Protein AF-A0A0N4TWK0-F1 (afdb_monomer_lite)

Structure (mmCIF, N/CA/C/O backbone):
data_AF-A0A0N4TWK0-F1
#
_entry.id   AF-A0A0N4TWK0-F1
#
loop_
_atom_site.group_PDB
_atom_site.id
_atom_site.type_symbol
_atom_site.label_atom_id
_atom_site.label_alt_id
_atom_site.label_comp_id
_atom_site.label_asym_id
_atom_site.label_entity_id
_atom_site.label_seq_id
_atom_site.pdbx_PDB_ins_code
_atom_site.Cartn_x
_atom_site.Cartn_y
_atom_site.Cartn_z
_atom_site.occupancy
_atom_site.B_iso_or_equiv
_atom_site.auth_seq_id
_atom_site.auth_comp_id
_atom_site.auth_asym_id
_atom_site.auth_atom_id
_atom_site.pdbx_PDB_model_num
ATOM 1 N N . MET A 1 1 ? 7.733 -33.627 -10.574 1.00 34.53 1 MET A N 1
ATOM 2 C CA . MET A 1 1 ? 6.488 -32.819 -10.598 1.00 34.53 1 MET A CA 1
ATOM 3 C C . MET A 1 1 ? 6.122 -32.398 -9.174 1.00 34.53 1 MET A C 1
ATOM 5 O O . MET A 1 1 ? 5.536 -33.191 -8.451 1.00 34.53 1 MET A O 1
ATOM 9 N N . LYS A 1 2 ? 6.483 -31.184 -8.729 1.00 32.28 2 LYS A N 1
ATOM 10 C CA . LYS A 1 2 ? 6.033 -30.673 -7.419 1.00 32.28 2 LYS A CA 1
ATOM 11 C C . LYS A 1 2 ? 4.524 -30.392 -7.483 1.00 32.28 2 LYS A C 1
ATOM 13 O O . LYS A 1 2 ? 4.065 -29.680 -8.377 1.00 32.28 2 LYS A O 1
ATOM 18 N N . ARG A 1 3 ? 3.755 -31.015 -6.581 1.00 33.47 3 ARG A N 1
ATOM 19 C CA . ARG A 1 3 ? 2.298 -30.852 -6.441 1.00 33.47 3 ARG A CA 1
ATOM 20 C C . ARG A 1 3 ? 1.958 -29.363 -6.306 1.00 33.47 3 ARG A C 1
ATOM 22 O O . ARG A 1 3 ? 2.588 -28.634 -5.549 1.00 33.47 3 ARG A O 1
ATOM 29 N N . ARG A 1 4 ? 0.963 -28.929 -7.079 1.00 46.09 4 ARG A N 1
ATOM 30 C CA . ARG A 1 4 ? 0.419 -27.567 -7.100 1.00 46.09 4 ARG A CA 1
ATOM 31 C C . ARG A 1 4 ? -0.109 -27.190 -5.710 1.00 46.09 4 ARG A C 1
ATOM 33 O O . ARG A 1 4 ? -1.138 -27.724 -5.310 1.00 46.09 4 ARG A O 1
ATOM 40 N N . GLN A 1 5 ? 0.504 -26.226 -5.030 1.00 43.12 5 GLN A N 1
ATOM 41 C CA . GLN A 1 5 ? -0.206 -25.459 -4.005 1.00 43.12 5 GLN A CA 1
ATOM 42 C C . GLN A 1 5 ? -1.083 -24.439 -4.732 1.00 43.12 5 GLN A C 1
ATOM 44 O O . GLN A 1 5 ? -0.651 -23.367 -5.155 1.00 43.12 5 GLN A O 1
ATOM 49 N N . GLN A 1 6 ? -2.325 -24.827 -5.007 1.00 49.03 6 GLN A N 1
ATOM 50 C CA . GLN A 1 6 ? -3.328 -23.874 -5.448 1.00 49.03 6 GLN A CA 1
ATOM 51 C C . GLN A 1 6 ? -3.687 -23.043 -4.220 1.00 49.03 6 GLN A C 1
ATOM 53 O O . GLN A 1 6 ? -4.387 -23.560 -3.365 1.00 49.03 6 GLN A O 1
ATOM 58 N N . ILE A 1 7 ? -3.220 -21.791 -4.136 1.00 51.78 7 ILE A N 1
ATOM 59 C CA . ILE A 1 7 ? -3.575 -20.890 -3.027 1.00 51.78 7 ILE A CA 1
ATOM 60 C C . ILE A 1 7 ? -5.103 -20.857 -2.907 1.00 51.78 7 ILE A C 1
ATOM 62 O O . ILE A 1 7 ? -5.789 -20.337 -3.807 1.00 51.78 7 ILE A O 1
ATOM 66 N N . LYS A 1 8 ? -5.609 -21.471 -1.833 1.00 58.78 8 LYS A N 1
ATOM 67 C CA . LYS A 1 8 ? -7.019 -21.483 -1.448 1.00 58.78 8 LYS A CA 1
ATOM 68 C C . LYS A 1 8 ? -7.297 -20.242 -0.609 1.00 58.78 8 LYS A C 1
ATOM 70 O O . LYS A 1 8 ? -6.448 -19.801 0.155 1.00 58.78 8 LYS A O 1
ATOM 75 N N . MET A 1 9 ? -8.479 -19.667 -0.797 1.00 63.75 9 MET A N 1
ATOM 76 C CA . MET A 1 9 ? -9.002 -18.619 0.075 1.00 63.75 9 MET A CA 1
ATOM 77 C C . MET A 1 9 ? -10.105 -19.245 0.911 1.00 63.75 9 MET A C 1
ATOM 79 O O . MET A 1 9 ? -10.997 -19.885 0.348 1.00 63.75 9 MET A O 1
ATOM 83 N N . PHE A 1 10 ? -10.055 -19.072 2.223 1.00 69.38 10 PHE A N 1
ATOM 84 C CA . PHE A 1 10 ? -11.092 -19.573 3.116 1.00 69.38 10 PHE A CA 1
ATOM 85 C C . PHE A 1 10 ? -11.290 -18.623 4.293 1.00 69.38 10 PHE A C 1
ATOM 87 O O . PHE A 1 10 ? -10.383 -17.902 4.707 1.00 69.38 10 PHE A O 1
ATOM 94 N N . TRP A 1 11 ? -12.511 -18.602 4.819 1.00 71.38 11 TRP A N 1
ATOM 95 C CA . TRP A 1 11 ? -12.805 -17.870 6.043 1.00 71.38 11 TRP A CA 1
ATOM 96 C C . TRP A 1 11 ? -12.375 -18.721 7.232 1.00 71.38 11 TRP A C 1
ATOM 98 O O . TRP A 1 11 ? -12.972 -19.770 7.476 1.00 71.38 11 TRP A O 1
ATOM 108 N N . ARG A 1 12 ? -11.373 -18.263 7.984 1.00 72.00 12 ARG A N 1
ATOM 109 C CA . ARG A 1 12 ? -11.047 -18.827 9.292 1.00 72.00 12 ARG A CA 1
ATOM 110 C C . ARG A 1 12 ? -11.942 -18.163 10.331 1.00 72.00 12 ARG A C 1
ATOM 112 O O . ARG A 1 12 ? -11.973 -16.936 10.460 1.00 72.00 12 ARG A O 1
ATOM 119 N N . ARG A 1 13 ? -12.703 -18.986 11.052 1.00 67.06 13 ARG A N 1
ATOM 120 C CA . ARG A 1 13 ? -13.385 -18.557 12.272 1.00 67.06 13 ARG A CA 1
ATOM 121 C C . ARG A 1 13 ? -12.356 -18.613 13.398 1.00 67.06 13 ARG A C 1
ATOM 123 O O . ARG A 1 13 ? -11.704 -19.639 13.563 1.00 67.06 13 ARG A O 1
ATOM 130 N N . LEU A 1 14 ? -12.189 -17.508 14.109 1.00 62.88 14 LEU A N 1
ATOM 131 C CA . LEU A 1 14 ? -11.386 -17.476 15.327 1.00 62.88 14 LEU A CA 1
ATOM 132 C C . LEU A 1 14 ? -12.254 -17.963 16.498 1.00 62.88 14 LEU A C 1
ATOM 134 O O . LEU A 1 14 ? -13.479 -17.812 16.448 1.00 62.88 14 LEU A O 1
ATOM 138 N N . HIS A 1 15 ? -11.650 -18.613 17.493 1.00 50.81 15 HIS A N 1
ATOM 139 C CA . HIS A 1 15 ? -12.390 -19.198 18.613 1.00 50.81 15 HIS A CA 1
ATOM 140 C C . HIS A 1 15 ? -13.058 -18.093 19.449 1.00 50.81 15 HIS A C 1
ATOM 142 O O . HIS A 1 15 ? -12.397 -17.204 19.970 1.00 50.81 15 HIS A O 1
ATOM 148 N N . GLY A 1 16 ? -14.388 -18.139 19.528 1.00 53.16 16 GLY A N 1
ATOM 149 C CA . GLY A 1 16 ? -15.238 -17.219 20.281 1.00 53.16 16 GLY A CA 1
ATOM 150 C C . GLY A 1 16 ? -16.706 -17.497 19.952 1.00 53.16 16 GLY A C 1
ATOM 151 O O . GLY A 1 16 ? -17.049 -17.674 18.780 1.00 53.16 16 GLY A O 1
ATOM 152 N N . GLU A 1 17 ? -17.565 -17.576 20.968 1.00 47.41 17 GLU A N 1
ATOM 153 C CA . GLU A 1 17 ? -18.959 -18.045 20.840 1.00 47.41 17 GLU A CA 1
ATOM 154 C C . GLU A 1 17 ? -19.829 -17.171 19.903 1.00 47.41 17 GLU A C 1
ATOM 156 O O . GLU A 1 17 ? -20.803 -17.653 19.328 1.00 47.41 17 GLU A O 1
ATOM 161 N N . ASP A 1 18 ? -19.415 -15.929 19.611 1.00 54.53 18 ASP A N 1
ATOM 162 C CA . ASP A 1 18 ? -20.313 -14.893 19.077 1.00 54.53 18 ASP A CA 1
ATOM 163 C C . ASP A 1 18 ? -20.178 -14.518 17.582 1.00 54.53 18 ASP A C 1
ATOM 165 O O . ASP A 1 18 ? -20.725 -13.503 17.155 1.00 54.53 18 ASP A O 1
ATOM 169 N N . ASN A 1 19 ? -19.471 -15.264 16.720 1.00 56.84 19 ASN A N 1
ATOM 170 C CA . ASN A 1 19 ? -19.312 -14.908 15.282 1.00 56.84 19 ASN A CA 1
ATOM 171 C C . ASN A 1 19 ? -18.739 -13.483 14.997 1.00 56.84 19 ASN A C 1
ATOM 173 O O . ASN A 1 19 ? -18.768 -13.041 13.842 1.00 56.84 19 ASN A O 1
ATOM 177 N N . LYS A 1 20 ? -18.215 -12.770 16.009 1.00 61.78 20 LYS A N 1
ATOM 178 C CA . LYS A 1 20 ? -17.863 -11.334 15.944 1.00 61.78 20 LYS A CA 1
ATOM 179 C C . LYS A 1 20 ? -16.683 -11.018 15.029 1.00 61.78 20 LYS A C 1
ATOM 181 O O . LYS A 1 20 ? -16.696 -9.958 14.405 1.00 61.78 20 LYS A O 1
ATOM 186 N N . LEU A 1 21 ? -15.703 -11.921 14.916 1.00 67.00 21 LEU A N 1
ATOM 187 C CA . LEU A 1 21 ? -14.577 -11.777 13.993 1.00 67.00 21 LEU A CA 1
ATOM 188 C C . LEU A 1 21 ? -14.409 -12.981 13.065 1.00 67.00 21 LEU A C 1
ATOM 190 O O . LEU A 1 21 ? -14.491 -14.140 13.474 1.00 67.00 21 LEU A O 1
ATOM 194 N N . LYS A 1 22 ? -14.151 -12.693 11.787 1.00 74.12 22 LYS A N 1
ATOM 195 C CA . LYS A 1 22 ? -13.750 -13.685 10.781 1.00 74.12 22 LYS A CA 1
ATOM 196 C C . LYS A 1 22 ? -12.597 -13.123 9.963 1.00 74.12 22 LYS A C 1
ATOM 198 O O . LYS A 1 22 ? -12.701 -12.016 9.437 1.00 74.12 22 LYS A O 1
ATOM 203 N N . LEU A 1 23 ? -11.540 -13.910 9.808 1.00 72.31 23 LEU A N 1
ATOM 204 C CA . LEU A 1 23 ? -10.396 -13.580 8.965 1.00 72.31 23 LEU A CA 1
ATOM 205 C C . LEU A 1 23 ? -10.541 -14.289 7.622 1.00 72.31 23 LEU A C 1
ATOM 207 O O . LEU A 1 23 ? -10.849 -15.482 7.571 1.00 72.31 23 LEU A O 1
ATOM 211 N N . LEU A 1 24 ? -10.308 -13.567 6.532 1.00 70.69 24 LEU A N 1
ATOM 212 C CA . LEU A 1 24 ? -10.142 -14.191 5.230 1.00 70.69 24 LEU A CA 1
ATOM 213 C C . LEU A 1 24 ? -8.666 -14.523 5.028 1.00 70.69 24 LEU A C 1
ATOM 215 O O . LEU A 1 24 ? -7.847 -13.625 4.840 1.00 70.69 24 LEU A O 1
ATOM 219 N N . MET A 1 25 ? -8.345 -15.812 5.076 1.00 65.44 25 MET A N 1
ATOM 220 C CA . MET A 1 25 ? -6.983 -16.303 4.916 1.00 65.44 25 MET A CA 1
ATOM 221 C C . MET A 1 25 ? -6.718 -16.734 3.478 1.00 65.44 25 MET A C 1
ATOM 223 O O . MET A 1 25 ? -7.593 -17.274 2.789 1.00 65.44 25 MET A O 1
ATOM 227 N N . PHE A 1 26 ? -5.478 -16.517 3.054 1.00 59.41 26 PHE A N 1
ATOM 228 C CA . PHE A 1 26 ? -4.853 -17.294 1.993 1.00 59.41 26 PHE A CA 1
ATOM 229 C C . PHE A 1 26 ? -4.193 -18.526 2.630 1.00 59.41 26 PHE A C 1
ATOM 231 O O . PHE A 1 26 ? -3.963 -18.535 3.832 1.00 59.41 26 PHE A O 1
ATOM 238 N N . ASP A 1 27 ? -3.919 -19.560 1.839 1.00 54.56 27 ASP A N 1
ATOM 239 C CA . ASP A 1 27 ? -3.209 -20.791 2.240 1.00 54.56 27 ASP A CA 1
ATOM 240 C C . ASP A 1 27 ? -1.726 -20.506 2.586 1.00 54.56 27 ASP A C 1
ATOM 242 O O . ASP A 1 27 ? -0.813 -20.919 1.874 1.00 54.56 27 ASP A O 1
ATOM 246 N N . VAL A 1 28 ? -1.514 -19.665 3.599 1.00 61.34 28 VAL A N 1
ATOM 247 C CA . VAL A 1 28 ? -0.245 -19.143 4.111 1.00 61.34 28 VAL A CA 1
ATOM 248 C C . VAL A 1 28 ? -0.360 -19.119 5.633 1.00 61.34 28 VAL A C 1
ATOM 250 O O . VAL A 1 28 ? -1.385 -18.674 6.160 1.00 61.34 28 VAL A O 1
ATOM 253 N N . ASP A 1 29 ? 0.683 -19.575 6.321 1.00 68.00 29 ASP A N 1
ATOM 254 C CA . ASP A 1 29 ? 0.773 -19.468 7.775 1.00 68.00 29 ASP A CA 1
ATOM 255 C C . ASP A 1 29 ? 0.982 -17.997 8.151 1.00 68.00 29 ASP A C 1
ATOM 257 O O . ASP A 1 29 ? 1.952 -17.358 7.745 1.00 68.00 29 ASP A O 1
ATOM 261 N N . ASP A 1 30 ? 0.002 -17.440 8.859 1.00 81.75 30 ASP A N 1
ATOM 262 C CA . ASP A 1 30 ? -0.072 -16.027 9.245 1.00 81.75 30 ASP A CA 1
ATOM 263 C C . ASP A 1 30 ? -0.300 -15.937 10.761 1.00 81.75 30 ASP A C 1
ATOM 265 O O . ASP A 1 30 ? -1.287 -15.372 11.237 1.00 81.75 30 ASP A O 1
ATOM 269 N N . GLU A 1 31 ? 0.545 -16.650 11.511 1.00 85.88 31 GLU A N 1
ATOM 270 C CA . GLU A 1 31 ? 0.375 -16.899 12.947 1.00 85.88 31 GLU A CA 1
ATOM 271 C C . GLU A 1 31 ? 0.405 -15.610 13.768 1.00 85.88 31 GLU A C 1
ATOM 273 O O . GLU A 1 31 ? -0.496 -15.390 14.570 1.00 85.88 31 GLU A O 1
ATOM 278 N N . ASP A 1 32 ? 1.352 -14.718 13.486 1.00 88.62 32 ASP A N 1
ATOM 279 C CA . ASP A 1 32 ? 1.481 -13.398 14.113 1.00 88.62 32 ASP A CA 1
ATOM 280 C C . ASP A 1 32 ? 0.237 -12.521 13.887 1.00 88.62 32 ASP A C 1
ATOM 282 O O . ASP A 1 32 ? -0.230 -11.821 14.787 1.00 88.62 32 ASP A O 1
ATOM 286 N N . PHE A 1 33 ? -0.354 -12.575 12.689 1.00 90.62 33 PHE A N 1
ATOM 287 C CA . PHE A 1 33 ? -1.591 -11.847 12.403 1.00 90.62 33 PHE A CA 1
ATOM 288 C C . PHE A 1 33 ? -2.790 -12.460 13.134 1.00 90.62 33 PHE A C 1
ATOM 290 O O . PHE A 1 33 ? -3.684 -11.744 13.585 1.00 90.62 33 PHE A O 1
ATOM 297 N N . VAL A 1 34 ? -2.828 -13.789 13.246 1.00 88.50 34 VAL A N 1
ATOM 298 C CA . VAL A 1 34 ? -3.872 -14.507 13.988 1.00 88.50 34 VAL A CA 1
ATOM 299 C C . VAL A 1 34 ? -3.774 -14.218 15.484 1.00 88.50 34 VAL A C 1
ATOM 301 O O . VAL A 1 34 ? -4.807 -13.974 16.101 1.00 88.50 34 VAL A O 1
ATOM 304 N N . GLU A 1 35 ? -2.568 -14.186 16.047 1.00 89.81 35 GLU A N 1
ATOM 305 C CA . GLU A 1 35 ? -2.310 -13.809 17.438 1.00 89.81 35 GLU A CA 1
ATOM 306 C C . GLU A 1 35 ? -2.790 -12.379 17.717 1.00 89.81 35 GLU A C 1
ATOM 308 O O . GLU A 1 35 ? -3.603 -12.170 18.613 1.00 89.81 35 GLU A O 1
ATOM 313 N N . ASN A 1 36 ? -2.447 -11.417 16.853 1.00 93.12 36 ASN A N 1
ATOM 314 C CA . ASN A 1 36 ? -2.944 -10.041 16.962 1.00 93.12 36 ASN A CA 1
ATOM 315 C C . ASN A 1 36 ? -4.485 -9.947 16.945 1.00 93.12 36 ASN A C 1
ATOM 317 O O . ASN A 1 36 ? -5.079 -9.124 17.643 1.00 93.12 36 ASN A O 1
ATOM 321 N N . LEU A 1 37 ? -5.160 -10.786 16.150 1.00 90.69 37 LEU A N 1
ATOM 322 C CA . LEU A 1 37 ? -6.623 -10.837 16.148 1.00 90.69 37 LEU A CA 1
ATOM 323 C C . LEU A 1 37 ? -7.207 -11.536 17.381 1.00 90.69 37 LEU A C 1
ATOM 325 O O . LEU A 1 37 ? -8.333 -11.210 17.763 1.00 90.69 37 LEU A O 1
ATOM 329 N N . ASN A 1 38 ? -6.483 -12.473 17.995 1.00 89.62 38 ASN A N 1
ATOM 330 C CA . ASN A 1 38 ? -6.883 -13.064 19.270 1.00 89.62 38 ASN A CA 1
ATOM 331 C C . ASN A 1 38 ? -6.816 -12.013 20.390 1.00 89.62 38 ASN A C 1
ATOM 333 O O . ASN A 1 38 ? -7.802 -11.862 21.106 1.00 89.62 38 ASN A O 1
ATOM 337 N N . ASP A 1 39 ? -5.773 -11.177 20.439 1.00 90.69 39 ASP A N 1
ATOM 338 C CA . ASP A 1 39 ? -5.701 -10.041 21.377 1.00 90.69 39 ASP A CA 1
ATOM 339 C C . ASP A 1 39 ? -6.897 -9.084 21.221 1.00 90.69 39 ASP A C 1
ATOM 341 O O . ASP A 1 39 ? -7.466 -8.582 22.195 1.00 90.69 39 ASP A O 1
ATOM 345 N N . CYS A 1 40 ? -7.308 -8.824 19.973 1.00 90.62 40 CYS A N 1
ATOM 346 C CA . CYS A 1 40 ? -8.503 -8.033 19.676 1.00 90.62 40 CYS A CA 1
ATOM 347 C C . CYS A 1 40 ? -9.787 -8.714 20.183 1.00 90.62 40 CYS A C 1
ATOM 349 O O . CYS A 1 40 ? -10.709 -8.037 20.643 1.00 90.62 40 CYS A O 1
ATOM 351 N N . LEU A 1 41 ? -9.886 -10.040 20.066 1.00 87.75 41 LEU A N 1
ATOM 352 C CA . LEU A 1 41 ? -11.044 -10.802 20.532 1.00 87.75 41 LEU A CA 1
ATOM 353 C C . LEU A 1 41 ? -11.170 -10.767 22.051 1.00 87.75 41 LEU A C 1
ATOM 355 O O . LEU A 1 41 ? -12.268 -10.531 22.556 1.00 87.75 41 LEU A O 1
ATOM 359 N N . GLU A 1 42 ? -10.061 -10.952 22.760 1.00 89.81 42 GLU A N 1
ATOM 360 C CA . GLU A 1 42 ? -10.007 -10.845 24.218 1.00 89.81 42 GLU A CA 1
ATOM 361 C C . GLU A 1 42 ? -10.424 -9.442 24.678 1.00 89.81 42 GLU A C 1
ATOM 363 O O . GLU A 1 42 ? -11.289 -9.292 25.543 1.00 89.81 42 GLU A O 1
ATOM 368 N N . ALA A 1 43 ? -9.921 -8.394 24.016 1.00 91.94 43 ALA A N 1
ATOM 369 C CA . ALA A 1 43 ? -10.348 -7.020 24.271 1.00 91.94 43 ALA A CA 1
ATOM 370 C C . ALA A 1 43 ? -11.869 -6.842 24.113 1.00 91.94 43 ALA A C 1
ATOM 372 O O . ALA A 1 43 ? -12.525 -6.231 24.961 1.00 91.94 43 ALA A O 1
ATOM 373 N N . PHE A 1 44 ? -12.460 -7.429 23.070 1.00 88.56 44 PHE A N 1
ATOM 374 C CA . PHE A 1 44 ? -13.901 -7.340 22.824 1.00 88.56 44 PHE A CA 1
ATOM 375 C C . PHE A 1 44 ? -14.725 -8.057 23.899 1.00 88.56 44 PHE A C 1
ATOM 377 O O . PHE A 1 44 ? -15.813 -7.583 24.236 1.00 88.56 44 PHE A O 1
ATOM 384 N N . GLN A 1 45 ? -14.224 -9.171 24.444 1.00 88.00 45 GLN A N 1
ATOM 385 C CA . GLN A 1 45 ? -14.856 -9.889 25.558 1.00 88.00 45 GLN A CA 1
ATOM 386 C C . GLN A 1 45 ? -14.872 -9.041 26.837 1.00 88.00 45 GLN A C 1
ATOM 388 O O . GLN A 1 45 ? -15.864 -9.046 27.562 1.00 88.00 45 GLN A O 1
ATOM 393 N N . CYS A 1 46 ? -13.840 -8.225 27.055 1.00 91.56 46 CYS A N 1
ATOM 394 C CA . CYS A 1 46 ? -13.767 -7.255 28.150 1.00 91.56 46 CYS A CA 1
ATOM 395 C C . CYS A 1 46 ? -14.430 -5.898 27.835 1.00 91.56 46 CYS A C 1
ATOM 397 O O . CYS A 1 46 ? -14.182 -4.913 28.529 1.00 91.56 46 CYS A O 1
ATOM 399 N N . ASN A 1 47 ? -15.279 -5.820 26.801 1.00 91.50 47 ASN A N 1
ATOM 400 C CA . ASN A 1 47 ? -15.980 -4.601 26.375 1.00 91.50 47 ASN A CA 1
ATOM 401 C C . ASN A 1 47 ? -15.047 -3.433 25.969 1.00 91.50 47 ASN A C 1
ATOM 403 O O . ASN A 1 47 ? -15.442 -2.264 25.993 1.00 91.50 47 ASN A O 1
ATOM 407 N N . ILE A 1 48 ? -13.814 -3.741 25.555 1.00 93.19 48 ILE A N 1
ATOM 408 C CA . ILE A 1 48 ? -12.861 -2.784 24.989 1.00 93.19 48 ILE A CA 1
ATOM 409 C C . ILE A 1 48 ? -13.045 -2.775 23.471 1.00 93.19 48 ILE A C 1
ATOM 411 O O . ILE A 1 48 ? -12.681 -3.712 22.767 1.00 93.19 48 ILE A O 1
ATOM 415 N N . HIS A 1 49 ? -13.618 -1.689 22.953 1.00 93.06 49 HIS A N 1
ATOM 416 C CA . HIS A 1 49 ? -13.955 -1.554 21.530 1.00 93.06 49 HIS A CA 1
ATOM 417 C C . HIS A 1 49 ? -12.961 -0.670 20.763 1.00 93.06 49 HIS A C 1
ATOM 419 O O . HIS A 1 49 ? -12.224 0.103 21.384 1.00 93.06 49 HIS A O 1
ATOM 425 N N . PRO A 1 50 ? -12.931 -0.722 19.419 1.00 95.75 50 PRO A N 1
ATOM 426 C CA . PRO A 1 50 ? -12.125 0.190 18.616 1.00 95.75 50 PRO A CA 1
ATOM 427 C C . PRO A 1 50 ? -12.543 1.656 18.807 1.00 95.75 50 PRO A C 1
ATOM 429 O O . PRO A 1 50 ? -13.696 1.942 19.121 1.00 95.75 50 PRO A O 1
ATOM 432 N N . ILE A 1 51 ? -11.619 2.593 18.588 1.00 95.19 51 ILE A N 1
ATOM 433 C CA . ILE A 1 51 ? -11.872 4.042 18.672 1.00 95.19 51 ILE A CA 1
ATOM 434 C C . ILE A 1 51 ? -11.810 4.657 17.275 1.00 95.19 51 ILE A C 1
ATOM 436 O O . ILE A 1 51 ? -10.883 4.377 16.519 1.00 95.19 51 ILE A O 1
ATOM 440 N N . LEU A 1 52 ? -12.774 5.518 16.941 1.00 93.19 52 LEU A N 1
ATOM 441 C CA . LEU A 1 52 ? -12.786 6.262 15.681 1.00 93.19 52 LEU A CA 1
ATOM 442 C C . LEU A 1 52 ? -11.590 7.221 15.595 1.00 93.19 52 LEU A C 1
ATOM 444 O O . LEU A 1 52 ? -11.350 8.020 16.499 1.00 93.19 52 LEU A O 1
ATOM 448 N N . ILE A 1 53 ? -10.888 7.190 14.468 1.00 91.50 53 ILE A N 1
ATOM 449 C CA . ILE A 1 53 ? -9.817 8.127 14.143 1.00 91.50 53 ILE A CA 1
ATOM 450 C C . ILE A 1 53 ? -10.454 9.434 13.635 1.00 91.50 53 ILE A C 1
ATOM 452 O O . ILE A 1 53 ? -11.148 9.424 12.607 1.00 91.50 53 ILE A O 1
ATOM 456 N N . PRO A 1 54 ? -10.248 10.574 14.326 1.00 82.19 54 PRO A N 1
ATOM 457 C CA . PRO A 1 54 ? -10.895 11.832 13.957 1.00 82.19 54 PRO A CA 1
ATOM 458 C C . PRO A 1 54 ? -10.371 12.380 12.622 1.00 82.19 54 PRO A C 1
ATOM 460 O O . PRO A 1 54 ? -11.152 12.874 11.803 1.00 82.19 54 PRO A O 1
ATOM 463 N N . SER A 1 55 ? -9.074 12.227 12.354 1.00 75.06 55 SER A N 1
ATOM 464 C CA . SER A 1 55 ? -8.421 12.636 11.107 1.00 75.06 55 SER A CA 1
ATOM 465 C C . SER A 1 55 ? -8.783 11.728 9.917 1.00 75.06 55 SER A C 1
ATOM 467 O O . SER A 1 55 ? -9.322 10.631 10.074 1.00 75.06 55 SER A O 1
ATOM 469 N N . GLY A 1 56 ? -8.549 12.209 8.692 1.00 69.38 56 GLY A N 1
ATO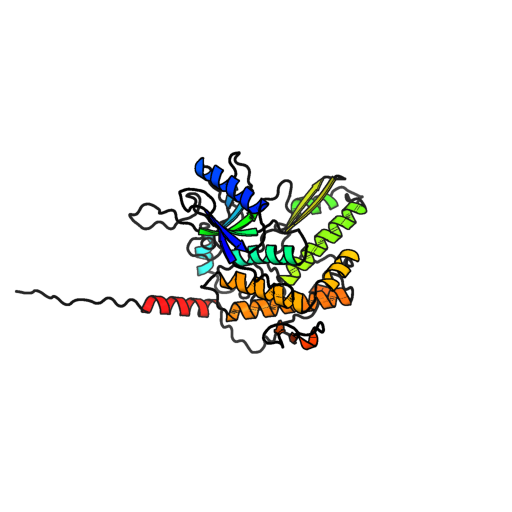M 470 C CA . GLY A 1 56 ? -8.833 11.474 7.450 1.00 69.38 56 GLY A CA 1
ATOM 471 C C . GLY A 1 56 ? -10.276 11.599 6.939 1.00 69.38 56 GLY A C 1
ATOM 472 O O . GLY A 1 56 ? -11.144 12.195 7.576 1.00 69.38 56 GLY A O 1
ATOM 473 N N . SER A 1 57 ? -10.545 11.040 5.755 1.00 61.94 57 SER A N 1
ATOM 474 C CA . SER A 1 57 ? -11.823 11.207 5.032 1.00 61.94 57 SER A CA 1
ATOM 475 C C . SER A 1 57 ? -12.788 10.013 5.115 1.00 61.94 57 SER A C 1
ATOM 477 O O . SER A 1 57 ? -13.953 10.138 4.728 1.00 61.94 57 SER A O 1
ATOM 479 N N . SER A 1 58 ? -12.323 8.873 5.625 1.00 73.81 58 SER A N 1
ATOM 480 C CA . SER A 1 58 ? -13.079 7.627 5.793 1.00 73.81 58 SER A CA 1
ATOM 481 C C . SER A 1 58 ? -13.358 7.326 7.269 1.00 73.81 58 SER A C 1
ATOM 483 O O . SER A 1 58 ? -12.712 7.890 8.157 1.00 73.81 58 SER A O 1
ATOM 485 N N . GLY A 1 59 ? -14.294 6.412 7.538 1.00 85.12 59 GLY A N 1
ATOM 486 C CA . GLY A 1 59 ? -14.380 5.730 8.829 1.00 85.12 59 GLY A CA 1
ATOM 487 C C . GLY A 1 59 ? -13.156 4.833 9.008 1.00 85.12 59 GLY A C 1
ATOM 488 O O . GLY A 1 59 ? -13.012 3.829 8.316 1.00 85.12 59 GLY A O 1
ATOM 489 N N . SER A 1 60 ? -12.237 5.228 9.886 1.00 92.75 60 SER A N 1
ATOM 490 C CA . SER A 1 60 ? -11.042 4.455 10.242 1.00 92.75 60 SER A CA 1
ATOM 491 C C . SER A 1 60 ? -10.988 4.324 11.756 1.00 92.75 60 SER A C 1
ATOM 493 O O . SER A 1 60 ? -11.285 5.290 12.455 1.00 92.75 60 SER A O 1
ATOM 495 N N . TYR A 1 61 ? -10.620 3.153 12.264 1.00 95.75 61 TYR A N 1
ATOM 496 C CA . TYR A 1 61 ? -10.702 2.836 13.687 1.00 95.75 61 TYR A CA 1
ATOM 497 C C . TYR A 1 61 ? -9.387 2.268 14.209 1.00 95.75 61 TYR A C 1
ATOM 499 O O . TYR A 1 61 ? -8.856 1.327 13.620 1.00 95.75 61 TYR A O 1
ATOM 507 N N . PHE A 1 62 ? -8.898 2.779 15.339 1.00 97.19 62 PHE A N 1
ATOM 508 C CA . PHE A 1 62 ? -7.846 2.119 16.108 1.00 97.19 62 PHE A CA 1
ATOM 509 C C . PHE A 1 62 ? -8.438 0.937 16.868 1.00 97.19 62 PHE A C 1
ATOM 511 O O . PHE A 1 62 ? -9.298 1.110 17.731 1.00 97.19 62 PHE A O 1
ATOM 518 N N . VAL A 1 63 ? -7.968 -0.263 16.549 1.00 96.62 63 VAL A N 1
ATOM 519 C CA . VAL A 1 63 ? -8.274 -1.500 17.271 1.00 96.62 63 VAL A CA 1
ATOM 520 C C . VAL A 1 63 ? -7.321 -1.622 18.452 1.00 96.62 63 VAL A C 1
ATOM 522 O O . VAL A 1 63 ? -6.147 -1.266 18.335 1.00 96.62 63 VAL A O 1
ATOM 525 N N . ARG A 1 64 ? -7.829 -2.091 19.594 1.00 95.69 64 ARG A N 1
ATOM 526 C CA . ARG A 1 64 ? -7.116 -2.090 20.874 1.00 95.69 64 ARG A CA 1
ATOM 527 C C . ARG A 1 64 ? -7.048 -3.484 21.482 1.00 95.69 64 ARG A C 1
ATOM 529 O O . ARG A 1 64 ? -7.973 -4.265 21.282 1.00 95.69 64 ARG A O 1
ATOM 536 N N . ASN A 1 65 ? -5.981 -3.754 22.228 1.00 94.25 65 ASN A N 1
ATOM 537 C CA . ASN A 1 65 ? -5.859 -4.945 23.068 1.00 94.25 65 ASN A CA 1
ATOM 538 C C . ASN A 1 65 ? -6.426 -4.707 24.484 1.00 94.25 65 ASN A C 1
ATOM 540 O O . ASN A 1 65 ? -6.938 -3.624 24.785 1.00 94.25 65 ASN A O 1
ATOM 544 N N . LEU A 1 66 ? -6.302 -5.709 25.363 1.00 94.12 66 LEU A N 1
ATOM 545 C CA . LEU A 1 66 ? -6.756 -5.658 26.760 1.00 94.12 66 LEU A CA 1
ATOM 546 C C . LEU A 1 66 ? -6.161 -4.494 27.565 1.00 94.12 66 LEU A C 1
ATOM 548 O O . LEU A 1 66 ? -6.835 -3.922 28.416 1.00 94.12 66 LEU A O 1
ATOM 552 N N . GLN A 1 67 ? -4.918 -4.103 27.281 1.00 94.44 67 GLN A N 1
ATOM 553 C CA . GLN A 1 67 ? -4.247 -2.981 27.949 1.00 94.44 67 GLN A CA 1
ATOM 554 C C . GLN A 1 67 ? -4.633 -1.617 27.347 1.00 94.44 67 GLN A C 1
ATOM 556 O O . GLN A 1 67 ? -4.100 -0.585 27.747 1.00 94.44 67 GLN A O 1
ATOM 561 N N . GLY A 1 68 ? -5.529 -1.589 26.355 1.00 91.81 68 GLY A N 1
ATOM 562 C CA . GLY A 1 68 ? -5.943 -0.375 25.654 1.00 91.81 68 GLY A CA 1
ATOM 563 C C . GLY A 1 68 ? -4.933 0.135 24.621 1.00 91.81 68 GLY A C 1
ATOM 564 O O . GLY A 1 68 ? -5.171 1.180 24.011 1.00 91.81 68 GLY A O 1
ATOM 565 N N . ARG A 1 69 ? -3.834 -0.591 24.380 1.00 95.56 69 ARG A N 1
ATOM 566 C CA . ARG A 1 69 ? -2.823 -0.249 23.372 1.00 95.56 69 ARG A CA 1
ATOM 567 C C . ARG A 1 69 ? -3.380 -0.489 21.973 1.00 95.56 69 ARG A C 1
ATOM 569 O O . ARG A 1 69 ? -4.068 -1.478 21.734 1.00 95.56 69 ARG A O 1
ATOM 576 N N . HIS A 1 70 ? -3.066 0.404 21.037 1.00 96.94 70 HIS A N 1
ATOM 577 C CA . HIS A 1 70 ? -3.443 0.234 19.634 1.00 96.94 70 HIS A CA 1
ATOM 578 C C . HIS A 1 70 ? -2.670 -0.936 19.016 1.00 96.94 70 HIS A C 1
ATOM 580 O O . HIS A 1 70 ? -1.447 -0.952 19.086 1.00 96.94 70 HIS A O 1
ATOM 586 N N . ILE A 1 71 ? -3.377 -1.882 18.401 1.00 96.81 71 ILE A N 1
ATOM 587 C CA . ILE A 1 71 ? -2.801 -3.091 17.785 1.00 96.81 71 ILE A CA 1
ATOM 588 C C . ILE A 1 71 ? -3.090 -3.205 16.288 1.00 96.81 71 ILE A C 1
ATOM 590 O O . ILE A 1 71 ? -2.378 -3.905 15.569 1.00 96.81 71 ILE A O 1
ATOM 594 N N . GLY A 1 72 ? -4.088 -2.472 15.794 1.00 96.81 72 GLY A N 1
ATOM 595 C CA . GLY A 1 72 ? -4.430 -2.443 14.380 1.00 96.81 72 GLY A CA 1
ATOM 596 C C . GLY A 1 72 ? -5.230 -1.209 13.988 1.00 96.81 72 GLY A C 1
ATOM 597 O O . GLY A 1 72 ? -5.750 -0.478 14.831 1.00 96.81 72 GLY A O 1
ATOM 598 N N . VAL A 1 73 ? -5.341 -0.989 12.684 1.00 97.25 73 VAL A N 1
ATOM 599 C CA . VAL A 1 73 ? -6.222 -0.000 12.068 1.00 97.25 73 VAL A CA 1
ATOM 600 C C . VAL A 1 73 ? -7.227 -0.740 11.200 1.00 97.25 73 VAL A C 1
ATOM 602 O O . VAL A 1 73 ? -6.852 -1.442 10.259 1.00 97.25 73 VAL A O 1
ATOM 605 N N . PHE A 1 74 ? -8.511 -0.568 11.500 1.00 96.75 74 PHE A N 1
ATOM 606 C CA . PHE A 1 74 ? -9.600 -1.155 10.732 1.00 96.75 74 PHE A CA 1
ATOM 607 C C . PHE A 1 74 ? -10.341 -0.094 9.921 1.00 96.75 74 PHE A C 1
ATOM 609 O O . PHE A 1 74 ? -10.766 0.927 10.464 1.00 96.75 74 PHE A O 1
ATOM 616 N N . LYS A 1 75 ? -10.519 -0.351 8.622 1.00 94.94 75 LYS A N 1
ATOM 617 C CA . LYS A 1 75 ? -11.261 0.513 7.692 1.00 94.94 75 LYS A CA 1
ATOM 618 C C . LYS A 1 75 ? -12.418 -0.282 7.064 1.00 94.94 75 LYS A C 1
ATOM 620 O O . LYS A 1 75 ? -12.172 -1.067 6.141 1.00 94.94 75 LYS A O 1
ATOM 625 N N . PRO A 1 76 ? -13.658 -0.157 7.574 1.00 94.06 76 PRO A N 1
ATOM 626 C CA . PRO A 1 76 ? -14.812 -0.858 7.018 1.00 94.06 76 PRO A CA 1
ATOM 627 C C . PRO A 1 76 ? -15.202 -0.325 5.631 1.00 94.06 76 PRO A C 1
ATOM 629 O O . PRO A 1 76 ? -15.253 0.882 5.401 1.00 94.06 76 PRO A O 1
ATOM 632 N N . LYS A 1 77 ? -15.541 -1.242 4.712 1.00 91.31 77 LYS A N 1
ATOM 633 C CA . LYS A 1 77 ? -15.941 -0.941 3.323 1.00 91.31 77 LYS A CA 1
ATOM 634 C C . LYS A 1 77 ? -17.103 0.054 3.255 1.00 91.31 77 LYS A C 1
ATOM 636 O O . LYS A 1 77 ? -17.140 0.916 2.380 1.00 91.31 77 LYS A O 1
ATOM 641 N N . ASP A 1 78 ? -18.090 -0.096 4.134 1.00 87.06 78 ASP A N 1
ATOM 642 C CA . ASP A 1 78 ? -19.324 0.691 4.106 1.00 87.06 78 ASP A CA 1
ATOM 643 C C . ASP A 1 78 ? -19.182 2.088 4.731 1.00 87.06 78 ASP A C 1
ATOM 645 O O . ASP A 1 78 ? -20.132 2.863 4.676 1.00 87.06 78 ASP A O 1
ATOM 649 N N . GLU A 1 79 ? -18.002 2.446 5.242 1.00 85.50 79 GLU A N 1
ATOM 650 C CA . GLU A 1 79 ? -17.696 3.783 5.773 1.00 85.50 79 GLU A CA 1
ATOM 651 C C . GLU A 1 79 ? -16.579 4.495 4.986 1.00 85.50 79 GLU A C 1
ATOM 653 O O . GLU A 1 79 ? -16.050 5.527 5.412 1.00 85.50 79 GLU A O 1
ATOM 658 N N . GLU A 1 80 ? -16.209 3.965 3.815 1.00 80.12 80 GLU A N 1
ATOM 659 C CA . GLU A 1 80 ? -15.271 4.607 2.892 1.00 80.12 80 GLU A CA 1
ATOM 660 C C . GLU A 1 80 ? -15.773 5.993 2.422 1.00 80.12 80 GLU A C 1
ATOM 662 O O . GLU A 1 80 ? -16.965 6.325 2.526 1.00 80.12 80 GLU A O 1
ATOM 667 N N . PRO A 1 81 ? -14.892 6.850 1.870 1.00 63.53 81 PRO A N 1
ATOM 668 C CA . PRO A 1 81 ? -15.326 8.071 1.205 1.00 63.53 81 PRO A CA 1
ATOM 669 C C . PRO A 1 81 ? -16.334 7.689 0.110 1.00 63.53 81 PRO A C 1
ATOM 671 O O . PRO A 1 81 ? -16.084 6.773 -0.670 1.00 63.53 81 PRO A O 1
ATOM 674 N N . PHE A 1 82 ? -17.488 8.363 0.073 1.00 61.75 82 PHE A N 1
ATOM 675 C CA . PHE A 1 82 ? -18.633 8.083 -0.819 1.00 61.75 82 PHE A CA 1
ATOM 676 C C . PHE A 1 82 ? -19.522 6.875 -0.476 1.00 61.75 82 PHE A C 1
ATOM 678 O O . PHE A 1 82 ? -20.524 6.666 -1.172 1.00 61.75 82 PHE A O 1
ATOM 685 N N . ALA A 1 83 ? -19.226 6.119 0.582 1.00 62.69 83 ALA A N 1
ATOM 686 C CA . ALA A 1 83 ? -20.129 5.083 1.070 1.00 62.69 83 ALA A CA 1
ATOM 687 C C . ALA A 1 83 ? -21.414 5.682 1.671 1.00 62.69 83 ALA A C 1
ATOM 689 O O . ALA A 1 83 ? -21.419 6.821 2.142 1.00 62.69 83 ALA A O 1
ATOM 690 N N . GLU A 1 84 ? -22.515 4.925 1.626 1.00 58.72 84 GLU A N 1
ATOM 691 C CA . GLU A 1 84 ? -23.825 5.363 2.141 1.00 58.72 84 GLU A CA 1
ATOM 692 C C . GLU A 1 84 ? -23.792 5.652 3.648 1.00 58.72 84 GLU A C 1
ATOM 694 O O . GLU A 1 84 ? -24.520 6.521 4.118 1.00 58.72 84 GLU A O 1
ATOM 699 N N . ASN A 1 85 ? -22.897 4.982 4.379 1.00 59.94 85 ASN A N 1
ATOM 700 C CA . ASN A 1 85 ? -22.805 5.032 5.834 1.00 59.94 85 ASN A CA 1
ATOM 701 C C . ASN A 1 85 ? -21.540 5.761 6.326 1.00 59.94 85 ASN A C 1
ATOM 703 O O . ASN A 1 85 ? -21.051 5.472 7.414 1.00 59.94 85 ASN A O 1
ATOM 707 N N . ASN A 1 86 ? -20.970 6.686 5.543 1.00 63.84 86 ASN A N 1
ATOM 708 C CA . ASN A 1 86 ? -19.806 7.449 5.999 1.00 63.84 86 ASN A CA 1
ATOM 709 C C . ASN A 1 86 ? -20.196 8.367 7.185 1.00 63.84 86 ASN A C 1
ATOM 711 O O . ASN A 1 86 ? -21.042 9.248 7.008 1.00 63.84 86 ASN A O 1
ATOM 715 N N . PRO A 1 87 ? -19.574 8.214 8.370 1.00 55.59 87 PRO A N 1
ATOM 716 C CA . PRO A 1 87 ? -19.937 8.976 9.567 1.00 55.59 87 PRO A CA 1
ATOM 717 C C . PRO A 1 87 ? -19.536 10.461 9.497 1.00 55.59 87 PRO A C 1
ATOM 719 O O . PRO A 1 87 ? -20.002 11.271 10.298 1.00 55.59 87 PRO A O 1
ATOM 722 N N . LYS A 1 88 ? -18.677 10.854 8.546 1.00 59.88 88 LYS A N 1
ATOM 723 C CA . LYS A 1 88 ? -18.185 12.228 8.383 1.00 59.88 88 LYS A CA 1
ATOM 724 C C . LYS A 1 88 ? -19.138 13.021 7.466 1.00 59.88 88 LYS A C 1
ATOM 726 O O . LYS A 1 88 ? -18.917 13.177 6.265 1.00 59.88 88 LYS A O 1
ATOM 731 N N . TRP A 1 89 ? -20.209 13.544 8.075 1.00 48.56 89 TRP A N 1
ATOM 732 C CA . TRP A 1 89 ? -21.328 14.311 7.482 1.00 48.56 89 TRP A CA 1
ATOM 733 C C . TRP A 1 89 ? -20.976 15.477 6.515 1.00 48.56 89 TRP A C 1
ATOM 735 O O . TRP A 1 89 ? -21.711 15.660 5.539 1.00 48.56 89 TRP A O 1
ATOM 745 N N . PRO A 1 90 ? -19.869 16.244 6.660 1.00 51.50 90 PRO A N 1
ATOM 746 C CA . PRO A 1 90 ? -19.640 17.444 5.837 1.00 51.50 90 PRO A CA 1
ATOM 747 C C . PRO A 1 90 ? -19.457 17.211 4.324 1.00 51.50 90 PRO A C 1
ATOM 749 O O . PRO A 1 90 ? -19.504 18.166 3.552 1.00 51.50 90 PRO A O 1
ATOM 752 N N . LYS A 1 91 ? -19.264 15.966 3.857 1.00 49.50 91 LYS A N 1
ATOM 753 C CA . LYS A 1 91 ? -19.033 15.671 2.427 1.00 49.50 91 LYS A CA 1
ATOM 754 C C . LYS A 1 91 ? -20.236 15.112 1.666 1.00 49.50 91 LYS A C 1
ATOM 756 O O . LYS A 1 91 ? -20.185 15.061 0.436 1.00 49.50 91 LYS A O 1
ATOM 761 N N . PHE A 1 92 ? -21.340 14.770 2.338 1.00 46.78 92 PHE A N 1
ATOM 762 C CA . PHE A 1 92 ? -22.604 14.460 1.651 1.00 46.78 92 PHE A CA 1
ATOM 763 C C . PHE A 1 92 ? -23.106 15.678 0.851 1.00 46.78 92 PHE A C 1
ATOM 765 O O . PHE A 1 92 ? -23.504 15.541 -0.304 1.00 46.78 92 PHE A O 1
ATOM 772 N N . LEU A 1 93 ? -22.965 16.882 1.419 1.00 42.28 93 LEU A N 1
ATOM 773 C CA . LEU A 1 93 ? -23.272 18.152 0.751 1.00 42.28 93 LEU A CA 1
ATOM 774 C C . LEU A 1 93 ? -22.307 18.441 -0.418 1.00 42.28 93 LEU A C 1
ATOM 776 O O . LEU A 1 93 ? -22.718 18.883 -1.489 1.00 42.28 93 LEU A O 1
ATOM 780 N N . GLN A 1 94 ? -21.022 18.114 -0.248 1.00 47.72 94 GLN A N 1
ATOM 781 C CA . GLN A 1 94 ? -19.978 18.308 -1.263 1.00 47.72 94 GLN A CA 1
ATOM 782 C C . GLN A 1 94 ? -20.154 17.372 -2.479 1.00 47.72 94 GLN A C 1
ATOM 784 O O . GLN A 1 94 ? -19.870 17.763 -3.610 1.00 47.72 94 GLN A O 1
ATOM 789 N N . ARG A 1 95 ? -20.701 16.164 -2.261 1.00 45.97 95 ARG A N 1
ATOM 790 C CA . ARG A 1 95 ? -21.122 15.206 -3.304 1.00 45.97 95 ARG A CA 1
ATOM 791 C C . ARG A 1 95 ? -22.290 15.723 -4.154 1.00 45.97 95 ARG A C 1
ATOM 793 O O . ARG A 1 95 ? -22.401 15.330 -5.311 1.00 45.97 95 ARG A O 1
ATOM 800 N N . PHE A 1 96 ? -23.139 16.588 -3.598 1.00 41.56 96 PHE A N 1
ATOM 801 C CA . PHE A 1 96 ? -24.265 17.204 -4.306 1.00 41.56 96 PHE A CA 1
ATOM 802 C C . PHE A 1 96 ? -23.888 18.505 -5.037 1.00 41.56 96 PHE A C 1
ATOM 804 O O . PHE A 1 96 ? -24.456 18.783 -6.087 1.00 41.56 96 PHE A O 1
ATOM 811 N N . LEU A 1 97 ? -22.921 19.277 -4.524 1.00 41.56 97 LEU A N 1
ATOM 812 C CA . LEU A 1 97 ? -22.615 20.633 -5.013 1.00 41.56 97 LEU A CA 1
ATOM 813 C C . LEU A 1 97 ? -21.408 20.743 -5.971 1.00 41.56 97 LEU A C 1
ATOM 815 O O . LEU A 1 97 ? -21.198 21.808 -6.544 1.00 41.56 97 LEU A O 1
ATOM 819 N N . CYS A 1 98 ? -20.605 19.689 -6.179 1.00 43.16 98 CYS A N 1
ATOM 820 C CA . CYS A 1 98 ? -19.345 19.779 -6.941 1.00 43.16 98 CYS A CA 1
ATOM 821 C C . CYS A 1 98 ? -19.191 18.677 -8.013 1.00 43.16 98 CYS A C 1
ATOM 823 O O . CYS A 1 98 ? -18.345 17.789 -7.912 1.00 43.16 98 CYS A O 1
ATOM 825 N N . PHE A 1 99 ? -20.001 18.742 -9.077 1.00 36.53 99 PHE A N 1
ATOM 826 C CA . PHE A 1 99 ? -20.058 17.741 -10.162 1.00 36.53 99 PHE A CA 1
ATOM 827 C C . PHE A 1 99 ? -18.819 17.698 -11.090 1.00 36.53 99 PHE A C 1
ATOM 829 O O . PHE A 1 99 ? -18.735 16.815 -11.944 1.00 36.53 99 PHE A O 1
ATOM 836 N N . CYS A 1 100 ? -17.857 18.620 -10.937 1.00 37.38 100 CYS A N 1
ATOM 837 C CA . CYS A 1 100 ? -16.840 18.886 -11.967 1.00 37.38 100 CYS A CA 1
ATOM 838 C C . CYS A 1 100 ? -15.371 18.791 -11.506 1.00 37.38 100 CYS A C 1
ATOM 840 O O . CYS A 1 100 ? -14.493 18.784 -12.363 1.00 37.38 100 CYS A O 1
ATOM 842 N N . CYS A 1 101 ? -15.067 18.703 -10.201 1.00 38.41 101 CYS A N 1
ATOM 843 C CA . CYS A 1 101 ? -13.679 18.889 -9.728 1.00 38.41 101 CYS A CA 1
ATOM 844 C C . CYS A 1 101 ? -13.146 17.862 -8.719 1.00 38.41 101 CYS A C 1
ATOM 846 O O . CYS A 1 101 ? -11.962 17.917 -8.405 1.00 38.41 101 CYS A O 1
ATOM 848 N N . TYR A 1 102 ? -13.944 16.915 -8.213 1.00 37.94 102 TYR A N 1
ATOM 849 C CA . TYR A 1 102 ? -13.457 15.997 -7.176 1.00 37.94 102 TYR A CA 1
ATOM 850 C C . TYR A 1 102 ? -13.917 14.557 -7.390 1.00 37.94 102 TYR A C 1
ATOM 852 O O . TYR A 1 102 ? -15.079 14.199 -7.225 1.00 37.94 102 TYR A O 1
ATOM 860 N N . GLY A 1 103 ? -12.946 13.719 -7.741 1.00 47.72 103 GLY A N 1
ATOM 861 C CA . GLY A 1 103 ? -13.093 12.279 -7.874 1.00 47.72 103 GLY A CA 1
ATOM 862 C C . GLY A 1 103 ? -11.985 11.735 -8.760 1.00 47.72 103 GLY A C 1
ATOM 863 O O . GLY A 1 103 ? -11.851 12.134 -9.916 1.00 47.72 103 GLY A O 1
ATOM 864 N N . ARG A 1 104 ? -11.185 10.801 -8.241 1.00 63.22 104 ARG A N 1
ATOM 865 C CA . ARG A 1 104 ? -10.243 10.042 -9.068 1.00 63.22 104 ARG A CA 1
ATOM 866 C C . ARG A 1 104 ? -11.056 9.106 -9.956 1.00 63.22 104 ARG A C 1
ATOM 868 O O . ARG A 1 104 ? -11.257 7.944 -9.626 1.00 63.22 104 ARG A O 1
ATOM 875 N N . SER A 1 105 ? -11.540 9.622 -11.088 1.00 66.69 105 SER A N 1
ATOM 876 C CA . SER A 1 105 ? -12.370 8.902 -12.071 1.00 66.69 105 SER A CA 1
ATOM 877 C C . SER A 1 105 ? -11.679 7.667 -12.664 1.00 66.69 105 SER A C 1
ATOM 879 O O . SER A 1 105 ? -12.276 6.915 -13.429 1.00 66.69 105 SER A O 1
ATOM 881 N N . CYS A 1 106 ? -10.407 7.456 -12.333 1.00 81.19 106 CYS A N 1
ATOM 882 C CA . CYS A 1 106 ? -9.629 6.278 -12.654 1.00 81.19 106 CYS A CA 1
ATOM 883 C C . CYS A 1 106 ? -9.697 5.170 -11.586 1.00 81.19 106 CYS A C 1
ATOM 885 O O . CYS A 1 106 ? -9.129 4.112 -11.831 1.00 81.19 106 CYS A O 1
ATOM 887 N N . LEU A 1 107 ? -10.366 5.353 -10.444 1.00 85.06 107 LEU A N 1
ATOM 888 C CA . LEU A 1 107 ? -10.505 4.338 -9.389 1.00 85.06 107 LEU A CA 1
ATOM 889 C C . LEU A 1 107 ? -11.902 3.697 -9.391 1.00 85.06 107 LEU A C 1
ATOM 891 O O . LEU A 1 107 ? -12.890 4.316 -9.788 1.00 85.06 107 LEU A O 1
ATOM 895 N N . ILE A 1 108 ? -11.980 2.439 -8.947 1.00 83.69 108 ILE A N 1
ATOM 896 C CA . ILE A 1 108 ? -13.259 1.761 -8.688 1.00 83.69 108 ILE A CA 1
ATOM 897 C C . ILE A 1 108 ? -13.782 2.254 -7.326 1.00 83.69 108 ILE A C 1
ATOM 899 O O . ILE A 1 108 ? -13.023 2.212 -6.358 1.00 83.69 108 ILE A O 1
ATOM 903 N N . PRO A 1 109 ? -15.037 2.728 -7.224 1.00 80.69 109 PRO A N 1
ATOM 904 C CA . PRO A 1 109 ? -15.598 3.182 -5.951 1.00 80.69 109 PRO A CA 1
ATOM 905 C C . PRO A 1 109 ? -15.769 2.019 -4.962 1.00 80.69 109 PRO A C 1
ATOM 907 O O . PRO A 1 109 ? -16.057 0.901 -5.385 1.00 80.69 109 PRO A O 1
ATOM 910 N N . LEU A 1 110 ? -15.660 2.303 -3.656 1.00 81.81 110 LEU A N 1
ATOM 911 C CA . LEU A 1 110 ? -15.850 1.336 -2.556 1.00 81.81 110 LEU A CA 1
ATOM 912 C C . LEU A 1 110 ? -14.920 0.111 -2.619 1.00 81.81 110 LEU A C 1
ATOM 914 O O . LEU A 1 110 ? -15.301 -0.999 -2.243 1.00 81.81 110 LEU A O 1
ATOM 918 N N . ASN A 1 111 ? -13.717 0.313 -3.157 1.00 87.75 111 ASN A N 1
ATOM 919 C CA . ASN A 1 111 ? -12.698 -0.716 -3.351 1.00 87.75 111 ASN A CA 1
ATOM 920 C C . ASN A 1 111 ? -11.417 -0.413 -2.552 1.00 87.75 111 ASN A C 1
ATOM 922 O O . ASN A 1 111 ? -10.381 -1.037 -2.799 1.00 87.75 111 ASN A O 1
ATOM 926 N N . GLY A 1 112 ? -11.460 0.554 -1.629 1.00 92.00 112 GLY A N 1
ATOM 927 C CA . GLY A 1 112 ? -10.289 1.012 -0.889 1.00 92.00 112 GLY A CA 1
ATOM 928 C C . GLY A 1 112 ? -9.700 -0.079 -0.006 1.00 92.00 112 GLY A C 1
ATOM 929 O O . GLY A 1 112 ? -8.506 -0.353 -0.087 1.00 92.00 112 GLY A O 1
ATOM 930 N N . TYR A 1 113 ? -10.536 -0.802 0.737 1.00 94.31 113 TYR A N 1
ATOM 931 C CA . TYR A 1 113 ? -10.084 -1.913 1.578 1.00 94.31 113 TYR A CA 1
ATOM 932 C C . TYR A 1 113 ? -9.370 -3.027 0.784 1.00 94.31 113 TYR A C 1
ATOM 934 O O . TYR A 1 113 ? -8.412 -3.630 1.267 1.00 94.31 113 TYR A O 1
ATOM 942 N N . LEU A 1 114 ? -9.797 -3.292 -0.458 1.00 95.75 114 LEU A N 1
ATOM 943 C CA . LEU A 1 114 ? -9.116 -4.243 -1.340 1.00 95.75 114 LEU A CA 1
ATOM 944 C C . LEU A 1 114 ? -7.778 -3.694 -1.830 1.00 95.75 114 LEU A C 1
ATOM 946 O O . LEU A 1 114 ? -6.824 -4.458 -1.954 1.00 95.75 114 LEU A O 1
ATOM 950 N N . SER A 1 115 ? -7.706 -2.390 -2.099 1.00 96.44 115 SER A N 1
ATOM 951 C CA . SER A 1 115 ? -6.470 -1.699 -2.472 1.00 96.44 115 SER A CA 1
ATOM 952 C C . SER A 1 115 ? -5.422 -1.769 -1.353 1.00 96.44 115 SER A C 1
ATOM 954 O O . SER A 1 115 ? -4.272 -2.105 -1.626 1.00 96.44 115 SER A O 1
ATOM 956 N N . GLU A 1 116 ? -5.831 -1.563 -0.097 1.00 97.12 116 GLU A N 1
ATOM 957 C CA . GLU A 1 116 ? -4.975 -1.696 1.096 1.00 97.12 116 GLU A CA 1
ATOM 958 C C . GLU A 1 116 ? -4.361 -3.098 1.211 1.00 97.12 116 GLU A C 1
ATOM 960 O O . GLU A 1 116 ? -3.145 -3.267 1.318 1.00 97.12 116 GLU A O 1
ATOM 965 N N . VAL A 1 117 ? -5.202 -4.131 1.116 1.00 97.12 117 VAL A N 1
ATOM 966 C CA . VAL A 1 117 ? -4.759 -5.531 1.214 1.00 97.12 117 VAL A CA 1
ATOM 967 C C . VAL A 1 117 ? -3.896 -5.922 0.013 1.00 97.12 117 VAL A C 1
ATOM 969 O O . VAL A 1 117 ? -2.914 -6.645 0.161 1.00 97.12 117 VAL A O 1
ATOM 972 N N . ALA A 1 118 ? -4.217 -5.420 -1.182 1.00 97.75 118 ALA A N 1
ATOM 973 C CA . ALA A 1 118 ? -3.417 -5.663 -2.375 1.00 97.75 118 ALA A CA 1
ATOM 974 C C . ALA A 1 118 ? -2.033 -5.006 -2.292 1.00 97.75 118 ALA A C 1
ATOM 976 O O . ALA A 1 118 ? -1.079 -5.574 -2.815 1.00 97.75 118 ALA A O 1
ATOM 977 N N . ALA A 1 119 ? -1.899 -3.850 -1.635 1.00 98.25 119 ALA A N 1
ATOM 978 C CA . ALA A 1 119 ? -0.601 -3.224 -1.403 1.00 98.25 119 ALA A CA 1
ATOM 979 C C . ALA A 1 119 ? 0.279 -4.077 -0.476 1.00 98.25 119 ALA A C 1
ATOM 981 O O . ALA A 1 119 ? 1.426 -4.337 -0.824 1.00 98.25 119 ALA A O 1
ATOM 982 N N . SER A 1 120 ? -0.275 -4.598 0.627 1.00 97.62 120 SER A N 1
ATOM 983 C CA . SER A 1 120 ? 0.434 -5.548 1.504 1.00 97.62 120 SER A CA 1
ATOM 984 C C . SER A 1 120 ? 0.810 -6.840 0.768 1.00 97.62 120 SER A C 1
ATOM 986 O O . SER A 1 120 ? 1.928 -7.322 0.915 1.00 97.62 120 SER A O 1
ATOM 988 N N . LEU A 1 121 ? -0.068 -7.361 -0.095 1.00 96.94 121 LEU A N 1
ATOM 989 C CA . LEU A 1 121 ? 0.248 -8.516 -0.940 1.00 96.94 121 LEU A CA 1
ATOM 990 C C . LEU A 1 121 ? 1.398 -8.219 -1.919 1.00 96.94 121 LEU A C 1
ATOM 992 O O . LEU A 1 121 ? 2.281 -9.051 -2.110 1.00 96.94 121 LEU A O 1
ATOM 996 N N . VAL A 1 122 ? 1.392 -7.054 -2.574 1.00 98.25 122 VAL A N 1
ATOM 997 C CA . VAL A 1 122 ? 2.473 -6.654 -3.490 1.00 98.25 122 VAL A CA 1
ATOM 998 C C . VAL A 1 122 ? 3.788 -6.487 -2.728 1.00 98.25 122 VAL A C 1
ATOM 1000 O O . VAL A 1 122 ? 4.806 -6.980 -3.205 1.00 98.25 122 VAL A O 1
ATOM 1003 N N . ASP A 1 123 ? 3.764 -5.862 -1.551 1.00 98.31 123 ASP A N 1
ATOM 1004 C CA . ASP A 1 123 ? 4.924 -5.705 -0.669 1.00 98.31 123 ASP A CA 1
ATOM 1005 C C . ASP A 1 123 ? 5.575 -7.053 -0.317 1.00 98.31 123 ASP A C 1
ATOM 1007 O O . ASP A 1 123 ? 6.771 -7.233 -0.561 1.00 98.31 123 ASP A O 1
ATOM 1011 N N . GLU A 1 124 ? 4.777 -8.029 0.130 1.00 95.81 124 GLU A N 1
ATOM 1012 C CA . GLU A 1 124 ? 5.238 -9.383 0.465 1.00 95.81 124 GLU A CA 1
ATOM 1013 C C . GLU A 1 124 ? 5.836 -10.098 -0.755 1.00 95.81 124 GLU A C 1
ATOM 1015 O O . GLU A 1 124 ? 6.897 -10.721 -0.677 1.00 95.81 124 GLU A O 1
ATOM 1020 N N . ARG A 1 125 ? 5.183 -9.994 -1.921 1.00 96.44 125 ARG A N 1
ATOM 1021 C CA . ARG A 1 125 ? 5.644 -10.654 -3.154 1.00 96.44 125 ARG A CA 1
ATOM 1022 C C . ARG A 1 125 ? 6.918 -10.040 -3.717 1.00 96.44 125 ARG A C 1
ATOM 1024 O O . ARG A 1 125 ? 7.701 -10.768 -4.319 1.00 96.44 125 ARG A O 1
ATOM 1031 N N . PHE A 1 126 ? 7.124 -8.741 -3.521 1.00 97.19 126 PHE A N 1
ATOM 1032 C CA . PHE A 1 126 ? 8.362 -8.042 -3.869 1.00 97.19 126 PHE A CA 1
ATOM 1033 C C . PHE A 1 126 ? 9.429 -8.090 -2.766 1.00 97.19 126 PHE A C 1
ATOM 1035 O O . PHE A 1 126 ? 10.558 -7.648 -3.000 1.00 97.19 126 PHE A O 1
ATOM 1042 N N . GLN A 1 127 ? 9.091 -8.634 -1.591 1.00 96.38 127 GLN A N 1
ATOM 1043 C CA . GLN A 1 127 ? 9.963 -8.687 -0.416 1.00 96.38 127 GLN A CA 1
ATOM 1044 C C . GLN A 1 127 ? 10.484 -7.291 -0.040 1.00 96.38 127 GLN A C 1
ATOM 1046 O O . GLN A 1 127 ? 11.684 -7.070 0.157 1.00 96.38 127 GLN A O 1
ATOM 1051 N N . LEU A 1 128 ? 9.580 -6.307 -0.042 1.00 97.56 128 LEU A N 1
ATOM 1052 C CA . LEU A 1 128 ? 9.907 -4.926 0.308 1.00 97.56 128 LEU A CA 1
ATOM 1053 C C . LEU A 1 128 ? 9.889 -4.752 1.828 1.00 97.56 128 LEU A C 1
ATOM 1055 O O . LEU A 1 128 ? 10.849 -4.194 2.365 1.00 97.56 128 LEU A O 1
ATOM 1059 N N . TYR A 1 129 ? 8.880 -5.318 2.497 1.00 97.06 129 TYR A N 1
ATOM 1060 C CA . TYR A 1 129 ? 8.700 -5.306 3.949 1.00 97.06 129 TYR A CA 1
ATOM 1061 C C . TYR A 1 129 ? 8.618 -3.888 4.521 1.00 97.06 129 TYR A C 1
ATOM 1063 O O . TYR A 1 129 ? 9.248 -3.577 5.527 1.00 97.06 129 TYR A O 1
ATOM 1071 N N . ILE A 1 130 ? 7.873 -3.017 3.838 1.00 97.69 130 ILE A N 1
ATOM 1072 C CA . ILE A 1 130 ? 7.616 -1.633 4.262 1.00 97.69 130 ILE A CA 1
ATOM 1073 C C . ILE A 1 130 ? 6.130 -1.373 4.514 1.00 97.69 130 ILE A C 1
ATOM 1075 O O . ILE A 1 130 ? 5.785 -0.365 5.118 1.00 97.69 130 ILE A O 1
ATOM 1079 N N . VAL A 1 131 ? 5.227 -2.241 4.053 1.00 98.12 131 VAL A N 1
ATOM 1080 C CA . VAL A 1 131 ? 3.793 -2.130 4.350 1.00 98.12 131 VAL A CA 1
ATOM 1081 C C . VAL A 1 131 ? 3.481 -2.959 5.592 1.00 98.12 131 VAL A C 1
ATOM 1083 O O . VAL A 1 131 ? 3.683 -4.176 5.557 1.00 98.12 131 VAL A O 1
ATOM 1086 N N . PRO A 1 132 ? 2.939 -2.366 6.672 1.00 97.62 132 PRO A N 1
ATOM 1087 C CA . PRO A 1 132 ? 2.440 -3.148 7.794 1.00 97.62 132 PRO A CA 1
ATOM 1088 C C . PRO A 1 132 ? 1.407 -4.163 7.304 1.00 97.62 132 PRO A C 1
ATOM 1090 O O . PRO A 1 132 ? 0.516 -3.836 6.507 1.00 97.62 132 PRO A O 1
ATOM 1093 N N . LYS A 1 133 ? 1.536 -5.410 7.759 1.00 95.75 133 LYS A N 1
ATOM 1094 C CA . LYS A 1 133 ? 0.732 -6.525 7.255 1.00 95.75 133 LYS A CA 1
ATOM 1095 C C . LYS A 1 133 ? -0.756 -6.181 7.293 1.00 95.75 133 LYS A C 1
ATOM 1097 O O . LYS A 1 133 ? -1.281 -5.738 8.315 1.00 95.75 133 LYS A O 1
ATOM 1102 N N . THR A 1 134 ? -1.424 -6.346 6.154 1.00 96.56 134 THR A N 1
ATOM 1103 C CA . THR A 1 134 ? -2.823 -5.945 5.978 1.00 96.56 134 THR A CA 1
ATOM 1104 C C . THR A 1 134 ? -3.643 -7.089 5.389 1.00 96.56 134 THR A C 1
ATOM 1106 O O . THR A 1 134 ? -3.254 -7.685 4.381 1.00 96.56 134 THR A O 1
ATOM 1109 N N . ARG A 1 135 ? -4.796 -7.399 5.997 1.00 95.00 135 ARG A N 1
ATOM 1110 C CA . ARG A 1 135 ? -5.704 -8.487 5.578 1.00 95.00 135 ARG A CA 1
ATOM 1111 C C . ARG A 1 135 ? -7.162 -8.044 5.544 1.00 95.00 135 ARG A C 1
ATOM 1113 O O . ARG A 1 135 ? -7.528 -7.004 6.084 1.00 95.00 135 ARG A O 1
ATOM 1120 N N . ILE A 1 136 ? -8.005 -8.855 4.904 1.00 94.62 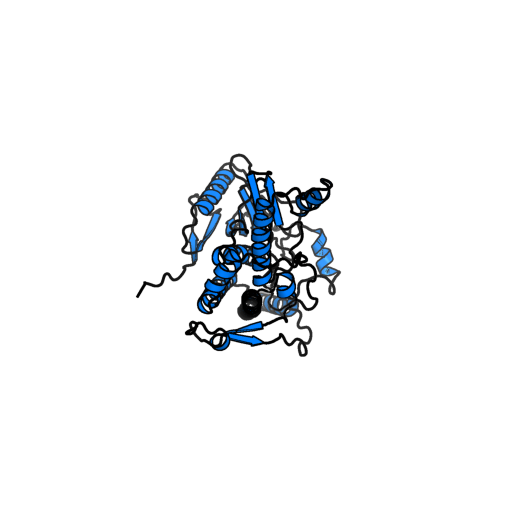136 ILE A N 1
ATOM 1121 C CA . ILE A 1 136 ? -9.460 -8.669 4.934 1.00 94.62 136 ILE A CA 1
ATOM 1122 C C . ILE A 1 136 ? -10.008 -9.322 6.197 1.00 94.62 136 ILE A C 1
ATOM 1124 O O . ILE A 1 136 ? -9.903 -10.537 6.379 1.00 94.62 136 ILE A O 1
ATOM 1128 N N . VAL A 1 137 ? -10.668 -8.520 7.022 1.00 93.25 137 VAL A N 1
ATOM 1129 C CA . VAL A 1 137 ? -11.304 -8.968 8.260 1.00 93.25 137 VAL A CA 1
ATOM 1130 C C . VAL A 1 137 ? -12.777 -8.580 8.228 1.00 93.25 137 VAL A C 1
ATOM 1132 O O . VAL A 1 137 ? -13.157 -7.529 7.708 1.00 93.25 137 VAL A O 1
ATOM 1135 N N . LYS A 1 138 ? -13.627 -9.453 8.764 1.00 92.62 138 LYS A N 1
ATOM 1136 C CA . LYS A 1 138 ? -14.988 -9.111 9.168 1.00 92.62 138 LYS A CA 1
ATOM 1137 C C . LYS A 1 138 ? -15.005 -8.927 10.669 1.00 92.62 138 LYS A C 1
ATOM 1139 O O . LYS A 1 138 ? -14.598 -9.844 11.372 1.00 92.62 138 LYS A O 1
ATOM 1144 N N . MET A 1 139 ? -15.488 -7.785 11.130 1.00 89.75 139 MET A N 1
ATOM 1145 C CA . MET A 1 139 ? -15.514 -7.436 12.544 1.00 89.75 139 MET A CA 1
ATOM 1146 C C . MET A 1 139 ? -16.832 -6.749 12.898 1.00 89.75 139 MET A C 1
ATOM 1148 O O . MET A 1 139 ? -17.317 -5.905 12.148 1.00 89.75 139 MET A O 1
ATOM 1152 N N . ALA A 1 140 ? -17.410 -7.116 14.037 1.00 90.38 140 ALA A N 1
ATOM 1153 C CA . ALA A 1 140 ? -18.574 -6.470 14.632 1.00 90.38 140 ALA A CA 1
ATOM 1154 C C . ALA A 1 140 ? -18.163 -5.757 15.922 1.00 90.38 140 ALA A C 1
ATOM 1156 O O . ALA A 1 140 ? -17.647 -6.389 16.840 1.00 90.38 140 ALA A O 1
ATOM 1157 N N . SER A 1 141 ? -18.420 -4.456 16.003 1.00 91.19 141 SER A N 1
ATOM 1158 C CA . SER A 1 141 ? -18.260 -3.677 17.232 1.00 91.19 141 SER A CA 1
ATOM 1159 C C . SER A 1 141 ? -19.334 -2.590 17.301 1.00 91.19 141 SER A C 1
ATOM 1161 O O . SER A 1 141 ? -19.618 -1.997 16.257 1.00 91.19 141 SER A O 1
ATOM 1163 N N . PRO A 1 142 ? -19.913 -2.294 18.482 1.00 90.50 142 PRO A N 1
ATOM 1164 C CA . PRO A 1 142 ? -20.820 -1.161 18.686 1.00 90.50 142 PRO A CA 1
ATOM 1165 C C . PRO A 1 142 ? -20.178 0.207 18.409 1.00 90.50 142 PRO A C 1
ATOM 1167 O O . PRO A 1 142 ? -20.906 1.179 18.238 1.00 90.50 142 PRO A O 1
ATOM 1170 N N . ALA A 1 143 ? -18.844 0.297 18.347 1.00 89.69 143 ALA A N 1
ATOM 1171 C CA . ALA A 1 143 ? -18.144 1.539 18.021 1.00 89.69 143 ALA A CA 1
ATOM 1172 C C . ALA A 1 143 ? -18.250 1.941 16.537 1.00 89.69 143 ALA A C 1
ATOM 1174 O O . ALA A 1 143 ? -17.977 3.092 16.191 1.00 89.69 143 ALA A O 1
ATOM 1175 N N . PHE A 1 144 ? -18.622 1.011 15.651 1.00 91.25 144 PHE A N 1
ATOM 1176 C CA . PHE A 1 144 ? -18.786 1.310 14.227 1.00 91.25 144 PHE A CA 1
ATOM 1177 C C . PHE A 1 144 ? -20.088 2.054 13.946 1.00 91.25 144 PHE A C 1
ATOM 1179 O O . PHE A 1 144 ? -21.045 1.994 14.720 1.00 91.25 144 PHE A O 1
ATOM 1186 N N . PHE A 1 145 ? -20.147 2.743 12.809 1.00 87.06 145 PHE A N 1
ATOM 1187 C CA . PHE A 1 145 ? -21.351 3.465 12.431 1.00 87.06 145 PHE A CA 1
ATOM 1188 C C . PHE A 1 145 ? -22.390 2.515 11.815 1.00 87.06 145 PHE A C 1
ATOM 1190 O O . PHE A 1 145 ? -22.174 1.963 10.739 1.00 87.06 145 PHE A O 1
ATOM 1197 N N . TYR A 1 146 ? -23.550 2.345 12.452 1.00 85.75 146 TYR A N 1
ATOM 1198 C CA . TYR A 1 146 ? -24.667 1.574 11.889 1.00 85.75 146 TYR A CA 1
ATOM 1199 C C . TYR A 1 146 ? -25.851 2.493 11.578 1.00 85.75 146 TYR A C 1
ATOM 1201 O O . TYR A 1 146 ? -26.248 3.281 12.444 1.00 85.75 146 TYR A O 1
ATOM 1209 N N . PRO A 1 147 ? -26.456 2.394 10.380 1.00 77.62 147 PRO A N 1
ATOM 1210 C CA . PRO A 1 147 ? -27.628 3.189 10.045 1.00 77.62 147 PRO A CA 1
ATOM 1211 C C . PRO A 1 147 ? -28.791 2.828 10.979 1.00 77.62 147 PRO A C 1
ATOM 1213 O O . PRO A 1 147 ? -29.165 1.661 11.113 1.00 77.62 147 PRO A O 1
ATOM 1216 N N . ARG A 1 148 ? -29.383 3.835 11.629 1.00 69.38 148 ARG A N 1
ATOM 1217 C CA . ARG A 1 148 ? -30.571 3.652 12.473 1.00 69.38 148 ARG A CA 1
ATOM 1218 C C . ARG A 1 148 ? -31.811 3.545 11.588 1.00 69.38 148 ARG A C 1
ATOM 1220 O O . ARG A 1 148 ? -32.107 4.469 10.835 1.00 69.38 148 ARG A O 1
ATOM 1227 N N . ARG A 1 149 ? -32.564 2.449 11.698 1.00 64.56 149 ARG A N 1
ATOM 1228 C CA . ARG A 1 149 ? -33.951 2.410 11.208 1.00 64.56 149 ARG A CA 1
ATOM 1229 C C . ARG A 1 149 ? -34.854 3.036 12.268 1.00 64.56 149 ARG A C 1
ATOM 1231 O O . ARG A 1 149 ? -34.673 2.781 13.460 1.00 64.56 149 ARG A O 1
ATOM 1238 N N . CYS A 1 150 ? -35.805 3.866 11.841 1.00 54.50 150 CYS A N 1
ATOM 1239 C CA . CYS A 1 150 ? -36.829 4.399 12.734 1.00 54.50 150 CYS A CA 1
ATOM 1240 C C . CYS A 1 150 ? -37.510 3.234 13.470 1.00 54.50 150 CYS A C 1
ATOM 1242 O O . CYS A 1 150 ? -37.910 2.257 12.839 1.00 54.50 150 CYS A O 1
ATOM 1244 N N . CYS A 1 151 ? -37.610 3.344 14.796 1.00 63.03 151 CYS A N 1
ATOM 1245 C CA . CYS A 1 151 ? -38.327 2.408 15.669 1.00 63.03 151 CYS A CA 1
ATOM 1246 C C . CYS A 1 151 ? -37.708 1.003 15.866 1.00 63.03 151 CYS A C 1
ATOM 1248 O O . CYS A 1 151 ? -38.399 0.124 16.374 1.00 63.03 151 CYS A O 1
ATOM 1250 N N . SER A 1 152 ? -36.421 0.772 15.563 1.00 62.69 152 SER A N 1
ATOM 1251 C CA . SER A 1 152 ? -35.731 -0.487 15.919 1.00 62.69 152 SER A CA 1
ATOM 1252 C C . SER A 1 152 ? -34.430 -0.258 16.695 1.00 62.69 152 SER A C 1
ATOM 1254 O O . SER A 1 152 ? -33.720 0.715 16.438 1.00 62.69 152 SER A O 1
ATOM 1256 N N . LYS A 1 153 ? -34.065 -1.188 17.594 1.00 60.59 153 LYS A N 1
ATOM 1257 C CA . LYS A 1 153 ? -32.717 -1.229 18.196 1.00 60.59 153 LYS A CA 1
ATOM 1258 C C . LYS A 1 153 ? -31.658 -1.310 17.085 1.00 60.59 153 LYS A C 1
ATOM 1260 O O . LYS A 1 153 ? -31.859 -2.023 16.104 1.00 60.59 153 LYS A O 1
ATOM 1265 N N . SER A 1 154 ? -30.547 -0.583 17.232 1.00 65.00 154 SER A N 1
ATOM 1266 C CA . SER A 1 154 ? -29.413 -0.672 16.305 1.00 65.00 154 SER A CA 1
ATOM 1267 C C . SER A 1 154 ? -28.817 -2.078 16.359 1.00 65.00 154 SER A C 1
ATOM 1269 O O . SER A 1 154 ? -28.172 -2.441 17.340 1.00 65.00 154 SER A O 1
ATOM 1271 N N . GLU A 1 155 ? -29.050 -2.870 15.318 1.00 78.94 155 GLU A N 1
ATOM 1272 C CA . GLU A 1 155 ? -28.467 -4.201 15.191 1.00 78.94 155 GLU A CA 1
ATOM 1273 C C . GLU A 1 155 ? -26.986 -4.080 14.810 1.00 78.94 155 GLU A C 1
ATOM 1275 O O . GLU A 1 155 ? -26.638 -3.462 13.802 1.00 78.94 155 GLU A O 1
ATOM 1280 N N . VAL A 1 156 ? -26.109 -4.653 15.636 1.00 84.62 156 VAL A N 1
ATOM 1281 C CA . VAL A 1 156 ? -24.669 -4.713 15.373 1.00 84.62 156 VAL A CA 1
ATOM 1282 C C . VAL A 1 156 ? -24.403 -5.942 14.512 1.00 84.62 156 VAL A C 1
ATOM 1284 O O . VAL A 1 156 ? -24.596 -7.070 14.960 1.00 84.62 156 VAL A O 1
ATOM 1287 N N . PHE A 1 157 ? -23.931 -5.733 13.285 1.00 86.88 157 PHE A N 1
ATOM 1288 C CA . PHE A 1 157 ? -23.582 -6.813 12.361 1.00 86.88 157 PHE A CA 1
ATOM 1289 C C . PHE A 1 157 ? -22.114 -6.725 11.911 1.00 86.88 157 PHE A C 1
ATOM 1291 O O . PHE A 1 157 ? -21.553 -5.631 11.855 1.00 86.88 157 PHE A O 1
ATOM 1298 N N . PRO A 1 158 ? -21.462 -7.853 11.560 1.00 90.31 158 PRO A N 1
ATOM 1299 C CA . PRO A 1 158 ? -20.072 -7.829 11.116 1.00 90.31 158 PRO A CA 1
ATOM 1300 C C . PRO A 1 158 ? -19.880 -7.028 9.826 1.00 90.31 158 PRO A C 1
ATOM 1302 O O . PRO A 1 158 ? -20.476 -7.336 8.790 1.00 90.31 158 PRO A O 1
ATOM 1305 N N . LYS A 1 159 ? -18.977 -6.051 9.870 1.00 91.56 159 LYS A N 1
ATOM 1306 C CA . LYS A 1 159 ? -18.547 -5.250 8.724 1.00 91.56 159 LYS A CA 1
ATOM 1307 C C . LYS A 1 159 ? -17.281 -5.831 8.122 1.00 91.56 159 LYS A C 1
ATOM 1309 O O . LYS A 1 159 ? -16.370 -6.209 8.851 1.00 91.56 159 LYS A O 1
ATOM 1314 N N . ILE A 1 160 ? -17.219 -5.909 6.795 1.00 93.25 160 ILE A N 1
ATOM 1315 C CA . ILE A 1 160 ? -16.001 -6.285 6.067 1.00 93.25 160 ILE A CA 1
ATOM 1316 C C . ILE A 1 160 ? -15.126 -5.049 5.857 1.00 93.25 160 ILE A C 1
ATOM 1318 O O . ILE A 1 160 ? -15.637 -3.983 5.518 1.00 93.25 160 ILE A O 1
ATOM 1322 N N . GLY A 1 161 ? -13.820 -5.192 6.030 1.00 94.88 161 GLY A N 1
ATOM 1323 C CA . GLY A 1 161 ? -12.872 -4.104 5.833 1.00 94.88 161 GLY A CA 1
ATOM 1324 C C . GLY A 1 161 ? -11.433 -4.588 5.781 1.00 94.88 161 GLY A C 1
ATOM 1325 O O . GLY A 1 161 ? -11.155 -5.785 5.908 1.00 94.88 161 GLY A O 1
ATOM 1326 N N . SER A 1 162 ? -10.518 -3.646 5.588 1.00 96.75 162 SER A N 1
ATOM 1327 C CA . SER A 1 162 ? -9.083 -3.893 5.698 1.00 96.75 162 SER A CA 1
ATOM 1328 C C . SER A 1 162 ? -8.666 -3.717 7.149 1.00 96.75 162 SER A C 1
ATOM 1330 O O . SER A 1 162 ? -9.027 -2.721 7.776 1.00 96.75 162 SER A O 1
ATOM 1332 N N . TYR A 1 163 ? -7.892 -4.667 7.655 1.00 97.19 163 TYR A N 1
ATOM 1333 C CA . TYR A 1 163 ? -7.241 -4.607 8.954 1.00 97.19 163 TYR A CA 1
ATOM 1334 C C . TYR A 1 163 ? -5.736 -4.572 8.726 1.00 97.19 163 TYR A C 1
ATOM 1336 O O . TYR A 1 163 ? -5.181 -5.527 8.183 1.00 97.19 163 TYR A O 1
ATOM 1344 N N . GLN A 1 164 ? -5.101 -3.471 9.110 1.00 97.75 164 GLN A N 1
ATOM 1345 C CA . GLN A 1 164 ? -3.661 -3.256 9.012 1.00 97.75 164 GLN A CA 1
ATOM 1346 C C . GLN A 1 164 ? -3.050 -3.286 10.411 1.00 97.75 164 GLN A C 1
ATOM 1348 O O . GLN A 1 164 ? -3.587 -2.643 11.311 1.00 97.75 164 GLN A O 1
ATOM 1353 N N . LEU A 1 165 ? -1.946 -4.009 10.603 1.00 97.38 165 LEU A N 1
ATOM 1354 C CA . LEU A 1 165 ? -1.234 -4.009 11.883 1.00 97.38 165 LEU A CA 1
ATOM 1355 C C . LEU A 1 165 ? -0.753 -2.597 12.244 1.00 97.38 165 LEU A C 1
ATOM 1357 O O . LEU A 1 165 ? -0.280 -1.849 11.385 1.00 97.38 165 LEU A O 1
ATOM 1361 N N . PHE A 1 166 ? -0.867 -2.236 13.521 1.00 97.00 166 PHE A N 1
ATOM 1362 C CA . PHE A 1 166 ? -0.379 -0.953 14.017 1.00 97.00 166 PHE A CA 1
ATOM 1363 C C . PHE A 1 166 ? 1.138 -1.012 14.247 1.00 97.00 166 PHE A C 1
ATOM 1365 O O . PHE A 1 166 ? 1.644 -1.966 14.835 1.00 97.00 166 PHE A O 1
ATOM 1372 N N . VAL A 1 167 ? 1.868 0.023 13.821 1.00 96.00 167 VAL A N 1
ATOM 1373 C CA . VAL A 1 167 ? 3.324 0.123 14.011 1.00 96.00 167 VAL A C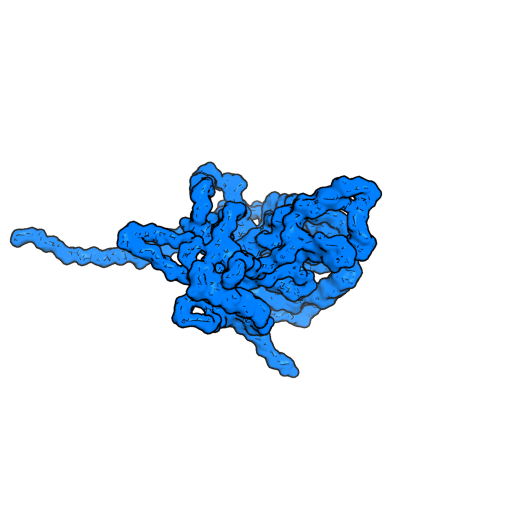A 1
ATOM 1374 C C . VAL A 1 167 ? 3.676 1.147 15.089 1.00 96.00 167 VAL A C 1
ATOM 1376 O O . VAL A 1 167 ? 3.229 2.291 15.059 1.00 96.00 167 VAL A O 1
ATOM 1379 N N . HIS A 1 168 ? 4.492 0.743 16.064 1.00 95.56 168 HIS A N 1
ATOM 1380 C CA . HIS A 1 168 ? 4.848 1.575 17.217 1.00 95.56 168 HIS A CA 1
ATOM 1381 C C . HIS A 1 168 ? 6.208 2.263 17.066 1.00 95.56 168 HIS A C 1
ATOM 1383 O O . HIS A 1 168 ? 7.168 1.675 16.566 1.00 95.56 168 HIS A O 1
ATOM 1389 N N . GLY A 1 169 ? 6.308 3.495 17.575 1.00 95.19 169 GLY A N 1
ATOM 1390 C CA . GLY A 1 169 ? 7.539 4.295 17.526 1.00 95.19 169 GLY A CA 1
ATOM 1391 C C . GLY A 1 169 ? 7.797 4.966 16.173 1.00 95.19 169 GLY A C 1
ATOM 1392 O O . GLY A 1 169 ? 8.876 5.500 15.954 1.00 95.19 169 GLY A O 1
ATOM 1393 N N . TYR A 1 170 ? 6.816 4.933 15.274 1.00 96.50 170 TYR A N 1
ATOM 1394 C CA . TYR A 1 170 ? 6.862 5.604 13.982 1.00 96.50 170 TYR A CA 1
ATOM 1395 C C . TYR A 1 170 ? 6.232 6.996 14.079 1.00 96.50 170 TYR A C 1
ATOM 1397 O O . TYR A 1 170 ? 5.228 7.177 14.770 1.00 96.50 170 TYR A O 1
ATOM 1405 N N . LYS A 1 171 ? 6.801 7.960 13.355 1.00 94.44 171 LYS A N 1
ATOM 1406 C CA . LYS A 1 171 ? 6.259 9.312 13.171 1.00 94.44 171 LYS A CA 1
ATOM 1407 C C . LYS A 1 171 ? 6.031 9.582 11.682 1.00 94.44 171 LYS A C 1
ATOM 1409 O O . LYS A 1 171 ? 6.754 9.007 10.870 1.00 94.44 171 LYS A O 1
ATOM 1414 N N . PRO A 1 172 ? 5.060 10.420 11.292 1.00 92.81 172 PRO A N 1
ATOM 1415 C CA . PRO A 1 172 ? 4.919 10.872 9.910 1.00 92.81 172 PRO A CA 1
ATOM 1416 C C . PRO A 1 172 ? 6.236 11.402 9.336 1.00 92.81 172 PRO A C 1
ATOM 1418 O O . PRO A 1 172 ? 7.009 12.054 10.037 1.00 92.81 172 PRO A O 1
ATOM 1421 N N . ALA A 1 173 ? 6.498 11.148 8.055 1.00 90.88 173 ALA A N 1
ATOM 1422 C CA . ALA A 1 173 ? 7.727 11.610 7.414 1.00 90.88 173 ALA A CA 1
ATOM 1423 C C . ALA A 1 173 ? 7.888 13.135 7.468 1.00 90.88 173 ALA A C 1
ATOM 1425 O O . ALA A 1 173 ? 9.011 13.611 7.620 1.00 90.88 173 ALA A O 1
ATOM 1426 N N . TYR A 1 174 ? 6.789 13.896 7.402 1.00 88.38 174 TYR A N 1
ATOM 1427 C CA . TYR A 1 174 ? 6.844 15.356 7.523 1.00 88.38 174 TYR A CA 1
ATOM 1428 C C . TYR A 1 174 ? 7.350 15.833 8.903 1.00 88.38 174 TYR A C 1
ATOM 1430 O O . TYR A 1 174 ? 7.877 16.934 8.984 1.00 88.38 174 TYR A O 1
ATOM 1438 N N . ASP A 1 175 ? 7.227 15.033 9.972 1.00 89.25 175 ASP A N 1
ATOM 1439 C CA . ASP A 1 175 ? 7.752 15.384 11.304 1.00 89.25 175 ASP A CA 1
ATOM 1440 C C . ASP A 1 175 ? 9.257 15.095 11.423 1.00 89.25 175 ASP A C 1
ATOM 1442 O O . ASP A 1 175 ? 9.951 15.690 12.246 1.00 89.25 175 ASP A O 1
ATOM 1446 N N . VAL A 1 176 ? 9.764 14.137 10.642 1.00 87.81 176 VAL A N 1
ATOM 1447 C CA . VAL A 1 176 ? 11.134 13.621 10.777 1.00 87.81 176 VAL A CA 1
ATOM 1448 C C . VAL A 1 176 ? 12.076 14.272 9.769 1.00 87.81 176 VAL A C 1
ATOM 1450 O O . VAL A 1 176 ? 13.140 14.748 10.153 1.00 87.81 176 VAL A O 1
ATOM 1453 N N . VAL A 1 177 ? 11.681 14.327 8.492 1.00 83.19 177 VAL A N 1
ATOM 1454 C CA . VAL A 1 177 ? 12.551 14.777 7.393 1.00 83.19 177 VAL A CA 1
ATOM 1455 C C . VAL A 1 177 ? 12.971 16.247 7.538 1.00 83.19 177 VAL A C 1
ATOM 1457 O O . VAL A 1 177 ? 14.169 16.501 7.465 1.00 83.19 177 VAL A O 1
ATOM 1460 N N . PRO A 1 178 ? 12.078 17.220 7.816 1.00 79.31 178 PRO A N 1
ATOM 1461 C CA . PRO A 1 178 ? 12.506 18.601 8.052 1.00 79.31 178 PRO A CA 1
ATOM 1462 C C . PRO A 1 178 ? 13.423 18.719 9.270 1.00 79.31 178 PRO A C 1
ATOM 1464 O O . PRO A 1 178 ? 14.381 19.485 9.253 1.00 79.31 178 PRO A O 1
ATOM 1467 N N . GLY A 1 179 ? 13.181 17.918 10.314 1.00 69.75 179 GLY A N 1
ATOM 1468 C CA . GLY A 1 179 ? 14.053 17.847 11.487 1.00 69.75 179 GLY A CA 1
ATOM 1469 C C . GLY A 1 179 ? 15.494 17.467 11.139 1.00 69.75 179 GLY A C 1
ATOM 1470 O O . GLY A 1 179 ? 16.409 17.894 11.835 1.00 69.75 179 GLY A O 1
ATOM 1471 N N . TRP A 1 180 ? 15.715 16.738 10.040 1.00 74.44 180 TRP A N 1
ATOM 1472 C CA . TRP A 1 180 ? 17.058 16.451 9.544 1.00 74.44 180 TRP A CA 1
ATOM 1473 C C . TRP A 1 180 ? 17.740 17.649 8.875 1.00 74.44 180 TRP A C 1
ATOM 1475 O O . TRP A 1 180 ? 18.961 17.757 8.922 1.00 74.44 180 TRP A O 1
ATOM 1485 N N . GLU A 1 181 ? 16.970 18.571 8.300 1.00 64.75 181 GLU A N 1
ATOM 1486 C CA . GLU A 1 181 ? 17.483 19.786 7.655 1.00 64.75 181 GLU A CA 1
ATOM 1487 C C . GLU A 1 181 ? 17.787 20.902 8.676 1.00 64.75 181 GLU A C 1
ATOM 1489 O O . GLU A 1 181 ? 18.748 21.654 8.507 1.00 64.75 181 GLU A O 1
ATOM 1494 N N . PHE A 1 182 ? 17.014 20.994 9.769 1.00 54.03 182 PHE A N 1
ATOM 1495 C CA . PHE A 1 182 ? 17.144 22.051 10.788 1.00 54.03 182 PHE A CA 1
ATOM 1496 C C . PHE A 1 182 ? 18.330 21.895 11.757 1.00 54.03 182 PHE A C 1
ATOM 1498 O O . PHE A 1 182 ? 18.679 22.868 12.424 1.00 54.03 182 PHE A O 1
ATOM 1505 N N . ILE A 1 183 ? 18.974 20.724 11.843 1.00 57.28 183 ILE A N 1
ATOM 1506 C CA . ILE A 1 183 ? 20.066 20.466 12.810 1.00 57.28 183 ILE A CA 1
ATOM 1507 C C . ILE A 1 183 ? 21.345 21.275 12.508 1.00 57.28 183 ILE A C 1
ATOM 1509 O O . ILE A 1 183 ? 22.225 21.365 13.356 1.00 57.28 183 ILE A O 1
ATOM 1513 N N . GLY A 1 184 ? 21.419 21.971 11.369 1.00 48.88 184 GLY A N 1
ATOM 1514 C CA . GLY A 1 184 ? 22.481 22.936 11.100 1.00 48.88 184 GLY A CA 1
ATOM 1515 C C . GLY A 1 184 ? 23.827 22.263 10.820 1.00 48.88 184 GLY A C 1
ATOM 1516 O O . GLY A 1 184 ? 24.557 21.846 11.710 1.00 48.88 184 GLY A O 1
ATOM 1517 N N . THR A 1 185 ? 24.204 22.250 9.543 1.00 46.41 185 THR A N 1
ATOM 1518 C CA . THR A 1 185 ? 25.558 21.988 9.005 1.00 46.41 185 THR A CA 1
ATOM 1519 C C . THR A 1 185 ? 26.103 20.559 8.957 1.00 46.41 185 THR A C 1
ATOM 1521 O O . THR A 1 185 ? 27.115 20.371 8.292 1.00 46.41 185 THR A O 1
ATOM 1524 N N . ASN A 1 186 ? 25.429 19.535 9.483 1.00 56.41 186 ASN A N 1
ATOM 1525 C CA . ASN A 1 186 ? 25.770 18.138 9.184 1.00 56.41 186 ASN A CA 1
ATOM 1526 C C . ASN A 1 186 ? 24.498 17.327 8.932 1.00 56.41 186 ASN A C 1
ATOM 1528 O O . ASN A 1 186 ? 23.538 17.443 9.688 1.00 56.41 186 ASN A O 1
ATOM 1532 N N . ASP A 1 187 ? 24.492 16.526 7.862 1.00 64.50 187 ASP A N 1
ATOM 1533 C CA . ASP A 1 187 ? 23.471 15.492 7.670 1.00 64.50 187 ASP A CA 1
ATOM 1534 C C . ASP A 1 187 ? 23.410 14.645 8.953 1.00 64.50 187 ASP A C 1
ATOM 1536 O O . ASP A 1 187 ? 24.445 14.094 9.340 1.00 64.50 187 ASP A O 1
ATOM 1540 N N . PRO A 1 188 ? 22.257 14.568 9.644 1.00 74.25 188 PRO A N 1
ATOM 1541 C CA . PRO A 1 188 ? 22.149 13.843 10.908 1.00 74.25 188 PRO A CA 1
ATOM 1542 C C . PRO A 1 188 ? 22.295 12.335 10.730 1.00 74.25 188 PRO A C 1
ATOM 1544 O O . PRO A 1 188 ? 22.383 11.626 11.728 1.00 74.25 188 PRO A O 1
ATOM 1547 N N . LEU A 1 189 ? 22.261 11.843 9.489 1.00 85.06 189 LEU A N 1
ATOM 1548 C CA . LEU A 1 189 ? 22.441 10.441 9.175 1.00 85.06 189 LEU A CA 1
ATOM 1549 C C . LEU A 1 189 ? 23.920 10.138 8.943 1.00 85.06 189 LEU A C 1
ATOM 1551 O O . LEU A 1 189 ? 24.588 10.729 8.085 1.00 85.06 189 LEU A O 1
ATOM 1555 N N . THR A 1 190 ? 24.407 9.114 9.633 1.00 89.38 190 THR A N 1
ATOM 1556 C CA . THR A 1 190 ? 25.664 8.452 9.289 1.00 89.38 190 THR A CA 1
ATOM 1557 C C . THR A 1 190 ? 25.617 7.920 7.850 1.00 89.38 190 THR A C 1
ATOM 1559 O O . THR A 1 190 ? 24.557 7.716 7.248 1.00 89.38 190 THR A O 1
ATOM 1562 N N . SER A 1 191 ? 26.779 7.626 7.263 1.00 88.81 191 SER A N 1
ATOM 1563 C CA . SER A 1 191 ? 26.853 7.040 5.915 1.00 88.81 191 SER A CA 1
ATOM 1564 C C . SER A 1 191 ? 26.074 5.719 5.796 1.00 88.81 191 SER A C 1
ATOM 1566 O O . SER A 1 191 ? 25.472 5.444 4.752 1.00 88.81 191 SER A O 1
ATOM 1568 N N . LEU A 1 192 ? 26.038 4.928 6.874 1.00 91.19 192 LEU A N 1
ATOM 1569 C CA . LEU A 1 192 ? 25.282 3.682 6.961 1.00 91.19 192 LEU A CA 1
ATOM 1570 C C . LEU A 1 192 ? 23.769 3.935 6.992 1.00 91.19 192 LEU A C 1
ATOM 1572 O O . LEU A 1 192 ? 23.028 3.315 6.226 1.00 91.19 192 LEU A O 1
ATOM 1576 N N . GLU A 1 193 ? 23.308 4.865 7.829 1.00 92.31 193 GLU A N 1
ATOM 1577 C CA . GLU A 1 193 ? 21.893 5.238 7.926 1.00 92.31 193 GLU A CA 1
ATOM 1578 C C . GLU A 1 193 ? 21.387 5.856 6.625 1.00 92.31 193 GLU A C 1
ATOM 1580 O O . GLU A 1 193 ? 20.305 5.498 6.161 1.00 92.31 193 GLU A O 1
ATOM 1585 N N . ARG A 1 194 ? 22.197 6.692 5.965 1.00 89.12 194 ARG A N 1
ATOM 1586 C CA . ARG A 1 194 ? 21.873 7.255 4.650 1.00 89.12 194 ARG A CA 1
ATOM 1587 C C . ARG A 1 194 ? 21.683 6.155 3.608 1.00 89.12 194 ARG A C 1
ATOM 1589 O O . ARG A 1 194 ? 20.710 6.181 2.851 1.00 89.12 194 ARG A O 1
ATOM 1596 N N . LYS A 1 195 ? 22.571 5.152 3.582 1.00 91.62 195 LYS A N 1
ATOM 1597 C CA . LYS A 1 195 ? 22.429 3.992 2.686 1.00 91.62 195 LYS A CA 1
ATOM 1598 C C . LYS A 1 195 ? 21.165 3.191 3.011 1.00 91.62 195 LYS A C 1
ATOM 1600 O O . LYS A 1 195 ? 20.437 2.799 2.100 1.00 91.62 195 LYS A O 1
ATOM 1605 N N . ARG A 1 196 ? 20.868 2.977 4.295 1.00 94.38 196 ARG A N 1
ATOM 1606 C CA . ARG A 1 196 ? 19.653 2.276 4.735 1.00 94.38 196 ARG A CA 1
ATOM 1607 C C . ARG A 1 196 ? 18.384 3.030 4.331 1.00 94.38 196 ARG A C 1
ATOM 1609 O O . ARG A 1 196 ? 17.484 2.427 3.745 1.00 94.38 196 ARG A O 1
ATOM 1616 N N . PHE A 1 197 ? 18.332 4.336 4.585 1.00 93.06 197 PHE A N 1
ATOM 1617 C CA . PHE A 1 197 ? 17.228 5.203 4.185 1.00 93.06 197 PHE A CA 1
ATOM 1618 C C . PHE A 1 197 ? 17.018 5.165 2.673 1.00 93.06 197 PHE A C 1
ATOM 1620 O O . PHE A 1 197 ? 15.892 4.963 2.226 1.00 93.06 197 PHE A O 1
ATOM 1627 N N . LEU A 1 198 ? 18.095 5.265 1.885 1.00 92.00 198 LEU A N 1
ATOM 1628 C CA . LEU A 1 198 ? 18.038 5.173 0.427 1.00 92.00 198 LEU A CA 1
ATOM 1629 C C . LEU A 1 198 ? 17.364 3.873 -0.036 1.00 92.00 198 LEU A C 1
ATOM 1631 O O . LEU A 1 198 ? 16.448 3.917 -0.857 1.00 92.00 198 LEU A O 1
ATOM 1635 N N . VAL A 1 199 ? 17.769 2.722 0.511 1.00 95.69 199 VAL A N 1
ATOM 1636 C CA . VAL A 1 199 ? 17.183 1.418 0.155 1.00 95.69 199 VAL A CA 1
ATOM 1637 C C . VAL A 1 199 ? 15.699 1.352 0.531 1.00 95.69 199 VAL A C 1
ATOM 1639 O O . VAL A 1 199 ? 14.879 0.897 -0.268 1.00 95.69 199 VAL A O 1
ATOM 1642 N N . LEU A 1 200 ? 15.324 1.813 1.728 1.00 96.25 200 LEU A N 1
ATOM 1643 C CA . LEU A 1 200 ? 13.928 1.829 2.180 1.00 96.25 200 LEU A CA 1
ATOM 1644 C C . LEU A 1 200 ? 13.063 2.778 1.340 1.00 96.25 200 LEU A C 1
ATOM 1646 O O . LEU A 1 200 ? 11.950 2.428 0.942 1.00 96.25 200 LEU A O 1
ATOM 1650 N N . PHE A 1 201 ? 13.600 3.945 0.996 1.00 93.31 201 PHE A N 1
ATOM 1651 C CA . PHE A 1 201 ? 12.944 4.904 0.122 1.00 93.31 201 PHE A CA 1
ATOM 1652 C C . PHE A 1 201 ? 12.744 4.324 -1.282 1.00 93.31 201 PHE A C 1
ATOM 1654 O O . PHE A 1 201 ? 11.651 4.406 -1.840 1.00 93.31 201 PHE A O 1
ATOM 1661 N N . GLN A 1 202 ? 13.753 3.654 -1.846 1.00 94.50 202 GLN A N 1
ATOM 1662 C CA . GLN A 1 202 ? 13.642 2.976 -3.140 1.00 94.50 202 GLN A CA 1
ATOM 1663 C C . GLN A 1 202 ? 12.599 1.857 -3.127 1.00 94.50 202 GLN A C 1
ATOM 1665 O O . GLN A 1 202 ? 11.813 1.749 -4.071 1.00 94.50 202 GLN A O 1
ATOM 1670 N N . LYS A 1 203 ? 12.521 1.067 -2.049 1.00 96.94 203 LYS A N 1
ATOM 1671 C CA . LYS A 1 203 ? 11.444 0.083 -1.851 1.00 96.94 203 LYS A CA 1
ATOM 1672 C C . LYS A 1 203 ? 10.063 0.747 -1.897 1.00 96.94 203 LYS A C 1
ATOM 1674 O O . LYS A 1 203 ? 9.176 0.252 -2.592 1.00 96.94 203 LYS A O 1
ATOM 1679 N N . MET A 1 204 ? 9.895 1.898 -1.243 1.00 94.94 204 MET A N 1
ATOM 1680 C CA . MET A 1 204 ? 8.651 2.676 -1.307 1.00 94.94 204 MET A CA 1
ATOM 1681 C C . MET A 1 204 ? 8.361 3.172 -2.729 1.00 94.94 204 MET A C 1
ATOM 1683 O O . MET A 1 204 ? 7.227 3.053 -3.198 1.00 94.94 204 MET A O 1
ATOM 1687 N N . CYS A 1 205 ? 9.384 3.642 -3.453 1.00 93.25 205 CYS A N 1
ATOM 1688 C CA . CYS A 1 205 ? 9.258 4.041 -4.857 1.00 93.25 205 CYS A CA 1
ATOM 1689 C C . CYS A 1 205 ? 8.709 2.914 -5.727 1.00 93.25 205 CYS A C 1
ATOM 1691 O O . CYS A 1 205 ? 7.786 3.128 -6.515 1.00 93.25 205 CYS A O 1
ATOM 1693 N N . ILE A 1 206 ? 9.263 1.713 -5.568 1.00 95.75 206 ILE A N 1
ATOM 1694 C CA . ILE A 1 206 ? 8.852 0.521 -6.307 1.00 95.75 206 ILE A CA 1
ATOM 1695 C C . ILE A 1 206 ? 7.388 0.199 -6.020 1.00 95.75 206 ILE A C 1
ATOM 1697 O O . ILE A 1 206 ? 6.605 0.058 -6.962 1.00 95.75 206 ILE A O 1
ATOM 1701 N N . LEU A 1 207 ? 7.007 0.131 -4.740 1.00 97.31 207 LEU A N 1
ATOM 1702 C CA . LEU A 1 207 ? 5.638 -0.176 -4.334 1.00 97.31 207 LEU A CA 1
ATOM 1703 C C . LEU A 1 207 ? 4.642 0.804 -4.964 1.00 97.31 207 LEU A C 1
ATOM 1705 O O . LEU A 1 207 ? 3.755 0.393 -5.714 1.00 97.31 207 LEU A O 1
ATOM 1709 N N . ASP A 1 208 ? 4.822 2.102 -4.720 1.00 94.56 208 ASP A N 1
ATOM 1710 C CA . ASP A 1 208 ? 3.913 3.153 -5.181 1.00 94.56 208 ASP A CA 1
ATOM 1711 C C . ASP A 1 208 ? 3.877 3.293 -6.707 1.00 94.56 208 ASP A C 1
ATOM 1713 O O . ASP A 1 208 ? 2.867 3.720 -7.287 1.00 94.56 208 ASP A O 1
ATOM 1717 N N . TYR A 1 209 ? 4.977 2.979 -7.394 1.00 94.88 209 TYR A N 1
ATOM 1718 C CA . TYR A 1 209 ? 5.006 2.892 -8.850 1.00 94.88 209 TYR A CA 1
ATOM 1719 C C . TYR A 1 209 ? 4.157 1.734 -9.351 1.00 94.88 209 TYR A C 1
ATOM 1721 O O . TYR A 1 209 ? 3.201 1.956 -10.095 1.00 94.88 209 TYR A O 1
ATOM 1729 N N . VAL A 1 210 ? 4.433 0.524 -8.869 1.00 96.75 210 VAL A N 1
ATOM 1730 C CA . VAL A 1 210 ? 3.798 -0.711 -9.333 1.00 96.75 210 VAL A CA 1
ATOM 1731 C C . VAL A 1 210 ? 2.293 -0.712 -9.073 1.00 96.75 210 VAL A C 1
ATOM 1733 O O . VAL A 1 210 ? 1.518 -0.992 -9.990 1.00 96.75 210 VAL A O 1
ATOM 1736 N N . ILE A 1 211 ? 1.851 -0.317 -7.874 1.00 96.44 211 ILE A N 1
ATOM 1737 C CA . ILE A 1 211 ? 0.413 -0.217 -7.560 1.00 96.44 211 ILE A CA 1
ATOM 1738 C C . ILE A 1 211 ? -0.241 1.026 -8.175 1.00 96.44 211 ILE A C 1
ATOM 1740 O O . ILE A 1 211 ? -1.459 1.192 -8.096 1.00 96.44 211 ILE A O 1
ATOM 1744 N N . ARG A 1 212 ? 0.560 1.908 -8.790 1.00 93.69 212 ARG A N 1
ATOM 1745 C CA . ARG A 1 212 ? 0.176 3.244 -9.251 1.00 93.69 212 ARG A CA 1
ATOM 1746 C C . ARG A 1 212 ? -0.606 3.985 -8.163 1.00 93.69 212 ARG A C 1
ATOM 1748 O O . ARG A 1 212 ? -1.749 4.385 -8.375 1.00 93.69 212 ARG A O 1
ATOM 1755 N N . ASN A 1 213 ? 0.024 4.153 -7.001 1.00 91.38 213 ASN A N 1
ATOM 1756 C CA . ASN A 1 213 ? -0.549 4.931 -5.911 1.00 91.38 213 ASN A CA 1
ATOM 1757 C C . ASN A 1 213 ? -0.832 6.360 -6.397 1.00 91.38 213 ASN A C 1
ATOM 1759 O O . ASN A 1 213 ? -0.028 6.948 -7.137 1.00 91.38 213 ASN A O 1
ATOM 1763 N N . THR A 1 214 ? -2.004 6.871 -6.031 1.00 87.12 214 THR A N 1
ATOM 1764 C CA . THR A 1 214 ? -2.485 8.202 -6.407 1.00 87.12 214 THR A CA 1
ATOM 1765 C C . THR A 1 214 ? -2.533 9.173 -5.227 1.00 87.12 214 THR A C 1
ATOM 1767 O O . THR A 1 214 ? -2.879 10.328 -5.452 1.00 87.12 214 THR A O 1
ATOM 1770 N N . ASP A 1 215 ? -2.184 8.725 -4.010 1.00 86.12 215 ASP A N 1
ATOM 1771 C CA . ASP A 1 215 ? -2.287 9.508 -2.765 1.00 86.12 215 ASP A CA 1
ATOM 1772 C C . ASP A 1 215 ? -1.048 9.486 -1.863 1.00 86.12 215 ASP A C 1
ATOM 1774 O O . ASP A 1 215 ? -1.158 9.651 -0.647 1.00 86.12 215 ASP A O 1
ATOM 1778 N N . ARG A 1 216 ? 0.147 9.235 -2.406 1.00 88.69 216 ARG A N 1
ATOM 1779 C CA . ARG A 1 216 ? 1.344 9.294 -1.562 1.00 88.69 216 ARG A CA 1
ATOM 1780 C C . ARG A 1 216 ? 1.686 10.752 -1.241 1.00 88.69 216 ARG A C 1
ATOM 1782 O O . ARG A 1 216 ? 2.121 11.487 -2.123 1.00 88.69 216 ARG A O 1
ATOM 1789 N N . THR A 1 217 ? 1.561 11.121 0.029 1.00 86.38 217 THR A N 1
ATOM 1790 C CA . THR A 1 217 ? 2.020 12.392 0.618 1.00 86.38 217 THR A CA 1
ATOM 1791 C C . THR A 1 217 ? 3.011 12.116 1.751 1.00 86.38 217 THR A C 1
ATOM 1793 O O . THR A 1 217 ? 3.177 10.960 2.134 1.00 86.38 217 THR A O 1
ATOM 1796 N N . MET A 1 218 ? 3.665 13.148 2.301 1.00 85.69 218 MET A N 1
ATOM 1797 C CA . MET A 1 218 ? 4.558 13.006 3.468 1.00 85.69 218 MET A CA 1
ATOM 1798 C C . MET A 1 218 ? 3.838 12.587 4.762 1.00 85.69 218 MET A C 1
ATOM 1800 O O . MET A 1 218 ? 4.492 12.131 5.695 1.00 85.69 218 MET A O 1
ATOM 1804 N N . ASP A 1 219 ? 2.508 12.673 4.799 1.00 85.06 219 ASP A N 1
ATOM 1805 C CA . ASP A 1 219 ? 1.690 12.217 5.931 1.00 85.06 219 ASP A CA 1
ATOM 1806 C C . ASP A 1 219 ? 1.433 10.705 5.889 1.00 85.06 219 ASP A C 1
ATOM 1808 O O . ASP A 1 219 ? 1.215 10.066 6.915 1.00 85.06 219 ASP A O 1
ATOM 1812 N N . ASN A 1 220 ? 1.474 10.121 4.687 1.00 88.50 220 ASN A N 1
ATOM 1813 C CA . ASN A 1 220 ? 1.040 8.747 4.441 1.00 88.50 220 ASN A CA 1
ATOM 1814 C C . ASN A 1 220 ? 2.195 7.736 4.465 1.00 88.50 220 ASN A C 1
ATOM 1816 O O . ASN A 1 220 ? 2.009 6.572 4.129 1.00 88.50 220 ASN A O 1
ATOM 1820 N N . TRP A 1 221 ? 3.405 8.134 4.837 1.00 93.44 221 TRP A N 1
ATOM 1821 C CA . TRP A 1 221 ? 4.476 7.196 5.173 1.00 93.44 221 TRP A CA 1
ATOM 1822 C C . TRP A 1 221 ? 5.161 7.670 6.439 1.00 93.44 221 TRP A C 1
ATOM 1824 O O . TRP A 1 221 ? 5.257 8.865 6.712 1.00 93.44 221 TRP A O 1
ATOM 1834 N N . LEU A 1 222 ? 5.574 6.702 7.238 1.00 95.94 222 LEU A N 1
ATOM 1835 C CA . LEU A 1 222 ? 6.089 6.930 8.566 1.00 95.94 222 LEU A CA 1
ATOM 1836 C C . LEU A 1 222 ? 7.553 6.521 8.624 1.00 95.94 222 LEU A C 1
ATOM 1838 O O . LEU A 1 222 ? 7.965 5.569 7.961 1.00 95.94 222 LEU A O 1
ATOM 1842 N N . ILE A 1 223 ? 8.311 7.204 9.469 1.00 95.62 223 ILE A N 1
ATOM 1843 C CA . ILE A 1 223 ? 9.705 6.914 9.764 1.00 95.62 223 ILE A CA 1
ATOM 1844 C C . ILE A 1 223 ? 9.819 6.603 11.256 1.00 95.62 223 ILE A C 1
ATOM 1846 O O . ILE A 1 223 ? 9.343 7.362 12.104 1.00 95.62 223 ILE A O 1
ATOM 1850 N N . ARG A 1 224 ? 10.457 5.480 11.583 1.00 95.94 224 ARG A N 1
ATOM 1851 C CA . ARG A 1 224 ? 10.968 5.198 12.926 1.00 95.94 224 ARG A CA 1
ATOM 1852 C C . ARG A 1 224 ? 12.464 5.446 12.885 1.00 95.94 224 ARG A C 1
ATOM 1854 O O . ARG A 1 224 ? 13.175 4.715 12.202 1.00 95.94 224 ARG A O 1
ATOM 1861 N N . TYR A 1 225 ? 12.913 6.477 13.588 1.00 93.62 225 TYR A N 1
ATOM 1862 C CA . TYR A 1 225 ? 14.319 6.853 13.642 1.00 93.62 225 TYR A CA 1
ATOM 1863 C C . TYR A 1 225 ? 14.774 7.000 15.091 1.00 93.62 225 TYR A C 1
ATOM 1865 O O . TYR A 1 225 ? 14.211 7.797 15.843 1.00 93.62 225 TYR A O 1
ATOM 1873 N N . ILE A 1 226 ? 15.773 6.205 15.458 1.00 91.44 226 ILE A N 1
ATOM 1874 C CA . ILE A 1 226 ? 16.539 6.293 16.697 1.00 91.44 226 ILE A CA 1
ATOM 1875 C C . ILE A 1 226 ? 18.011 6.279 16.256 1.00 91.44 226 ILE A C 1
ATOM 1877 O O . ILE A 1 226 ? 18.422 5.256 15.696 1.00 91.44 226 ILE A O 1
ATOM 1881 N N . PRO A 1 227 ? 18.763 7.385 16.432 1.00 90.00 227 PRO A N 1
ATOM 1882 C CA . PRO A 1 227 ? 20.151 7.488 15.981 1.00 90.00 227 PRO A CA 1
ATOM 1883 C C . PRO A 1 227 ? 20.994 6.298 16.437 1.00 90.00 227 PRO A C 1
ATOM 1885 O O . PRO A 1 227 ? 20.847 5.854 17.576 1.00 90.00 227 PRO A O 1
ATOM 1888 N N . ASP A 1 228 ? 21.828 5.772 15.540 1.00 88.00 228 ASP A N 1
ATOM 1889 C CA . ASP A 1 228 ? 22.732 4.634 15.772 1.00 88.00 228 ASP A CA 1
ATOM 1890 C C . ASP A 1 228 ? 22.051 3.290 16.124 1.00 88.00 228 ASP A C 1
ATOM 1892 O O . ASP A 1 228 ? 22.729 2.271 16.271 1.00 88.00 228 ASP A O 1
ATOM 1896 N N . GLU A 1 229 ? 20.716 3.238 16.209 1.00 91.19 229 GLU A N 1
ATOM 1897 C CA . GLU A 1 229 ? 19.964 2.038 16.598 1.00 91.19 229 GLU A CA 1
ATOM 1898 C C . GLU A 1 229 ? 19.015 1.558 15.494 1.00 91.19 229 GLU A C 1
ATOM 1900 O O . GLU A 1 229 ? 19.034 0.390 15.103 1.00 91.19 229 GLU A O 1
ATOM 1905 N N . THR A 1 230 ? 18.125 2.422 15.002 1.00 92.38 230 THR A N 1
ATOM 1906 C CA . THR A 1 230 ? 17.041 2.014 14.096 1.00 92.38 230 THR A CA 1
ATOM 1907 C C . THR A 1 230 ? 16.682 3.114 13.110 1.00 92.38 230 THR A C 1
ATOM 1909 O O . THR A 1 230 ? 16.421 4.251 13.491 1.00 92.38 230 THR A O 1
ATOM 1912 N N . LEU A 1 231 ? 16.547 2.739 11.837 1.00 95.06 231 LEU A N 1
ATOM 1913 C CA . LEU A 1 231 ? 15.959 3.578 10.798 1.00 95.06 231 LEU A CA 1
ATOM 1914 C C . LEU A 1 231 ? 15.061 2.713 9.916 1.00 95.06 231 LEU A C 1
ATOM 1916 O O . LEU A 1 231 ? 15.561 1.927 9.118 1.00 95.06 231 LEU A O 1
ATOM 1920 N N . ASP A 1 232 ? 13.747 2.859 10.044 1.00 96.62 232 ASP A N 1
ATOM 1921 C CA . ASP A 1 232 ? 12.765 2.087 9.280 1.00 96.62 232 ASP A CA 1
ATOM 1922 C C . ASP A 1 232 ? 11.688 2.979 8.666 1.00 96.62 232 ASP A C 1
ATOM 1924 O O . ASP A 1 232 ? 11.362 4.046 9.190 1.00 96.62 232 ASP A O 1
ATOM 1928 N N . ILE A 1 233 ? 11.110 2.512 7.556 1.00 96.62 233 ILE A N 1
ATOM 1929 C CA . ILE A 1 233 ? 9.990 3.160 6.869 1.00 96.62 233 ILE A CA 1
ATOM 1930 C C . ILE A 1 233 ? 8.778 2.235 6.899 1.00 96.62 233 ILE A C 1
ATOM 1932 O O . ILE A 1 233 ? 8.878 1.068 6.522 1.00 96.62 233 ILE A O 1
ATOM 1936 N N . ALA A 1 234 ? 7.626 2.796 7.262 1.00 97.88 234 ALA A N 1
ATOM 1937 C CA . ALA A 1 234 ? 6.328 2.161 7.100 1.00 97.88 234 ALA A CA 1
ATOM 1938 C C . ALA A 1 234 ? 5.476 2.953 6.097 1.00 97.88 234 ALA A C 1
ATOM 1940 O O . ALA A 1 234 ? 5.085 4.090 6.355 1.00 97.88 234 ALA A O 1
ATOM 1941 N N . ALA A 1 235 ? 5.162 2.357 4.951 1.00 96.69 235 ALA A N 1
ATOM 1942 C CA . ALA A 1 235 ? 4.191 2.904 4.014 1.00 96.69 235 ALA A CA 1
ATOM 1943 C C . ALA A 1 235 ? 2.779 2.536 4.489 1.00 96.69 235 ALA A C 1
ATOM 1945 O O . ALA A 1 235 ? 2.481 1.359 4.699 1.00 96.69 235 ALA A O 1
ATOM 1946 N N . ILE A 1 236 ? 1.903 3.529 4.645 1.00 95.62 236 ILE A N 1
ATOM 1947 C CA . ILE A 1 236 ? 0.517 3.335 5.094 1.00 95.62 236 ILE A CA 1
ATOM 1948 C C . ILE A 1 236 ? -0.471 3.962 4.102 1.00 95.62 236 ILE A C 1
ATOM 1950 O O . ILE A 1 236 ? -0.068 4.608 3.136 1.00 95.62 236 ILE A O 1
ATOM 1954 N N . ASP A 1 237 ? -1.765 3.736 4.323 1.00 92.88 237 ASP A N 1
ATOM 1955 C CA . ASP A 1 237 ? -2.867 4.353 3.570 1.00 92.88 237 ASP A CA 1
ATOM 1956 C C . ASP A 1 237 ? -2.801 4.159 2.038 1.00 92.88 237 ASP A C 1
ATOM 1958 O O . ASP A 1 237 ? -2.629 5.087 1.248 1.00 92.88 237 ASP A O 1
ATOM 1962 N N . HIS A 1 238 ? -2.948 2.910 1.594 1.00 94.75 238 HIS A N 1
ATOM 1963 C CA . HIS A 1 238 ? -2.944 2.522 0.180 1.00 94.75 238 HIS A CA 1
ATOM 1964 C C . HIS A 1 238 ? -4.351 2.361 -0.404 1.00 94.75 238 HIS A C 1
ATOM 1966 O O . HIS A 1 238 ? -4.520 1.740 -1.459 1.00 94.75 238 HIS A O 1
ATOM 1972 N N . GLY A 1 239 ? -5.379 2.911 0.248 1.00 91.62 239 GLY A N 1
ATOM 1973 C CA . GLY A 1 239 ? -6.778 2.805 -0.181 1.00 91.62 239 GLY A CA 1
ATOM 1974 C C . GLY A 1 239 ? -7.063 3.385 -1.571 1.00 91.62 239 GLY A C 1
ATOM 1975 O O . GLY A 1 239 ? -8.060 3.037 -2.199 1.00 91.62 239 GLY A O 1
ATOM 1976 N N . LEU A 1 240 ? -6.179 4.237 -2.096 1.00 90.50 240 LEU A N 1
ATOM 1977 C CA . LEU A 1 240 ? -6.354 4.915 -3.380 1.00 90.50 240 LEU A CA 1
ATOM 1978 C C . LEU A 1 240 ? -5.259 4.532 -4.392 1.00 90.50 240 LEU A C 1
ATOM 1980 O O . LEU A 1 240 ? -4.587 5.383 -4.982 1.00 90.50 240 LEU A O 1
ATOM 1984 N N . ALA A 1 241 ? -5.100 3.230 -4.622 1.00 93.25 241 ALA A N 1
ATOM 1985 C CA . ALA A 1 241 ? -4.215 2.660 -5.634 1.00 93.25 241 ALA A CA 1
ATOM 1986 C C . ALA A 1 241 ? -4.985 1.758 -6.622 1.00 93.25 241 ALA A C 1
ATOM 1988 O O . ALA A 1 241 ? -6.213 1.676 -6.606 1.00 93.25 241 ALA A O 1
ATOM 1989 N N . PHE A 1 242 ? -4.257 1.106 -7.532 1.00 95.69 242 PHE A N 1
ATOM 1990 C CA . PHE A 1 242 ? -4.783 0.213 -8.572 1.00 95.69 242 PHE A CA 1
ATOM 1991 C C . PHE A 1 242 ? -5.845 0.857 -9.483 1.00 95.69 242 PHE A C 1
ATOM 1993 O O . PHE A 1 242 ? -6.989 0.403 -9.536 1.00 95.69 242 PHE A O 1
ATOM 2000 N N . PRO A 1 243 ? -5.508 1.895 -10.261 1.00 93.31 243 PRO A N 1
ATOM 2001 C CA . PRO A 1 243 ? -6.475 2.544 -11.131 1.00 93.31 243 PRO A CA 1
ATOM 2002 C C . PRO A 1 243 ? -6.804 1.721 -12.389 1.00 93.31 243 PRO A C 1
ATOM 2004 O O . PRO A 1 243 ? -5.972 0.994 -12.929 1.00 93.31 243 PRO A O 1
ATOM 2007 N N . VAL A 1 244 ? -8.035 1.855 -12.898 1.00 90.81 244 VAL A N 1
ATOM 2008 C CA . VAL A 1 244 ? -8.532 1.195 -14.124 1.00 90.81 244 VAL A CA 1
ATOM 2009 C C . VAL A 1 244 ? -7.940 1.789 -15.407 1.00 90.81 244 VAL A C 1
ATOM 2011 O O . VAL A 1 244 ? -7.992 1.160 -16.464 1.00 90.81 244 VAL A O 1
ATOM 2014 N N . LYS A 1 245 ? -7.412 3.012 -15.331 1.00 88.94 245 LYS A N 1
ATOM 2015 C CA . LYS A 1 245 ? -6.705 3.740 -16.393 1.00 88.94 245 LYS A CA 1
ATOM 2016 C C . LYS A 1 245 ? -5.645 4.632 -15.751 1.00 88.94 245 LYS A C 1
ATOM 2018 O O . LYS A 1 245 ? -5.765 4.945 -14.571 1.00 88.94 245 LYS A O 1
ATOM 2023 N N . HIS A 1 246 ? -4.636 5.074 -16.496 1.00 88.12 246 HIS A N 1
ATOM 2024 C CA . HIS A 1 246 ? -3.746 6.100 -15.943 1.00 88.12 246 HIS A CA 1
ATOM 2025 C C . HIS A 1 246 ? -4.531 7.410 -15.741 1.00 88.12 246 HIS A C 1
ATOM 2027 O O . HIS A 1 246 ? -5.431 7.689 -16.537 1.00 88.12 246 HIS A O 1
ATOM 2033 N N . PRO A 1 247 ? -4.249 8.185 -14.679 1.00 80.12 247 PRO A N 1
ATOM 2034 C CA . PRO A 1 247 ? -4.853 9.505 -14.501 1.00 80.12 247 PRO A CA 1
ATOM 2035 C C . PRO A 1 247 ? -4.455 10.446 -15.656 1.00 80.12 247 PRO A C 1
ATOM 2037 O O . PRO A 1 247 ? -3.339 10.350 -16.162 1.00 80.12 247 PRO A O 1
ATOM 2040 N N . GLU A 1 248 ? -5.394 11.295 -16.093 1.00 63.00 248 GLU A N 1
ATOM 2041 C CA . GLU A 1 248 ? -5.261 12.180 -17.271 1.00 63.00 248 GLU A CA 1
ATOM 2042 C C . GLU A 1 248 ? -4.341 13.371 -16.999 1.00 63.00 248 GLU A C 1
ATOM 2044 O O . GLU A 1 248 ? -3.446 13.659 -17.787 1.00 63.00 248 GLU A O 1
ATOM 2049 N N . THR A 1 249 ? -4.492 14.008 -15.842 1.00 55.16 249 THR A N 1
ATOM 2050 C CA . THR A 1 249 ? -3.442 14.838 -15.270 1.00 55.16 249 THR A CA 1
ATOM 2051 C C . THR A 1 249 ? -2.442 13.896 -14.626 1.00 55.16 249 THR A C 1
ATOM 2053 O O . THR A 1 249 ? -2.791 13.109 -13.740 1.00 55.16 249 THR A O 1
ATOM 2056 N N . ALA A 1 250 ? -1.195 13.926 -15.100 1.00 48.44 250 ALA A N 1
ATOM 2057 C CA . ALA A 1 250 ? -0.096 13.308 -14.382 1.00 48.44 250 ALA A CA 1
ATOM 2058 C C . ALA A 1 250 ? -0.230 13.755 -12.924 1.00 48.44 250 ALA A C 1
ATOM 2060 O O . ALA A 1 250 ? -0.184 14.945 -12.635 1.00 48.44 250 ALA A O 1
ATOM 2061 N N . THR A 1 251 ? -0.499 12.841 -11.997 1.00 47.56 251 THR A N 1
ATOM 2062 C CA . THR A 1 251 ? -0.349 13.146 -10.577 1.00 47.56 251 THR A CA 1
ATOM 2063 C C . THR A 1 251 ? 1.145 13.376 -10.369 1.00 47.56 251 THR A C 1
ATOM 2065 O O . THR A 1 251 ? 1.892 12.430 -10.128 1.00 47.56 251 THR A O 1
ATOM 2068 N N . VAL A 1 252 ? 1.548 14.634 -10.582 1.00 44.91 252 VAL A N 1
ATOM 2069 C CA . VAL A 1 252 ? 2.872 15.244 -10.378 1.00 44.91 252 VAL A CA 1
ATOM 2070 C C . VAL A 1 252 ? 3.273 15.175 -8.902 1.00 44.91 252 VAL A C 1
ATOM 2072 O O . VAL A 1 252 ? 4.441 15.280 -8.560 1.00 44.91 252 VAL A O 1
ATOM 2075 N N . LEU A 1 253 ? 2.320 14.899 -8.015 1.00 46.81 253 LEU A N 1
ATOM 2076 C CA . LEU A 1 253 ? 2.559 14.667 -6.601 1.00 46.81 253 LEU A CA 1
ATOM 2077 C C . LEU A 1 253 ? 3.004 13.224 -6.387 1.00 46.81 253 LEU A C 1
ATOM 2079 O O . LEU A 1 253 ? 2.242 12.356 -5.965 1.00 46.81 253 LEU A O 1
ATOM 2083 N N . ARG A 1 254 ? 4.252 12.951 -6.745 1.00 57.19 254 ARG A N 1
ATOM 2084 C CA . ARG A 1 254 ? 4.973 11.813 -6.202 1.00 57.19 254 ARG A CA 1
ATOM 2085 C C . ARG A 1 254 ? 6.205 12.357 -5.489 1.00 57.19 254 ARG A C 1
ATOM 2087 O O . ARG A 1 254 ? 6.928 13.133 -6.105 1.00 57.19 254 ARG A O 1
ATOM 2094 N N . PRO A 1 255 ? 6.504 11.923 -4.255 1.00 51.59 255 PRO A N 1
ATOM 2095 C CA . PRO A 1 255 ? 7.704 12.352 -3.534 1.00 51.59 255 PRO A CA 1
ATOM 2096 C C . PRO A 1 255 ? 9.016 11.848 -4.172 1.00 51.59 255 PRO A C 1
ATOM 2098 O O . PRO A 1 255 ? 10.078 11.994 -3.581 1.00 51.59 255 PRO A O 1
ATOM 2101 N N . PHE A 1 256 ? 8.981 11.277 -5.384 1.00 55.06 256 PHE A N 1
ATOM 2102 C CA . PHE A 1 256 ? 10.143 10.785 -6.138 1.00 55.06 256 PHE A CA 1
ATOM 2103 C C . PHE A 1 256 ? 10.935 11.925 -6.784 1.00 55.06 256 PHE A C 1
ATOM 2105 O O . PHE A 1 256 ? 11.268 11.868 -7.964 1.00 55.06 256 PHE A O 1
ATOM 2112 N N . VAL A 1 257 ? 11.205 12.977 -6.013 1.00 56.69 257 VAL A N 1
ATOM 2113 C CA . VAL A 1 257 ? 11.986 14.139 -6.452 1.00 56.69 257 VAL A CA 1
ATOM 2114 C C . VAL A 1 257 ? 13.482 13.800 -6.467 1.00 56.69 257 VAL A C 1
ATOM 2116 O O . VAL A 1 257 ? 14.253 14.392 -7.218 1.00 56.69 257 VAL A O 1
ATOM 2119 N N . TYR A 1 258 ? 13.897 12.790 -5.697 1.00 63.28 258 TYR A N 1
ATOM 2120 C CA . TYR A 1 258 ? 15.293 12.382 -5.599 1.00 63.28 258 TYR A CA 1
ATOM 2121 C C . TYR A 1 258 ? 15.704 11.462 -6.756 1.00 63.28 258 TYR A C 1
ATOM 2123 O O . TYR A 1 258 ? 15.197 10.352 -6.924 1.00 63.28 258 TYR A O 1
ATOM 2131 N N . GLY A 1 259 ? 16.668 11.925 -7.553 1.00 69.56 259 GLY A N 1
ATOM 2132 C CA . GLY A 1 259 ? 17.231 11.205 -8.697 1.00 69.56 259 GLY A CA 1
ATOM 2133 C C . GLY A 1 259 ? 18.328 10.195 -8.352 1.00 69.56 259 GLY A C 1
ATOM 2134 O O . GLY A 1 259 ? 19.149 9.908 -9.221 1.00 69.56 259 GLY A O 1
ATOM 2135 N N . TRP A 1 260 ? 18.377 9.681 -7.118 1.00 82.56 260 TRP A N 1
ATOM 2136 C CA . TRP A 1 260 ? 19.437 8.777 -6.663 1.00 82.56 260 TRP A CA 1
ATOM 2137 C C . TRP A 1 260 ? 19.477 7.461 -7.464 1.00 82.56 260 TRP A C 1
ATOM 2139 O O . TRP A 1 260 ? 18.417 6.920 -7.795 1.00 82.56 260 TRP A O 1
ATOM 2149 N N . PRO A 1 261 ? 20.674 6.929 -7.776 1.00 88.88 261 PRO A N 1
ATOM 2150 C CA . PRO A 1 261 ? 20.812 5.646 -8.463 1.00 88.88 261 PRO A CA 1
ATOM 2151 C C . PRO A 1 261 ? 20.291 4.498 -7.593 1.00 88.88 261 PRO A C 1
ATOM 2153 O O . PRO A 1 261 ? 20.285 4.606 -6.366 1.00 88.88 261 PRO A O 1
ATOM 2156 N N . TRP A 1 262 ? 19.866 3.398 -8.220 1.00 93.19 262 TRP A N 1
ATOM 2157 C CA . TRP A 1 262 ? 19.424 2.203 -7.498 1.00 93.19 262 TRP A CA 1
ATOM 2158 C C . TRP A 1 262 ? 20.539 1.625 -6.630 1.00 93.19 262 TRP A C 1
ATOM 2160 O O . TRP A 1 262 ? 21.691 1.564 -7.056 1.00 93.19 262 TRP A O 1
ATOM 2170 N N . ASP A 1 263 ? 20.179 1.143 -5.443 1.00 96.00 263 ASP A N 1
ATOM 2171 C CA . ASP A 1 263 ? 21.031 0.204 -4.725 1.00 96.00 263 ASP A CA 1
ATOM 2172 C C . ASP A 1 263 ? 21.193 -1.076 -5.561 1.00 96.00 263 ASP A C 1
ATOM 2174 O O . ASP A 1 263 ? 20.217 -1.636 -6.071 1.00 96.00 263 ASP A O 1
ATOM 2178 N N . GLU A 1 264 ? 22.438 -1.515 -5.727 1.00 96.00 264 GLU A N 1
ATOM 2179 C CA . GLU A 1 264 ? 22.811 -2.613 -6.622 1.00 96.00 264 GLU A CA 1
ATOM 2180 C C . GLU A 1 264 ? 22.178 -3.942 -6.191 1.00 96.00 264 GLU A C 1
ATOM 2182 O O . GLU A 1 264 ? 21.548 -4.627 -6.998 1.00 96.00 264 GLU A O 1
ATOM 2187 N N . GLN A 1 265 ? 22.224 -4.257 -4.892 1.00 96.75 265 GLN A N 1
ATOM 2188 C CA . GLN A 1 265 ? 21.647 -5.493 -4.357 1.00 96.75 265 GLN A CA 1
ATOM 2189 C C . GLN A 1 265 ? 20.123 -5.509 -4.504 1.00 96.75 265 GLN A C 1
ATOM 2191 O O . GLN A 1 265 ? 19.526 -6.537 -4.841 1.00 96.75 265 GLN A O 1
ATOM 2196 N N . LEU A 1 266 ? 19.473 -4.367 -4.260 1.00 96.44 266 LEU A N 1
ATOM 2197 C CA . LEU A 1 266 ? 18.042 -4.210 -4.489 1.00 96.44 266 LEU A CA 1
ATOM 2198 C C . LEU A 1 266 ? 17.693 -4.418 -5.969 1.00 96.44 266 LEU A C 1
ATOM 2200 O O . LEU A 1 266 ? 16.766 -5.171 -6.273 1.00 96.44 266 LEU A O 1
ATOM 2204 N N . ARG A 1 267 ? 18.435 -3.781 -6.880 1.00 97.50 267 ARG A N 1
ATOM 2205 C CA . ARG A 1 267 ? 18.232 -3.869 -8.331 1.00 97.50 267 ARG A CA 1
ATOM 2206 C C . ARG A 1 267 ? 18.356 -5.304 -8.839 1.00 97.50 267 ARG A C 1
ATOM 2208 O O . ARG A 1 267 ? 17.443 -5.776 -9.520 1.00 97.50 267 ARG A O 1
ATOM 2215 N N . ASP A 1 268 ? 19.420 -6.009 -8.473 1.00 97.50 268 ASP A N 1
ATOM 2216 C CA . ASP A 1 268 ? 19.679 -7.377 -8.934 1.00 97.50 268 ASP A CA 1
ATOM 2217 C C . ASP A 1 268 ? 18.625 -8.362 -8.415 1.00 97.50 268 ASP A C 1
ATOM 2219 O O . ASP A 1 268 ? 18.086 -9.191 -9.163 1.00 97.50 268 ASP A O 1
ATOM 2223 N N . ARG A 1 269 ? 18.225 -8.214 -7.144 1.00 97.25 269 ARG A N 1
ATOM 2224 C CA . ARG A 1 269 ? 17.122 -8.997 -6.570 1.00 97.25 269 ARG A CA 1
ATOM 2225 C C . ARG A 1 269 ? 15.813 -8.763 -7.327 1.00 97.25 269 ARG A C 1
ATOM 2227 O O . ARG A 1 269 ? 15.087 -9.709 -7.617 1.00 97.25 269 ARG A O 1
ATOM 2234 N N . LEU A 1 270 ? 15.492 -7.519 -7.670 1.00 96.94 270 LEU A N 1
ATOM 2235 C CA . LEU A 1 270 ? 14.263 -7.208 -8.404 1.00 96.94 270 LEU A CA 1
ATOM 2236 C C . LEU A 1 270 ? 14.295 -7.734 -9.840 1.00 96.94 270 LEU A C 1
ATOM 2238 O O . LEU A 1 270 ? 13.290 -8.265 -10.310 1.00 96.94 270 LEU A O 1
ATOM 2242 N N . LEU A 1 271 ? 15.431 -7.619 -10.530 1.00 97.12 271 LEU A N 1
ATOM 2243 C CA . LEU A 1 271 ? 15.592 -8.135 -11.890 1.00 97.12 271 LEU A CA 1
ATOM 2244 C C . LEU A 1 271 ? 15.429 -9.657 -11.943 1.00 97.12 271 LEU A C 1
ATOM 2246 O O . LEU A 1 271 ? 14.715 -10.155 -12.814 1.00 97.12 271 LEU A O 1
ATOM 2250 N N . SER A 1 272 ? 16.012 -10.383 -10.986 1.00 96.44 272 SER A N 1
ATOM 2251 C CA . SER A 1 272 ? 15.838 -11.841 -10.876 1.00 96.44 272 SER A CA 1
ATOM 2252 C C . SER A 1 272 ? 14.399 -12.251 -10.534 1.00 96.44 272 SER A C 1
ATOM 2254 O O . SER A 1 272 ? 13.917 -13.286 -10.997 1.00 96.44 272 SER A O 1
ATOM 2256 N N . LEU A 1 273 ? 13.672 -11.421 -9.779 1.00 96.56 273 LEU A N 1
ATOM 2257 C CA . LEU A 1 273 ? 12.274 -11.664 -9.428 1.00 96.56 273 LEU A CA 1
ATOM 2258 C C . LEU A 1 273 ? 11.303 -11.397 -10.596 1.00 96.56 273 LEU A C 1
ATOM 2260 O O . LEU A 1 273 ? 10.337 -12.144 -10.775 1.00 96.56 273 LEU A O 1
ATOM 2264 N N . LEU A 1 274 ? 11.534 -10.346 -11.396 1.00 96.56 274 LEU A N 1
ATOM 2265 C CA . LEU A 1 274 ? 10.622 -9.812 -12.426 1.00 96.56 274 LEU A CA 1
ATOM 2266 C C . LEU A 1 274 ? 10.552 -10.657 -13.719 1.00 96.56 274 LEU A C 1
ATOM 2268 O O . LEU A 1 274 ? 10.720 -10.171 -14.842 1.00 96.56 274 LEU A O 1
ATOM 2272 N N . THR A 1 275 ? 10.209 -11.934 -13.577 1.00 97.75 275 THR A N 1
ATOM 2273 C CA . THR A 1 275 ? 9.923 -12.853 -14.691 1.00 97.75 275 THR A CA 1
ATOM 2274 C C . THR A 1 275 ? 8.471 -12.726 -15.182 1.00 97.75 275 THR A C 1
ATOM 2276 O O . THR A 1 275 ? 7.574 -12.365 -14.405 1.00 97.75 275 THR A O 1
ATOM 2279 N N . PRO A 1 276 ? 8.154 -13.094 -16.441 1.00 98.12 276 PRO A N 1
ATOM 2280 C CA . PRO A 1 276 ? 6.768 -13.185 -16.901 1.00 98.12 276 PRO A CA 1
ATOM 2281 C C . PRO A 1 276 ? 5.892 -14.080 -16.018 1.00 98.12 276 PRO A C 1
ATOM 2283 O O . PRO A 1 276 ? 4.714 -13.774 -15.796 1.00 98.12 276 PRO A O 1
ATOM 2286 N N . MET A 1 277 ? 6.462 -15.165 -15.480 1.00 97.81 277 MET A N 1
ATOM 2287 C CA . MET A 1 277 ? 5.780 -16.064 -14.549 1.00 97.81 277 MET A CA 1
ATOM 2288 C C . MET A 1 277 ? 5.439 -15.375 -13.223 1.00 97.81 277 MET A C 1
ATOM 2290 O O . MET A 1 277 ? 4.311 -15.518 -12.742 1.00 97.81 277 MET A O 1
ATOM 2294 N N . PHE A 1 278 ? 6.360 -14.596 -12.653 1.00 97.75 278 PHE A N 1
ATOM 2295 C CA . PHE A 1 278 ? 6.096 -13.791 -11.458 1.00 97.75 278 PHE A CA 1
ATOM 2296 C C . PHE A 1 278 ? 4.955 -12.795 -11.698 1.00 97.75 278 PHE A C 1
ATOM 2298 O O . PHE A 1 278 ? 3.952 -12.817 -10.981 1.00 97.75 278 PHE A O 1
ATOM 2305 N N . VAL A 1 279 ? 5.037 -12.007 -12.778 1.00 98.19 279 VAL A N 1
ATOM 2306 C CA . VAL A 1 279 ? 3.997 -11.034 -13.160 1.00 98.19 279 VAL A CA 1
ATOM 2307 C C . VAL A 1 279 ? 2.638 -11.714 -13.331 1.00 98.19 279 VAL A C 1
ATOM 2309 O O . VAL A 1 279 ? 1.608 -11.194 -12.890 1.00 98.19 279 VAL A O 1
ATOM 2312 N N . HIS A 1 280 ? 2.615 -12.890 -13.967 1.00 97.31 280 HIS A N 1
ATOM 2313 C CA . HIS A 1 280 ? 1.406 -13.686 -14.130 1.00 97.31 280 HIS A CA 1
ATOM 2314 C C . HIS A 1 280 ? 0.783 -14.067 -12.784 1.00 97.31 280 HIS A C 1
ATOM 2316 O O . HIS A 1 280 ? -0.405 -13.806 -12.571 1.00 97.31 280 HIS A O 1
ATOM 2322 N N . ARG A 1 281 ? 1.570 -14.678 -11.890 1.00 96.75 281 ARG A N 1
ATOM 2323 C CA . ARG A 1 281 ? 1.106 -15.151 -10.578 1.00 96.75 281 ARG A CA 1
ATOM 2324 C C . ARG A 1 281 ? 0.592 -13.995 -9.730 1.00 96.75 281 ARG A C 1
ATOM 2326 O O . ARG A 1 281 ? -0.548 -14.056 -9.277 1.00 96.75 281 ARG A O 1
ATOM 2333 N N . LEU A 1 282 ? 1.356 -12.908 -9.644 1.00 97.12 282 LEU A N 1
ATOM 2334 C CA . LEU A 1 282 ? 0.966 -11.711 -8.903 1.00 97.12 282 LEU A CA 1
ATOM 2335 C C . LEU A 1 282 ? -0.352 -11.119 -9.427 1.00 97.12 282 LEU A C 1
ATOM 2337 O O . LEU A 1 282 ? -1.280 -10.868 -8.662 1.00 97.12 282 LEU A O 1
ATOM 2341 N N . CYS A 1 283 ? -0.500 -10.987 -10.751 1.00 97.69 283 CYS A N 1
ATOM 2342 C CA . CYS A 1 283 ? -1.761 -10.536 -11.346 1.00 97.69 283 CYS A CA 1
ATOM 2343 C C . CYS A 1 283 ? -2.939 -11.467 -11.027 1.00 97.69 283 CYS A C 1
ATOM 2345 O O . CYS A 1 283 ? -4.072 -11.001 -10.917 1.00 97.69 283 CYS A O 1
ATOM 2347 N N . MET A 1 284 ? -2.710 -12.781 -10.958 1.00 95.44 284 MET A N 1
ATOM 2348 C CA . MET A 1 284 ? -3.756 -13.755 -10.649 1.00 95.44 284 MET A CA 1
ATOM 2349 C C . MET A 1 284 ? -4.183 -13.684 -9.183 1.00 95.44 284 MET A C 1
ATOM 2351 O O . MET A 1 284 ? -5.373 -13.818 -8.908 1.00 95.44 284 MET A O 1
ATOM 2355 N N . GLU A 1 285 ? -3.255 -13.444 -8.262 1.00 95.00 285 GLU A N 1
ATOM 2356 C CA . GLU A 1 285 ? -3.555 -13.258 -6.840 1.00 95.00 285 GLU A CA 1
ATOM 2357 C C . GLU A 1 285 ? -4.334 -11.965 -6.594 1.00 95.00 285 GLU A C 1
ATOM 2359 O O . GLU A 1 285 ? -5.419 -12.020 -6.019 1.00 95.00 285 GLU A O 1
ATOM 2364 N N . ILE A 1 286 ? -3.881 -10.838 -7.155 1.00 96.00 286 ILE A N 1
ATOM 2365 C CA . ILE A 1 286 ? -4.610 -9.559 -7.093 1.00 96.00 286 ILE A CA 1
ATOM 2366 C C . ILE A 1 286 ? -6.003 -9.703 -7.716 1.00 96.00 286 ILE A C 1
ATOM 2368 O O . ILE A 1 286 ? -6.996 -9.225 -7.173 1.00 96.00 286 ILE A O 1
ATOM 2372 N N . LYS A 1 287 ? -6.116 -10.411 -8.848 1.00 95.31 287 LYS A N 1
ATOM 2373 C CA . LYS A 1 287 ? -7.416 -10.667 -9.476 1.00 95.31 287 LYS A CA 1
ATOM 2374 C C . LYS A 1 287 ? -8.352 -11.450 -8.563 1.00 95.31 287 LYS A C 1
ATOM 2376 O O . LYS A 1 287 ? -9.528 -11.109 -8.489 1.00 95.31 287 LYS A O 1
ATOM 2381 N N . LYS A 1 288 ? -7.857 -12.516 -7.927 1.00 93.00 288 LYS A N 1
ATOM 2382 C CA . LYS A 1 288 ? -8.644 -13.312 -6.977 1.00 93.00 288 LYS A CA 1
ATOM 2383 C C . LYS A 1 288 ? -9.101 -12.438 -5.814 1.00 93.00 288 LYS A C 1
ATOM 2385 O O . LYS A 1 288 ? -10.287 -12.462 -5.513 1.00 93.00 288 LYS A O 1
ATOM 2390 N N . LEU A 1 289 ? -8.195 -11.633 -5.255 1.00 93.81 289 LEU A N 1
ATOM 2391 C CA . LEU A 1 289 ? -8.476 -10.680 -4.184 1.00 93.81 289 LEU A CA 1
ATOM 2392 C C . LEU A 1 289 ? -9.594 -9.703 -4.567 1.00 93.81 289 LEU A C 1
ATOM 2394 O O . LEU A 1 289 ? -10.591 -9.597 -3.864 1.00 93.81 289 LEU A O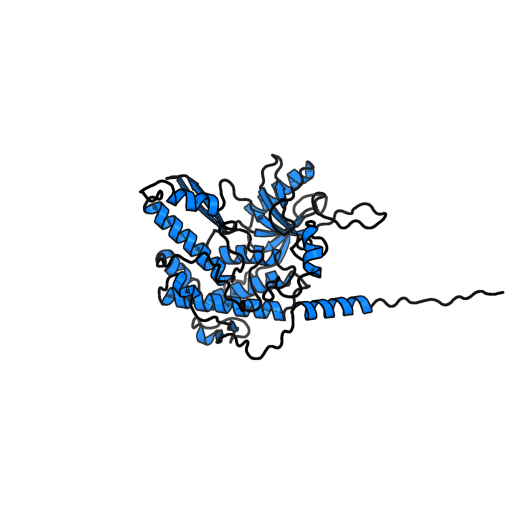 1
ATOM 2398 N N . PHE A 1 290 ? -9.493 -9.049 -5.725 1.00 93.88 290 PHE A N 1
ATOM 2399 C CA . PHE A 1 290 ? -10.501 -8.076 -6.163 1.00 93.88 290 PHE A CA 1
ATOM 2400 C C . PHE A 1 290 ? -11.849 -8.700 -6.534 1.00 93.88 290 PHE A C 1
ATOM 2402 O O . PHE A 1 290 ? -12.866 -8.009 -6.519 1.00 93.88 290 PHE A O 1
ATOM 2409 N N . MET A 1 291 ? -11.871 -9.995 -6.863 1.00 92.12 291 MET A N 1
ATOM 2410 C CA . MET A 1 291 ? -13.098 -10.751 -7.127 1.00 92.12 291 MET A CA 1
ATOM 2411 C C . MET A 1 291 ? -13.810 -11.234 -5.854 1.00 92.12 291 MET A C 1
ATOM 2413 O O . MET A 1 291 ? -14.905 -11.781 -5.967 1.00 92.12 291 MET A O 1
ATOM 2417 N N . ILE A 1 292 ? -13.224 -11.043 -4.664 1.00 89.44 292 ILE A N 1
ATOM 2418 C CA . ILE A 1 292 ? -13.899 -11.318 -3.383 1.00 89.44 292 ILE A CA 1
ATOM 2419 C C . ILE A 1 292 ? -15.122 -10.413 -3.231 1.00 89.44 292 ILE A C 1
ATOM 2421 O O . ILE A 1 292 ? -16.161 -10.838 -2.724 1.00 89.44 292 ILE A O 1
ATOM 2425 N N . ASP A 1 293 ? -15.018 -9.185 -3.733 1.00 87.38 293 ASP A N 1
ATOM 2426 C CA . ASP A 1 293 ? -16.142 -8.274 -3.808 1.00 87.38 293 ASP A CA 1
ATOM 2427 C C . ASP A 1 293 ? -16.982 -8.533 -5.062 1.00 87.38 293 ASP A C 1
ATOM 2429 O O . ASP A 1 293 ? -16.600 -8.197 -6.185 1.00 87.38 293 ASP A O 1
ATOM 2433 N N . THR A 1 294 ? -18.154 -9.132 -4.876 1.00 83.25 294 THR A N 1
ATOM 2434 C CA . THR A 1 294 ? -19.049 -9.491 -5.987 1.00 83.25 294 THR A CA 1
ATOM 2435 C C . THR A 1 294 ? -19.640 -8.277 -6.703 1.00 83.25 294 THR A C 1
ATOM 2437 O O . THR A 1 294 ? -20.093 -8.411 -7.841 1.00 83.25 294 THR A O 1
ATOM 2440 N N . THR A 1 295 ? -19.592 -7.083 -6.095 1.00 83.94 295 THR A N 1
ATOM 2441 C CA . THR A 1 295 ? -20.028 -5.849 -6.763 1.00 83.94 295 THR A CA 1
ATOM 2442 C C . THR A 1 295 ? -19.018 -5.357 -7.800 1.00 83.94 295 THR A C 1
ATOM 2444 O O . THR A 1 295 ? -19.360 -4.530 -8.648 1.00 83.94 295 THR A O 1
ATOM 2447 N N . ASN A 1 296 ? -17.779 -5.864 -7.777 1.00 82.88 296 ASN A N 1
ATOM 2448 C CA . ASN A 1 296 ? -16.739 -5.427 -8.697 1.00 82.88 296 ASN A CA 1
ATOM 2449 C C . ASN A 1 296 ? -16.924 -5.993 -10.105 1.00 82.88 296 ASN A C 1
ATOM 2451 O O . ASN A 1 296 ? -17.003 -7.199 -10.347 1.00 82.88 296 ASN A O 1
ATOM 2455 N N . ASN A 1 297 ? -16.887 -5.096 -11.089 1.00 87.19 297 ASN A N 1
ATOM 2456 C CA . ASN A 1 297 ? -16.988 -5.484 -12.484 1.00 87.19 297 ASN A CA 1
ATOM 2457 C C . ASN A 1 297 ? -15.674 -6.125 -12.975 1.00 87.19 297 ASN A C 1
ATOM 2459 O O . ASN A 1 297 ? -14.620 -5.485 -13.024 1.00 87.19 297 ASN A O 1
ATOM 2463 N N . ARG A 1 298 ? -15.750 -7.379 -13.441 1.00 90.38 298 ARG A N 1
ATOM 2464 C CA . ARG A 1 298 ? -14.611 -8.145 -13.984 1.00 90.38 298 ARG A CA 1
ATOM 2465 C C . ARG A 1 298 ? -13.870 -7.429 -15.120 1.00 90.38 298 ARG A C 1
ATOM 2467 O O . ARG A 1 298 ? -12.662 -7.615 -15.270 1.00 90.38 298 ARG A O 1
ATOM 2474 N N . PHE A 1 299 ? -14.563 -6.632 -15.931 1.00 90.12 299 PHE A N 1
ATOM 2475 C CA . PHE A 1 299 ? -13.946 -5.814 -16.975 1.00 90.12 299 PHE A CA 1
ATOM 2476 C C . PHE A 1 299 ? -13.059 -4.713 -16.382 1.00 90.12 299 PHE A C 1
ATOM 2478 O O . PHE A 1 299 ? -11.934 -4.531 -16.849 1.00 90.12 299 PHE A O 1
ATOM 2485 N N . LEU A 1 300 ? -13.521 -4.036 -15.325 1.00 90.00 300 LEU A N 1
ATOM 2486 C CA . LEU A 1 300 ? -12.742 -3.013 -14.624 1.00 90.00 300 LEU A CA 1
ATOM 2487 C C . LEU A 1 300 ? -11.513 -3.626 -13.949 1.00 90.00 300 LEU A C 1
ATOM 2489 O O . LEU A 1 300 ? -10.413 -3.127 -14.169 1.00 90.00 300 LEU A O 1
ATOM 2493 N N . ILE A 1 301 ? -11.667 -4.769 -13.270 1.00 93.19 301 ILE A N 1
ATOM 2494 C CA . ILE A 1 301 ? -10.536 -5.522 -12.696 1.00 93.19 301 ILE A CA 1
ATOM 2495 C C . ILE A 1 301 ? -9.508 -5.862 -13.778 1.00 93.19 301 ILE A C 1
ATOM 2497 O O . ILE A 1 301 ? -8.309 -5.641 -13.618 1.00 93.19 301 ILE A O 1
ATOM 2501 N N . ASN A 1 302 ? -9.954 -6.372 -14.930 1.00 94.88 302 ASN A N 1
ATOM 2502 C CA . ASN A 1 302 ? -9.034 -6.675 -16.023 1.00 94.88 302 ASN A CA 1
ATOM 2503 C C . ASN A 1 302 ? -8.304 -5.419 -16.529 1.00 94.88 302 ASN A C 1
ATOM 2505 O O . ASN A 1 302 ? -7.148 -5.540 -16.927 1.00 94.88 302 ASN A O 1
ATOM 2509 N N . ASN A 1 303 ? -8.939 -4.243 -16.522 1.00 94.62 303 ASN A N 1
ATOM 2510 C CA . ASN A 1 303 ? -8.289 -2.986 -16.894 1.00 94.62 303 ASN A CA 1
ATOM 2511 C C . ASN A 1 303 ? -7.275 -2.516 -15.839 1.00 94.62 303 ASN A C 1
ATOM 2513 O O . ASN A 1 303 ? -6.162 -2.175 -16.238 1.00 94.62 303 ASN A O 1
ATOM 2517 N N . GLN A 1 304 ? -7.581 -2.621 -14.536 1.00 95.75 304 GLN A N 1
ATOM 2518 C CA . GLN A 1 304 ? -6.603 -2.379 -13.457 1.00 95.75 304 GLN A CA 1
ATOM 2519 C C . GLN A 1 304 ? -5.347 -3.224 -13.675 1.00 95.75 304 GLN A C 1
ATOM 2521 O O . GLN A 1 304 ? -4.231 -2.714 -13.685 1.00 95.75 304 GLN A O 1
ATOM 2526 N N . LEU A 1 305 ? -5.520 -4.516 -13.974 1.00 97.88 305 LEU A N 1
ATOM 2527 C CA . LEU A 1 305 ? -4.389 -5.411 -14.216 1.00 97.88 305 LEU A CA 1
ATOM 2528 C C . LEU A 1 305 ? -3.589 -5.049 -15.474 1.00 97.88 305 LEU A C 1
ATOM 2530 O O . LEU A 1 305 ? -2.416 -5.402 -15.563 1.00 97.88 305 LEU A O 1
ATOM 2534 N N . LYS A 1 306 ? -4.188 -4.400 -16.480 1.00 97.56 306 LYS A N 1
ATOM 2535 C CA . LYS A 1 306 ? -3.420 -3.933 -17.645 1.00 97.56 306 LYS A CA 1
ATOM 2536 C C . LYS A 1 306 ? -2.543 -2.731 -17.293 1.00 97.56 306 LYS A C 1
ATOM 2538 O O . LYS A 1 306 ? -1.415 -2.670 -17.773 1.00 97.56 306 LYS A O 1
ATOM 2543 N N . VAL A 1 307 ? -3.048 -1.813 -16.466 1.00 96.81 307 VAL A N 1
ATOM 2544 C CA . VAL A 1 307 ? -2.266 -0.684 -15.935 1.00 96.81 307 VAL A CA 1
ATOM 2545 C C . VAL A 1 307 ? -1.146 -1.206 -15.041 1.00 96.81 307 VAL A C 1
ATOM 2547 O O . VAL A 1 307 ? 0.010 -0.867 -15.262 1.00 96.81 307 VAL A O 1
ATOM 2550 N N . PHE A 1 308 ? -1.468 -2.107 -14.111 1.00 98.25 308 PHE A N 1
ATOM 2551 C CA . PHE A 1 308 ? -0.511 -2.746 -13.207 1.00 98.25 308 PHE A CA 1
ATOM 2552 C C . PHE A 1 308 ? 0.638 -3.436 -13.961 1.00 98.25 308 PHE A C 1
ATOM 2554 O O . PHE A 1 308 ? 1.806 -3.185 -13.686 1.00 98.25 308 PHE A O 1
ATOM 2561 N N . ARG A 1 309 ? 0.330 -4.235 -14.997 1.00 98.38 309 ARG A N 1
ATOM 2562 C CA . ARG A 1 309 ? 1.367 -4.822 -15.869 1.00 98.38 309 ARG A CA 1
ATOM 2563 C C . ARG A 1 309 ? 2.186 -3.771 -16.618 1.00 98.38 309 ARG A C 1
ATOM 2565 O O . ARG A 1 309 ? 3.356 -4.010 -16.877 1.00 98.38 309 ARG A O 1
ATOM 2572 N N . GLY A 1 310 ? 1.583 -2.639 -16.978 1.00 97.75 310 GLY A N 1
ATOM 2573 C CA . GLY A 1 310 ? 2.290 -1.508 -17.581 1.00 97.75 310 GLY A CA 1
ATOM 2574 C C . GLY A 1 310 ? 3.310 -0.881 -16.637 1.00 97.75 310 GLY A C 1
ATOM 2575 O O . GLY A 1 310 ? 4.438 -0.635 -17.050 1.00 97.75 310 GLY A O 1
ATOM 2576 N N . GLN A 1 311 ? 2.953 -0.703 -15.362 1.00 97.56 311 GLN A N 1
ATOM 2577 C CA . GLN A 1 311 ? 3.897 -0.242 -14.339 1.00 97.56 311 GLN A CA 1
ATOM 2578 C C . GLN A 1 311 ? 5.037 -1.249 -14.142 1.00 97.56 311 GLN A C 1
ATOM 2580 O O . GLN A 1 311 ? 6.198 -0.863 -14.127 1.00 97.56 311 GLN A O 1
ATOM 2585 N N . LEU A 1 312 ? 4.730 -2.549 -14.075 1.00 98.38 312 LEU A N 1
ATOM 2586 C CA . LEU A 1 312 ? 5.748 -3.602 -13.973 1.00 98.38 312 LEU A CA 1
ATOM 2587 C C . LEU A 1 312 ? 6.698 -3.633 -15.178 1.00 98.38 312 LEU A C 1
ATOM 2589 O O . LEU A 1 312 ? 7.896 -3.842 -15.009 1.00 98.38 312 LEU A O 1
ATOM 2593 N N . TRP A 1 313 ? 6.170 -3.408 -16.384 1.00 98.00 313 TRP A N 1
ATOM 2594 C CA . TRP A 1 313 ? 6.966 -3.306 -17.608 1.00 98.00 313 TRP A CA 1
ATOM 2595 C C . TRP A 1 313 ? 7.955 -2.144 -17.530 1.00 98.00 313 TRP A C 1
ATOM 2597 O O . TRP A 1 313 ? 9.149 -2.340 -17.744 1.00 98.00 313 TRP A O 1
ATOM 2607 N N . ASN A 1 314 ? 7.479 -0.951 -17.168 1.00 96.88 314 ASN A N 1
ATOM 2608 C CA . ASN A 1 314 ? 8.346 0.217 -17.035 1.00 96.88 314 ASN A CA 1
ATOM 2609 C C . ASN A 1 314 ? 9.358 0.078 -15.895 1.00 96.88 314 ASN A C 1
ATOM 2611 O O . ASN A 1 314 ? 10.506 0.465 -16.083 1.00 96.88 314 ASN A O 1
ATOM 2615 N N . LEU A 1 315 ? 8.968 -0.503 -14.754 1.00 97.44 315 LEU A N 1
ATOM 2616 C CA . LEU A 1 315 ? 9.894 -0.800 -13.660 1.00 97.44 315 LEU A CA 1
ATOM 2617 C C . LEU A 1 315 ? 11.033 -1.698 -14.150 1.00 97.44 315 LEU A C 1
ATOM 2619 O O . LEU A 1 315 ? 12.195 -1.389 -13.918 1.00 97.44 315 LEU A O 1
ATOM 2623 N N . ARG A 1 316 ? 10.716 -2.788 -14.861 1.00 97.81 316 ARG A N 1
ATOM 2624 C CA . ARG A 1 316 ? 11.740 -3.695 -15.392 1.00 97.81 316 ARG A CA 1
ATOM 2625 C C . ARG A 1 316 ? 12.702 -2.975 -16.331 1.00 97.81 316 ARG A C 1
ATOM 2627 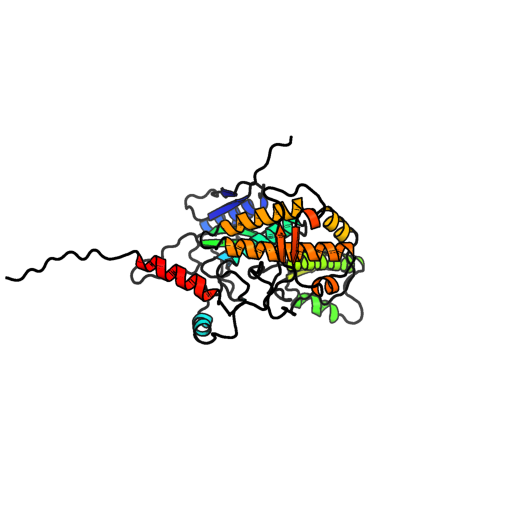O O . ARG A 1 316 ? 13.905 -3.170 -16.206 1.00 97.81 316 ARG A O 1
ATOM 2634 N N . LEU A 1 317 ? 12.190 -2.178 -17.269 1.00 97.12 317 LEU A N 1
ATOM 2635 C CA . LEU A 1 317 ? 13.053 -1.450 -18.198 1.00 97.12 317 LEU A CA 1
ATOM 2636 C C . LEU A 1 317 ? 13.938 -0.428 -17.471 1.00 97.12 317 LEU A C 1
ATOM 2638 O O . LEU A 1 317 ? 15.136 -0.388 -17.726 1.00 97.12 317 LEU A O 1
ATOM 2642 N N . ALA A 1 318 ? 13.381 0.322 -16.514 1.00 96.00 318 ALA A N 1
ATOM 2643 C CA . ALA A 1 318 ? 14.150 1.274 -15.715 1.00 96.00 318 ALA A CA 1
ATOM 2644 C C . ALA A 1 318 ? 15.270 0.583 -14.923 1.00 96.00 318 ALA A C 1
ATOM 2646 O O . ALA A 1 318 ? 16.392 1.078 -14.877 1.00 96.00 318 ALA A O 1
ATOM 2647 N N . LEU A 1 319 ? 14.999 -0.592 -14.347 1.00 97.06 319 LEU A N 1
ATOM 2648 C CA . LEU A 1 319 ? 16.021 -1.390 -13.672 1.00 97.06 319 LEU A CA 1
ATOM 2649 C C . LEU A 1 319 ? 17.093 -1.883 -14.656 1.00 97.06 319 LEU A C 1
ATOM 2651 O O . LEU A 1 319 ? 18.279 -1.770 -14.359 1.00 97.06 319 LEU A O 1
ATOM 2655 N N . LEU A 1 320 ? 16.718 -2.389 -15.835 1.00 97.12 320 LEU A N 1
ATOM 2656 C CA . LEU A 1 320 ? 17.682 -2.848 -16.846 1.00 97.12 320 LEU A CA 1
ATOM 2657 C C . LEU A 1 320 ? 18.615 -1.724 -17.301 1.00 97.12 320 LEU A C 1
ATOM 2659 O O . LEU A 1 320 ? 19.828 -1.907 -17.300 1.00 97.12 320 LEU A O 1
ATOM 2663 N N . GLU A 1 321 ? 18.056 -0.555 -17.601 1.00 96.75 321 GLU A N 1
ATOM 2664 C CA . GLU A 1 321 ? 18.794 0.632 -18.048 1.00 96.75 321 GLU A CA 1
ATOM 2665 C C . GLU A 1 321 ? 19.469 1.401 -16.894 1.00 96.75 321 GLU A C 1
ATOM 2667 O O . GLU A 1 321 ? 20.124 2.415 -17.121 1.00 96.75 321 GLU A O 1
ATOM 2672 N N . ASN A 1 322 ? 19.333 0.914 -15.655 1.00 95.50 322 ASN A N 1
ATOM 2673 C CA . ASN A 1 322 ? 19.838 1.547 -14.434 1.00 95.50 322 ASN A CA 1
ATOM 2674 C C . ASN A 1 322 ? 19.388 3.015 -14.273 1.00 95.50 322 ASN A C 1
ATOM 2676 O O . ASN A 1 322 ? 20.124 3.891 -13.819 1.00 95.50 322 ASN A O 1
ATOM 2680 N N . GLU A 1 323 ? 18.151 3.295 -14.665 1.00 93.56 323 GLU A N 1
ATOM 2681 C CA . GLU A 1 323 ? 17.533 4.607 -14.559 1.00 93.56 323 GLU A CA 1
ATOM 2682 C C . GLU A 1 323 ? 16.978 4.842 -13.160 1.00 93.56 323 GLU A C 1
ATOM 2684 O O . GLU A 1 323 ? 16.146 4.066 -12.701 1.00 93.56 323 GLU A O 1
ATOM 2689 N N . SER A 1 324 ? 17.356 5.946 -12.514 1.00 91.00 324 SER A N 1
ATOM 2690 C CA . SER A 1 324 ? 16.867 6.305 -11.177 1.00 91.00 324 SER A CA 1
ATOM 2691 C C . SER A 1 324 ? 15.329 6.347 -11.073 1.00 91.00 324 SER A C 1
ATOM 2693 O O . SER A 1 324 ? 14.638 6.522 -12.085 1.00 91.00 324 SER A O 1
ATOM 2695 N N . PRO A 1 325 ? 14.755 6.271 -9.854 1.00 89.56 325 PRO A N 1
ATOM 2696 C CA . PRO A 1 325 ? 13.308 6.384 -9.650 1.00 89.56 325 PRO A CA 1
ATOM 2697 C C . PRO A 1 325 ? 12.677 7.616 -10.321 1.00 89.56 325 PRO A C 1
ATOM 2699 O O . PRO A 1 325 ? 11.571 7.526 -10.856 1.00 89.56 325 PRO A O 1
ATOM 2702 N N . LEU A 1 326 ? 13.398 8.744 -10.357 1.00 87.62 326 LEU A N 1
ATOM 2703 C CA . LEU A 1 326 ? 12.981 9.963 -11.055 1.00 87.62 326 LEU A CA 1
ATOM 2704 C C . LEU A 1 326 ? 12.855 9.756 -12.576 1.00 87.62 326 LEU A C 1
ATOM 2706 O O . LEU A 1 326 ? 11.867 10.172 -13.175 1.00 87.62 326 LEU A O 1
ATOM 2710 N N . LYS A 1 327 ? 13.812 9.078 -13.218 1.00 89.56 327 LYS A N 1
ATOM 2711 C CA . LYS A 1 327 ? 13.728 8.757 -14.654 1.00 89.56 327 LYS A CA 1
ATOM 2712 C C . LYS A 1 327 ? 12.641 7.715 -14.941 1.00 89.56 327 LYS A C 1
ATOM 2714 O O . LYS A 1 327 ? 11.876 7.859 -15.893 1.00 89.56 327 LYS A O 1
ATOM 2719 N N . MET A 1 328 ? 12.472 6.726 -14.061 1.00 90.62 328 MET A N 1
ATOM 2720 C CA . MET A 1 328 ? 11.413 5.713 -14.170 1.00 90.62 328 MET A CA 1
ATOM 2721 C C . MET A 1 328 ? 10.005 6.332 -14.250 1.00 90.62 328 MET A C 1
ATOM 2723 O O . MET A 1 328 ? 9.150 5.838 -14.993 1.00 90.62 328 MET A O 1
ATOM 2727 N N . ILE A 1 329 ? 9.734 7.414 -13.507 1.00 86.88 329 ILE A N 1
ATOM 2728 C CA . ILE A 1 329 ? 8.424 8.090 -13.553 1.00 86.88 329 ILE A CA 1
ATOM 2729 C C . ILE A 1 329 ? 8.212 8.948 -14.800 1.00 86.88 329 ILE A C 1
ATOM 2731 O O . ILE A 1 329 ? 7.060 9.219 -15.139 1.00 86.88 329 ILE A O 1
ATOM 2735 N N . GLN A 1 330 ? 9.291 9.341 -15.478 1.00 88.38 330 GLN A N 1
ATOM 2736 C CA . GLN A 1 330 ? 9.256 10.098 -16.732 1.00 88.38 330 GLN A CA 1
ATOM 2737 C C . GLN A 1 330 ? 9.002 9.195 -17.945 1.00 88.38 330 GLN A C 1
ATOM 2739 O O . GLN A 1 330 ? 8.639 9.690 -19.013 1.00 88.38 330 GLN A O 1
ATOM 2744 N N . ARG A 1 331 ? 9.150 7.870 -17.793 1.00 90.44 331 ARG A N 1
ATOM 2745 C CA . ARG A 1 331 ? 8.867 6.911 -18.864 1.00 90.44 331 ARG A CA 1
ATOM 2746 C C . ARG A 1 331 ? 7.432 7.051 -19.390 1.00 90.44 331 ARG A C 1
ATOM 2748 O O . ARG A 1 331 ? 6.502 7.245 -18.599 1.00 90.44 331 ARG A O 1
ATOM 2755 N N . PRO A 1 332 ? 7.216 6.847 -20.704 1.00 91.50 332 PRO A N 1
ATOM 2756 C CA . PRO A 1 332 ? 5.883 6.835 -21.287 1.00 91.50 332 PRO A CA 1
ATOM 2757 C C . PRO A 1 332 ? 4.951 5.859 -20.570 1.00 91.50 332 PRO A C 1
ATOM 2759 O O . PRO A 1 332 ? 5.325 4.741 -20.205 1.00 91.50 332 PRO A O 1
ATOM 2762 N N . LEU A 1 333 ? 3.701 6.273 -20.383 1.00 90.94 333 LEU A N 1
ATOM 2763 C CA . LEU A 1 333 ? 2.689 5.433 -19.756 1.00 90.94 333 LEU A CA 1
ATOM 2764 C C . LEU A 1 333 ? 2.363 4.242 -20.662 1.00 90.94 333 LEU A C 1
ATOM 2766 O O . LEU A 1 333 ? 2.112 4.411 -21.855 1.00 90.94 333 LEU A O 1
ATOM 2770 N N . LEU A 1 334 ? 2.302 3.042 -20.083 1.00 94.38 334 LEU A N 1
ATOM 2771 C CA . LEU A 1 334 ? 1.984 1.813 -20.810 1.00 94.38 334 LEU A CA 1
ATOM 2772 C C . LEU A 1 334 ? 0.768 1.098 -20.231 1.00 94.38 334 LEU A C 1
ATOM 2774 O O . LEU A 1 334 ? 0.505 1.111 -19.029 1.00 94.38 334 LEU A O 1
ATOM 2778 N N . VAL A 1 335 ? 0.034 0.422 -21.105 1.00 95.81 335 VAL A N 1
ATOM 2779 C CA . VAL A 1 335 ? -1.021 -0.531 -20.766 1.00 95.81 335 VAL A CA 1
ATOM 2780 C C . VAL A 1 335 ? -0.641 -1.863 -21.398 1.00 95.81 335 VAL A C 1
ATOM 2782 O O . VAL A 1 335 ? -0.428 -1.952 -22.607 1.00 95.81 335 VAL A O 1
ATOM 2785 N N . VAL A 1 336 ? -0.546 -2.914 -20.583 1.00 97.94 336 VAL A N 1
ATOM 2786 C CA . VAL A 1 336 ? 0.031 -4.194 -21.011 1.00 97.94 336 VAL A CA 1
ATOM 2787 C C . VAL A 1 336 ? -0.997 -5.322 -20.936 1.00 97.94 336 VAL A C 1
ATOM 2789 O O . VAL A 1 336 ? -1.637 -5.575 -19.911 1.00 97.94 336 VAL A O 1
ATOM 2792 N N . THR A 1 337 ? -1.148 -6.039 -22.048 1.00 97.31 337 THR A N 1
ATOM 2793 C CA . THR A 1 337 ? -2.026 -7.215 -22.178 1.00 97.31 337 THR A CA 1
ATOM 2794 C C . THR A 1 337 ? -1.208 -8.499 -22.285 1.00 97.31 337 THR A C 1
ATOM 2796 O O . THR A 1 337 ? -0.058 -8.463 -22.705 1.00 97.31 337 THR A O 1
ATOM 2799 N N . LYS A 1 338 ? -1.780 -9.644 -21.893 1.00 96.12 338 LYS A N 1
ATOM 2800 C CA . LYS A 1 338 ? -1.127 -10.957 -22.032 1.00 96.12 338 LYS A CA 1
ATOM 2801 C C . LYS A 1 338 ? -1.323 -11.532 -23.440 1.00 96.12 338 LYS A C 1
ATOM 2803 O O . LYS A 1 338 ? -2.402 -11.370 -24.006 1.00 96.12 338 LYS A O 1
ATOM 2808 N N . ARG A 1 339 ? -0.320 -12.244 -23.959 1.00 96.50 339 ARG A N 1
ATOM 2809 C CA . ARG A 1 339 ? -0.366 -12.995 -25.231 1.00 96.50 339 ARG A CA 1
ATOM 2810 C C . ARG A 1 339 ? -0.655 -14.489 -25.040 1.00 96.50 339 ARG A C 1
ATOM 2812 O O . ARG A 1 339 ? -1.032 -15.172 -25.982 1.00 96.50 339 ARG A O 1
ATOM 2819 N N . TYR A 1 340 ? -0.560 -14.987 -23.809 1.00 94.75 340 TYR A N 1
ATOM 2820 C CA . TYR A 1 340 ? -0.809 -16.388 -23.465 1.00 94.75 340 TYR A CA 1
ATOM 2821 C C . TYR A 1 340 ? -2.221 -16.632 -22.892 1.00 94.75 340 TYR A C 1
ATOM 2823 O O . TYR A 1 340 ? -2.852 -15.761 -22.276 1.00 94.75 340 TYR A O 1
ATOM 2831 N N . ARG A 1 341 ? -2.718 -17.871 -23.038 1.00 89.81 341 ARG A N 1
ATOM 2832 C CA . ARG A 1 341 ? -4.025 -18.297 -22.498 1.00 89.81 341 ARG A CA 1
ATOM 2833 C C . ARG A 1 341 ? -3.955 -18.639 -21.009 1.00 89.81 341 ARG A C 1
ATOM 2835 O O . ARG A 1 341 ? -4.577 -17.932 -20.210 1.00 89.81 341 ARG A O 1
ATOM 2842 N N . LYS A 1 342 ? -3.207 -19.691 -20.650 1.00 90.19 342 LYS A N 1
ATOM 2843 C CA . LYS A 1 342 ? -3.114 -20.221 -19.276 1.00 90.19 342 LYS A CA 1
ATOM 2844 C C . LYS A 1 342 ? -1.984 -19.550 -18.489 1.00 90.19 342 LYS A C 1
ATOM 2846 O O . LYS A 1 342 ? -2.281 -18.722 -17.637 1.00 90.19 342 LYS A O 1
ATOM 2851 N N . TYR A 1 343 ? -0.734 -19.845 -18.829 1.00 94.25 343 TYR A N 1
ATOM 2852 C CA . TYR A 1 343 ? 0.482 -19.340 -18.181 1.00 94.25 343 TYR A CA 1
ATOM 2853 C C . TYR A 1 343 ? 1.523 -18.937 -19.244 1.00 94.25 343 TYR A C 1
ATOM 2855 O O . TYR A 1 343 ? 1.404 -19.400 -20.382 1.00 94.25 343 TYR A O 1
ATOM 2863 N N . PRO A 1 344 ? 2.494 -18.067 -18.914 1.00 95.75 344 PRO A N 1
ATOM 2864 C CA . PRO A 1 344 ? 3.613 -17.758 -19.804 1.00 95.75 344 PRO A CA 1
ATOM 2865 C C . PRO A 1 344 ? 4.524 -18.981 -19.969 1.00 95.75 344 PRO A C 1
ATOM 2867 O O . PRO A 1 344 ? 4.778 -19.695 -19.000 1.00 95.75 344 PRO A O 1
ATOM 2870 N N . THR A 1 345 ? 4.981 -19.227 -21.195 1.00 92.69 345 THR A N 1
ATOM 2871 C CA . THR A 1 345 ? 5.838 -20.370 -21.573 1.00 92.69 345 THR A CA 1
ATOM 2872 C C . THR A 1 345 ? 7.280 -19.966 -21.871 1.00 92.69 345 THR A C 1
ATOM 2874 O O . THR A 1 345 ? 8.078 -20.819 -22.234 1.00 92.69 345 THR A O 1
ATOM 2877 N N . SER A 1 346 ? 7.590 -18.679 -21.746 1.00 94.69 346 SER A N 1
ATOM 2878 C CA . SER A 1 346 ? 8.882 -18.072 -22.049 1.00 94.69 346 SER A CA 1
ATOM 2879 C C . SER A 1 346 ? 9.184 -17.004 -21.003 1.00 94.69 346 SER A C 1
ATOM 2881 O O . SER A 1 346 ? 8.255 -16.429 -20.423 1.00 94.69 346 SER A O 1
ATOM 2883 N N . ASP A 1 347 ? 10.466 -16.732 -20.781 1.00 94.38 347 ASP A N 1
ATOM 2884 C CA . ASP A 1 347 ? 10.920 -15.616 -19.949 1.00 94.38 347 ASP A CA 1
ATOM 2885 C C . ASP A 1 347 ? 11.125 -14.319 -20.749 1.00 94.38 347 ASP A C 1
ATOM 2887 O O . ASP A 1 347 ? 11.344 -13.251 -20.173 1.00 94.38 347 ASP A O 1
ATOM 2891 N N . ILE A 1 348 ? 10.945 -14.377 -22.073 1.00 96.25 348 ILE A N 1
ATOM 2892 C CA . ILE A 1 348 ? 10.957 -13.208 -22.951 1.00 96.25 348 ILE A CA 1
ATOM 2893 C C . ILE A 1 348 ? 9.629 -12.451 -22.792 1.00 96.25 348 ILE A C 1
ATOM 2895 O O . ILE A 1 348 ? 8.531 -12.973 -23.030 1.00 96.25 348 ILE A O 1
ATOM 2899 N N . TRP A 1 349 ? 9.715 -11.191 -22.362 1.00 97.06 349 TRP A N 1
ATOM 2900 C CA . TRP A 1 349 ? 8.550 -10.373 -22.016 1.00 97.06 349 TRP A CA 1
ATOM 2901 C C . TRP A 1 349 ? 7.683 -10.044 -23.241 1.00 97.06 349 TRP A C 1
ATOM 2903 O O . TRP A 1 349 ? 6.454 -10.058 -23.146 1.00 97.06 349 TRP A O 1
ATOM 2913 N N . GLU A 1 350 ? 8.297 -9.811 -24.397 1.00 96.62 350 GLU A N 1
ATOM 2914 C CA . GLU A 1 350 ? 7.663 -9.474 -25.676 1.00 96.62 350 GLU A CA 1
ATOM 2915 C C . GLU A 1 350 ? 6.855 -10.644 -26.262 1.00 96.62 350 GLU A C 1
ATOM 2917 O O . GLU A 1 350 ? 5.843 -10.441 -26.943 1.00 96.62 350 GLU A O 1
ATOM 2922 N N . GLU A 1 351 ? 7.253 -11.881 -25.958 1.00 96.50 351 GLU A N 1
ATOM 2923 C CA . GLU A 1 351 ? 6.504 -13.089 -26.315 1.00 96.50 351 GLU A CA 1
ATOM 2924 C C . GLU A 1 351 ? 5.284 -13.270 -25.406 1.00 96.50 351 GLU A C 1
ATOM 2926 O O . GLU A 1 351 ? 4.206 -13.673 -25.851 1.00 96.50 351 GLU A O 1
ATOM 2931 N N . CYS A 1 352 ? 5.421 -12.912 -24.128 1.00 97.38 352 CYS A N 1
ATOM 2932 C CA . CYS A 1 352 ? 4.384 -13.107 -23.119 1.00 97.38 352 CYS A CA 1
ATOM 2933 C C . CYS A 1 352 ? 3.355 -11.976 -23.056 1.00 97.38 352 CYS A C 1
ATOM 2935 O O . CYS A 1 352 ? 2.196 -12.207 -22.678 1.00 97.38 352 CYS A O 1
ATOM 2937 N N . PHE A 1 353 ? 3.743 -10.756 -23.415 1.00 97.62 353 PHE A N 1
ATOM 2938 C CA . PHE A 1 353 ? 2.924 -9.568 -23.240 1.00 97.62 353 PHE A CA 1
ATOM 2939 C C . PHE A 1 353 ? 2.942 -8.645 -24.462 1.00 97.62 353 PHE A C 1
ATOM 2941 O O . PHE A 1 353 ? 3.801 -8.688 -25.332 1.00 97.62 353 PHE A O 1
ATOM 2948 N N . LYS A 1 354 ? 1.923 -7.795 -24.559 1.00 97.25 354 LYS A N 1
ATOM 2949 C CA . LYS A 1 354 ? 1.809 -6.743 -25.569 1.00 97.25 354 LYS A CA 1
ATOM 2950 C C . LYS A 1 354 ? 1.624 -5.412 -24.856 1.00 97.25 354 LYS A C 1
ATOM 2952 O O . LYS A 1 354 ? 0.539 -5.163 -24.316 1.00 97.25 354 LYS A O 1
ATOM 2957 N N . ALA A 1 355 ? 2.679 -4.604 -24.856 1.00 96.69 355 ALA A N 1
ATOM 2958 C CA . ALA A 1 355 ? 2.667 -3.227 -24.388 1.00 96.69 355 ALA A CA 1
ATOM 2959 C C . ALA A 1 355 ? 2.091 -2.293 -25.459 1.00 96.69 355 ALA A C 1
ATOM 2961 O O . ALA A 1 355 ? 2.295 -2.501 -26.656 1.00 96.69 355 ALA A O 1
ATOM 2962 N N . LYS A 1 356 ? 1.332 -1.291 -25.020 1.00 94.38 356 LYS A N 1
ATOM 2963 C CA . LYS A 1 356 ? 0.816 -0.203 -25.852 1.00 94.38 356 LYS A CA 1
ATOM 2964 C C . LYS A 1 356 ? 0.784 1.082 -25.039 1.00 94.38 356 LYS A C 1
ATOM 2966 O O . LYS A 1 356 ? 0.525 1.031 -23.834 1.00 94.38 356 LYS A O 1
ATOM 2971 N N . THR A 1 357 ? 0.956 2.214 -25.705 1.00 90.31 357 THR A N 1
ATOM 2972 C CA . THR A 1 357 ? 0.587 3.508 -25.134 1.00 90.31 357 THR A CA 1
ATOM 2973 C C . THR A 1 357 ? -0.938 3.571 -24.959 1.00 90.31 357 THR A C 1
ATOM 2975 O O . THR A 1 357 ? -1.685 3.008 -25.772 1.00 90.31 357 THR A O 1
ATOM 2978 N N . PRO A 1 358 ? -1.442 4.159 -23.861 1.00 84.19 358 PRO A N 1
ATOM 2979 C CA . PRO A 1 358 ? -2.869 4.353 -23.683 1.00 84.19 358 PRO A CA 1
ATOM 2980 C C . PRO A 1 358 ? -3.371 5.394 -24.685 1.00 84.19 358 PRO A C 1
ATOM 2982 O O . PRO A 1 358 ? -2.919 6.533 -24.682 1.00 84.19 358 PRO A O 1
ATOM 2985 N N . ASP A 1 359 ? -4.329 4.999 -25.516 1.00 75.81 359 ASP A N 1
ATOM 2986 C CA . ASP A 1 359 ? -5.029 5.915 -26.409 1.00 75.81 359 ASP A CA 1
ATOM 2987 C C . ASP A 1 359 ? -6.305 6.435 -25.728 1.00 75.81 359 ASP A C 1
ATOM 2989 O O . ASP A 1 359 ? -7.227 5.667 -25.415 1.00 75.81 359 ASP A O 1
ATOM 2993 N N . TYR A 1 360 ? -6.331 7.743 -25.464 1.00 65.94 360 TYR A N 1
ATOM 2994 C CA . TYR A 1 360 ? -7.475 8.452 -24.889 1.00 65.94 360 TYR A CA 1
ATOM 2995 C C . TYR A 1 360 ? -8.245 9.290 -25.920 1.00 65.94 360 TYR A C 1
ATOM 2997 O O . TYR A 1 360 ? -9.286 9.844 -25.575 1.00 65.94 360 TYR A O 1
ATOM 3005 N N . SER A 1 361 ? -7.793 9.338 -27.179 1.00 57.88 361 SER A N 1
ATOM 3006 C CA . SER A 1 361 ? -8.323 10.237 -28.217 1.00 57.88 361 SER A CA 1
ATOM 3007 C C . SER A 1 361 ? -9.790 9.969 -28.596 1.00 57.88 361 SER A C 1
ATOM 3009 O O . SER A 1 361 ? -10.496 10.878 -29.020 1.00 57.88 361 SER A O 1
ATOM 3011 N N . GLY A 1 362 ? -10.291 8.744 -28.389 1.00 48.34 362 GLY A N 1
ATOM 3012 C CA . GLY A 1 362 ? -11.639 8.329 -28.806 1.00 48.34 362 GLY A CA 1
ATOM 3013 C C . GLY A 1 362 ? -12.717 8.260 -27.714 1.00 48.34 362 GLY A C 1
ATOM 3014 O O . GLY A 1 362 ? -13.818 7.778 -27.989 1.00 48.34 362 GLY A O 1
ATOM 3015 N N . ARG A 1 363 ? -12.451 8.656 -26.459 1.00 53.75 363 ARG A N 1
ATOM 3016 C CA . ARG A 1 363 ? -13.431 8.478 -25.365 1.00 53.75 363 ARG A CA 1
ATOM 3017 C C . ARG A 1 363 ? -14.242 9.745 -25.098 1.00 53.75 363 ARG A C 1
ATOM 3019 O O . ARG A 1 363 ? -13.816 10.612 -24.346 1.00 53.75 363 ARG A O 1
ATOM 3026 N N . ARG A 1 364 ? -15.483 9.783 -25.605 1.00 41.75 364 ARG A N 1
ATOM 3027 C CA . ARG A 1 364 ? -16.547 10.613 -25.008 1.00 41.75 364 ARG A CA 1
ATOM 3028 C C . ARG A 1 364 ? -16.683 10.213 -23.535 1.00 41.75 364 ARG A C 1
ATOM 3030 O O . ARG A 1 364 ? -16.742 9.020 -23.240 1.00 41.75 364 ARG A O 1
ATOM 3037 N N . TYR A 1 365 ? -16.689 11.192 -22.634 1.00 41.50 365 TYR A N 1
ATOM 3038 C CA . TYR A 1 365 ? -16.791 11.042 -21.180 1.00 41.50 365 TYR A CA 1
ATOM 3039 C C . TYR A 1 365 ? -17.956 10.125 -20.767 1.00 41.50 365 TYR A C 1
ATOM 3041 O O . TYR A 1 365 ? -19.064 10.576 -20.496 1.00 41.50 365 TYR A O 1
ATOM 3049 N N . ILE A 1 366 ? -17.723 8.814 -20.688 1.00 40.47 366 ILE A N 1
ATOM 3050 C CA . ILE A 1 366 ? -18.621 7.911 -19.972 1.00 40.47 366 ILE A CA 1
ATOM 3051 C C . ILE A 1 366 ? -18.129 7.917 -18.534 1.00 40.47 366 ILE A C 1
ATOM 3053 O O . ILE A 1 366 ? -17.269 7.127 -18.140 1.00 40.47 366 ILE A O 1
ATOM 3057 N N . SER A 1 367 ? -18.639 8.874 -17.764 1.00 41.75 367 SER A N 1
ATOM 3058 C CA . SER A 1 367 ? -18.446 8.946 -16.322 1.00 41.75 367 SER A CA 1
ATOM 3059 C C . SER A 1 367 ? -18.763 7.576 -15.719 1.00 41.75 367 SER A C 1
ATOM 3061 O O . SER A 1 367 ? -19.878 7.075 -15.865 1.00 41.75 367 SER A O 1
ATOM 3063 N N . ILE A 1 368 ? -17.789 6.955 -15.044 1.00 47.59 368 ILE A N 1
ATOM 3064 C CA . ILE A 1 368 ? -17.922 5.636 -14.385 1.00 47.59 368 ILE A CA 1
ATOM 3065 C C . ILE A 1 368 ? -19.153 5.593 -13.459 1.00 47.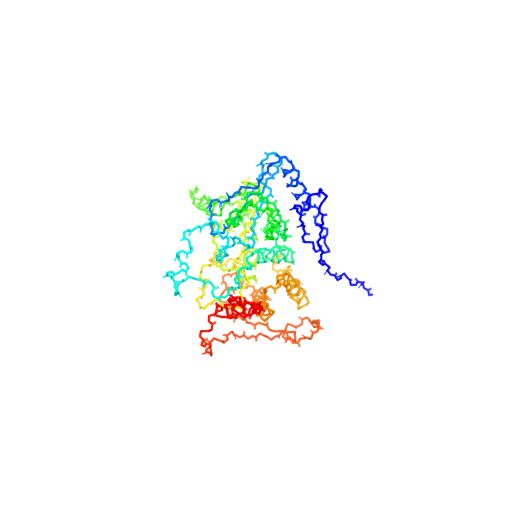59 368 ILE A C 1
ATOM 3067 O O . ILE A 1 368 ? -19.803 4.559 -13.320 1.00 47.59 368 ILE A O 1
ATOM 3071 N N . ILE A 1 369 ? -19.537 6.755 -12.926 1.00 43.31 369 ILE A N 1
ATOM 3072 C CA . ILE A 1 369 ? -20.741 6.998 -12.128 1.00 43.31 369 ILE A CA 1
ATOM 3073 C C . ILE A 1 369 ? -22.031 6.542 -12.848 1.00 43.31 369 ILE A C 1
ATOM 3075 O O . ILE A 1 369 ? -22.909 5.958 -12.214 1.00 43.31 369 ILE A O 1
ATOM 3079 N N . ILE A 1 370 ? -22.142 6.719 -14.170 1.00 41.03 370 ILE A N 1
ATOM 3080 C CA . ILE A 1 370 ? -23.355 6.383 -14.941 1.00 41.03 370 ILE A CA 1
ATOM 3081 C C . ILE A 1 370 ? -23.527 4.864 -15.092 1.00 41.03 370 ILE A C 1
ATOM 3083 O O . ILE A 1 370 ? -24.655 4.366 -15.060 1.00 41.03 370 ILE A O 1
ATOM 3087 N N . ILE A 1 371 ? -22.430 4.107 -15.214 1.00 41.53 371 ILE A N 1
ATOM 3088 C CA . ILE A 1 371 ? -22.489 2.642 -15.353 1.00 41.53 371 ILE A CA 1
ATOM 3089 C C . ILE A 1 371 ? -22.949 2.003 -14.035 1.00 41.53 371 ILE A C 1
ATOM 3091 O O . ILE A 1 371 ? -23.791 1.106 -14.052 1.00 41.53 371 ILE A O 1
ATOM 3095 N N . THR A 1 372 ? -22.472 2.502 -12.891 1.00 42.41 372 THR A N 1
ATOM 3096 C CA . THR A 1 372 ? -22.861 1.981 -11.571 1.00 42.41 372 THR A CA 1
ATOM 3097 C C . THR A 1 372 ? -24.295 2.376 -11.192 1.00 42.41 372 THR A C 1
ATOM 3099 O O . THR A 1 372 ? -25.045 1.545 -10.679 1.00 42.41 372 THR A O 1
ATOM 3102 N N . LEU A 1 373 ? -24.733 3.601 -11.515 1.00 40.59 373 LEU A N 1
ATOM 3103 C CA . LEU A 1 373 ? -26.110 4.050 -11.253 1.00 40.59 373 LEU A CA 1
ATOM 3104 C C . LEU A 1 373 ? -27.157 3.305 -12.099 1.00 40.59 373 LEU A C 1
ATOM 3106 O O . LEU A 1 373 ? -28.208 2.933 -11.575 1.00 40.59 373 LEU A O 1
ATOM 3110 N N . LYS A 1 374 ? -26.875 3.013 -13.378 1.00 38.44 374 LYS A N 1
ATOM 3111 C CA . LYS A 1 374 ? -27.797 2.232 -14.229 1.00 38.44 374 LYS A CA 1
ATOM 3112 C C . LYS A 1 374 ? -27.988 0.790 -13.745 1.00 38.44 374 LYS A C 1
ATOM 3114 O O . LYS A 1 374 ? -29.076 0.241 -13.906 1.00 38.44 374 LYS A O 1
ATOM 3119 N N . LEU A 1 375 ? -26.971 0.182 -13.133 1.00 44.78 375 LEU A N 1
ATOM 3120 C CA . LEU A 1 375 ? -27.067 -1.184 -12.607 1.00 44.78 375 LEU A CA 1
ATOM 3121 C C . LEU A 1 375 ? -27.897 -1.258 -11.313 1.00 44.78 375 LEU A C 1
ATOM 3123 O O . LEU A 1 375 ? -28.684 -2.190 -11.158 1.00 44.78 375 LEU A O 1
ATOM 3127 N N . ASN A 1 376 ? -27.813 -0.248 -10.439 1.00 40.00 376 ASN A N 1
ATOM 3128 C CA . ASN A 1 376 ? -28.604 -0.193 -9.199 1.00 40.00 376 ASN A CA 1
ATOM 3129 C C . ASN A 1 376 ? -30.083 0.174 -9.417 1.00 40.00 376 ASN A C 1
ATOM 3131 O O . ASN A 1 376 ? -30.950 -0.255 -8.657 1.00 40.00 376 ASN A O 1
ATOM 3135 N N . LEU A 1 377 ? -30.408 0.929 -10.470 1.00 42.22 377 LEU A N 1
ATOM 3136 C CA . LEU A 1 377 ? -31.805 1.232 -10.814 1.00 42.22 377 LEU A CA 1
ATOM 3137 C C . LEU A 1 377 ? -32.544 0.022 -11.410 1.00 42.22 377 LEU A C 1
ATOM 3139 O O . LEU A 1 377 ? -33.751 -0.121 -11.217 1.00 42.22 377 LEU A O 1
ATOM 3143 N N . ASN A 1 378 ? -31.829 -0.884 -12.084 1.00 39.38 378 ASN A N 1
ATOM 3144 C CA . ASN A 1 378 ? -32.421 -2.091 -12.664 1.00 39.38 378 ASN A CA 1
ATOM 3145 C C . ASN A 1 378 ? -32.646 -3.221 -11.645 1.00 39.38 378 ASN A C 1
ATOM 3147 O O . ASN A 1 378 ? -33.523 -4.053 -11.870 1.00 39.38 378 ASN A O 1
ATOM 3151 N N . SER A 1 379 ? -31.927 -3.247 -10.515 1.00 43.62 379 SER A N 1
ATOM 3152 C CA . SER A 1 379 ? -32.196 -4.210 -9.433 1.00 43.62 379 SER A CA 1
ATOM 3153 C C . SER A 1 379 ? -33.437 -3.833 -8.613 1.00 43.62 379 SER A C 1
ATOM 3155 O O . SER A 1 379 ? -34.182 -4.716 -8.195 1.00 43.62 379 SER A O 1
ATOM 3157 N N . LYS A 1 380 ? -33.733 -2.532 -8.465 1.00 43.41 380 LYS A N 1
ATOM 3158 C CA . LYS A 1 380 ? -34.933 -2.043 -7.758 1.00 43.41 380 LYS A CA 1
ATOM 3159 C C . LYS A 1 380 ? -36.242 -2.207 -8.541 1.00 43.41 380 LYS A C 1
ATOM 3161 O O . LYS A 1 380 ? -37.306 -2.200 -7.934 1.00 43.41 380 LYS A O 1
ATOM 3166 N N . LYS A 1 381 ? -36.198 -2.409 -9.864 1.00 41.91 381 LYS A N 1
ATOM 3167 C CA . LYS A 1 381 ? -37.403 -2.588 -10.704 1.00 41.91 381 LYS A CA 1
ATOM 3168 C C . LYS A 1 381 ? -37.982 -4.013 -10.725 1.00 41.91 381 LYS A C 1
ATOM 3170 O O . LYS A 1 381 ? -38.985 -4.230 -11.399 1.00 41.91 381 LYS A O 1
ATOM 3175 N N . LYS A 1 382 ? -37.395 -4.980 -10.005 1.00 40.44 382 LYS A N 1
ATOM 3176 C CA . LYS A 1 382 ? -37.878 -6.378 -9.977 1.00 40.44 382 LYS A CA 1
ATOM 3177 C C . LYS A 1 382 ? -38.802 -6.751 -8.811 1.00 40.44 382 LYS A C 1
ATOM 3179 O O . LYS A 1 382 ? -39.262 -7.885 -8.786 1.00 40.44 382 LYS A O 1
ATOM 3184 N N . ASN A 1 383 ? -39.165 -5.815 -7.935 1.00 42.78 383 ASN A N 1
ATOM 3185 C CA . ASN A 1 383 ? -40.226 -6.035 -6.947 1.00 42.78 383 ASN A CA 1
ATOM 3186 C C . ASN A 1 383 ? -41.489 -5.271 -7.367 1.00 42.78 383 ASN A C 1
ATOM 3188 O O . ASN A 1 383 ? -41.688 -4.122 -6.980 1.00 42.78 383 ASN A O 1
ATOM 3192 N N . LYS A 1 384 ? -42.331 -5.906 -8.195 1.00 37.72 384 LYS A N 1
ATOM 3193 C CA . LYS A 1 384 ? -43.730 -5.485 -8.373 1.00 37.72 384 LYS A CA 1
ATOM 3194 C C . LYS A 1 384 ? -44.544 -5.974 -7.163 1.00 37.72 384 LYS A C 1
ATOM 3196 O O . LYS A 1 384 ? -44.405 -7.145 -6.813 1.00 37.72 384 LYS A O 1
ATOM 3201 N N . PRO A 1 385 ? -45.414 -5.150 -6.558 1.00 37.00 385 PRO A N 1
ATOM 3202 C CA . PRO A 1 385 ? -46.400 -5.634 -5.602 1.00 37.00 385 PRO A CA 1
ATOM 3203 C C . PRO A 1 385 ? -47.528 -6.350 -6.357 1.00 37.00 385 PRO A C 1
ATOM 3205 O O . PRO A 1 385 ? -48.068 -5.805 -7.320 1.00 37.00 385 PRO A O 1
ATOM 3208 N N . CYS A 1 386 ? -47.896 -7.555 -5.919 1.00 37.84 386 CYS A N 1
ATOM 3209 C CA . CYS A 1 386 ? -49.199 -8.131 -6.245 1.00 37.84 386 CYS A CA 1
ATOM 3210 C C . CYS A 1 386 ? -50.246 -7.402 -5.397 1.00 37.84 386 CYS A C 1
ATOM 3212 O O . CYS A 1 386 ? -50.334 -7.628 -4.193 1.00 37.84 386 CYS A O 1
ATOM 3214 N N . THR A 1 387 ? -51.000 -6.490 -6.003 1.00 38.38 387 THR A N 1
ATOM 3215 C CA . THR A 1 387 ? -52.182 -5.883 -5.386 1.00 38.38 387 THR A CA 1
ATOM 3216 C C . THR A 1 387 ? -53.367 -6.822 -5.577 1.00 38.38 387 THR A C 1
ATOM 3218 O O . THR A 1 387 ? -53.837 -7.005 -6.699 1.00 38.38 387 THR A O 1
ATOM 3221 N N . GLY A 1 388 ? -53.825 -7.434 -4.485 1.00 33.97 388 GLY A N 1
ATOM 3222 C CA . GLY A 1 388 ? -55.111 -8.117 -4.431 1.00 33.97 388 GLY A CA 1
ATOM 3223 C C . GLY A 1 388 ? -56.248 -7.100 -4.507 1.00 33.97 388 GLY A C 1
ATOM 3224 O O . GLY A 1 388 ? -56.253 -6.107 -3.782 1.00 33.97 388 GLY A O 1
ATOM 3225 N N . HIS A 1 389 ? -57.194 -7.347 -5.407 1.00 39.00 389 HIS A N 1
ATOM 3226 C CA . HIS A 1 389 ? -58.499 -6.704 -5.401 1.00 39.00 389 HIS A CA 1
ATOM 3227 C C . HIS A 1 389 ? -59.361 -7.319 -4.297 1.00 39.00 389 HIS A C 1
ATOM 3229 O O . HIS A 1 389 ? -59.591 -8.524 -4.307 1.00 39.00 389 HIS A O 1
ATOM 3235 N N . GLN A 1 390 ? -59.892 -6.483 -3.410 1.00 35.66 390 GLN A N 1
ATOM 3236 C CA . GLN A 1 390 ? -61.176 -6.715 -2.749 1.00 35.66 390 GLN A CA 1
ATOM 3237 C C . GLN A 1 390 ? -61.792 -5.346 -2.439 1.00 35.66 390 GLN A C 1
ATOM 3239 O O . GLN A 1 390 ? -61.383 -4.652 -1.512 1.00 35.66 390 GLN A O 1
ATOM 3244 N N . GLN A 1 391 ? -62.734 -4.936 -3.287 1.00 33.28 391 GLN A N 1
ATOM 3245 C CA . GLN A 1 391 ? -63.714 -3.902 -2.976 1.00 33.28 391 GLN A CA 1
ATOM 3246 C C . GLN A 1 391 ? -64.895 -4.587 -2.284 1.00 33.28 391 GLN A C 1
ATOM 3248 O O . GLN A 1 391 ? -65.472 -5.515 -2.843 1.00 33.28 391 GLN A O 1
ATOM 3253 N N . TYR A 1 392 ? -65.248 -4.112 -1.093 1.00 36.34 392 TYR A N 1
ATOM 3254 C CA . TYR A 1 392 ? -66.582 -4.274 -0.524 1.00 36.34 392 TYR A CA 1
ATOM 3255 C C . TYR A 1 392 ? -67.308 -2.935 -0.641 1.00 36.34 392 TYR A C 1
ATOM 3257 O O . TYR A 1 392 ? -66.778 -1.894 -0.248 1.00 36.34 392 TYR A O 1
ATOM 3265 N N . SER A 1 393 ? -68.522 -2.960 -1.177 1.00 35.59 393 SER A N 1
ATOM 3266 C CA . SER A 1 393 ? -69.548 -1.940 -0.970 1.00 35.59 393 SER A CA 1
ATOM 3267 C C . SER A 1 393 ? -70.905 -2.627 -1.094 1.00 35.59 393 SER A C 1
ATOM 3269 O O . SER A 1 393 ? -71.157 -3.256 -2.119 1.00 35.59 393 SER A O 1
ATOM 3271 N N . THR A 1 394 ? -71.700 -2.461 -0.028 1.00 38.28 394 THR A N 1
ATOM 3272 C CA . THR A 1 394 ? -73.122 -2.808 0.189 1.00 38.28 394 THR A CA 1
ATOM 3273 C C . THR A 1 394 ? -73.539 -4.266 0.097 1.00 38.28 394 THR A C 1
ATOM 3275 O O . THR A 1 394 ? -73.492 -4.836 -1.013 1.00 38.28 394 THR A O 1
#

Sequence (394 aa):
MKRRQQIKMFWRRLHGEDNKLKLLMFDVDDEDFVENLNDCLEAFQCNIHPILIPSGSSGSYFVRNLQGRHIGVFKPKDEEPFAENNPKWPKFLQRFLCFCCYGRSCLIPLNGYLSEVAASLVDERFQLYIVPKTRIVKMASPAFFYPRRCCSKSEVFPKIGSYQLFVHGYKPAYDVVPGWEFIGTNDPLTSLERKRFLVLFQKMCILDYVIRNTDRTMDNWLIRYIPDETLDIAAIDHGLAFPVKHPETATVLRPFVYGWPWDEQLRDRLLSLLTPMFVHRLCMEIKKLFMIDTTNNRFLINNQLKVFRGQLWNLRLALLENESPLKMIQRPLLVVTKRYRKYPTSDIWEECFKAKTPDYSGRRYISIIIITLKLNLNSKKKNKPCTGHQQYST

Secondary structure (DSSP, 8-state):
--------EEEEEPS-TT--EEEEEESS--HHHHHHHHHHHHHHHTT---EE-SSSSS--EEEE-TTS-EEEEEEEGGGSTT-TT-S-THHHHHHHH-TTT---TTS-TT-HHHHHHHHHHHHHHHT---SPPEEEEEE--TTS--PPPTTS-----PEEEEEEE--SS-EEHHHHHHHHHHT-SS-SS-HHHHHHHHHHHHHHHHHHHHTT-S---TTSEEEEEETTTEEEEEE---TT---SS--SS-----STT--PPPPHHHHHHHHHH--HHHHHHHHHHHHHHHTTSTTS-HHHHHHHHHHHHHHHHHHHHHHHTT--HHHHHHSPP-EEEE--SSS---S-HHHHEEEE----TT-----HHHHHHHHHHHHHTT------------

Foldseek 3Di:
DPDDPPFDWDWDDDDDPPSFKIFTDTPDDPPVVSVLVVQLVQCVVVVNAWAFDPDDQWGKTFGAGVVRDGWKIWGFLQGGRVHPQPPPPPCVVVVVPPPDPDDQLQDDRSCLQLQLQLLLVVCVLLVLPQAAHKGKMWGWDPNDGADDDPPDDGDTDTTIGMIGTDDPQWDQQVVPVVVQVPPPDDRLDDPVLVVVVQSNVVSVLLSCLLQVQLDDDSRQKIWRDDPPPDTGIHGHRRSRTLTLDQGPPPSPPDPLPDFDFDDPVSLVSNLVSLFQQSLVVSLVVSLVSSVVPVLDDSNSSVSSSQQSVQSSVLVNVCSVVRGGSVVSSVDARKGKDFPDDPGDPDRDDVNGIDIDHDDPPPDDDPRPVVVSVVVVVVVVVPDDDPDDDDDDDD

Organism: Brugia pahangi (NCBI:txid6280)

Radius of gyration: 23.47 Å; chains: 1; bounding box: 100×56×57 Å

InterPro domains:
  IPR000403 Phosphatidylinositol 3-/4-kinase, catalytic domain [PF00454] (58-247)
  IPR000403 Phosphatidylinositol 3-/4-kinase, catalytic domain [PS50290] (47-338)
  IPR039756 Type II phosphatidylinositol 4-kinase Lsb6/PI4K2 [PTHR12865] (27-345)

pLDDT: mean 80.34, std 20.16, range [32.28, 98.38]